Protein AF-0000000078951161 (afdb_homodimer)

Radius of gyration: 28.93 Å; Cα contacts (8 Å, |Δi|>4): 1583; chains: 2; bounding box: 52×95×62 Å

Secondary structure (DSSP, 8-state):
-PPPEEEEESSSSSGGGEEEEE--GGG----TTEEEEEEEEEEE-HHHHHHHHTSS--PSSEE---EEEEEEEEE-TT--S--TT-EEEEE-SS---SBSEEEEEGGGEEEPPTTS-HHHHHHHHHHHHHHHIIIIIGGGGG---SS--EEEESSTTSTTHHHHHHHHHHTT-EEEEE-SSHHHHHHHHHTT-SEEE---GGGHHHHHHHHTTT--EEEEEESS-TTTHHHHHHTEEEEEEEEE---TT-PPPPB-HHHHHHTTS-EEE---HHHHS-SHHHHHHHHHHHHHHHHTTSS---EEEEEEGGGHHHHHHHHHTT---SEEEEE-/-PPPEEEEESSSSSGGGEEEEE--GGG----TTEEEEEEEEEEE-HHHHHHHHTSS--PSSEE---EEEEEEEEE-TT--S--TT-EEEEE-SS---SBSEEEEEGGGEEEPPTTS-HHHHHHHHHHHHHHHIIIIIGGGGG---SS--EEEESSTTSTTHHHHHHHHHHTT-EEEEE-SSHHHHHHHHHTT-SEEE---GGGHHHHHHHHTTT--EEEEEESS-TTTHHHHHHTEEEEEEEEE---TT-PPPPB-HHHHHHTTS-EEE---HHHHS-SHHHHHHHHHHHHHHHHTTSS---EEEEEEGGGHHHHHHHHHTT---SEEEEE-

Sequence (664 aa):
MSEAYAIIAEKAGGPEVLVKKPLDLGKMKPEAGQVLLRHQAIGLNFIDIYHRSGLYKQDFPANLGCEAAGVIEVVGDKVKGFKAGDRVAVFTSKPGAYATHRIVDASELVALPDDISAETAAAVLLKGMTSWMLAEKCLAHAAIEGEAPKVMVLAAAGGVGSLLIPWLKYLGVTVFAHTSTEEKAAKVKANGADYVTTLPYSDLPDWVRKQNHGEGVHAVLDSVGADSWKSSIASLRKKGLWVVYGNASGPVPALSPLELSKAGSIYTSRPRLIDYVDNSVDLTTASQKLFALLRKNILKVEINQRFPLTEVAKAHQLLESRKTTGSTVLIPMSEAYAIIAEKAGGPEVLVKKPLDLGKMKPEAGQVLLRHQAIGLNFIDIYHRSGLYKQDFPANLGCEAAGVIEVVGDKVKGFKAGDRVAVFTSKPGAYATHRIVDASELVALPDDISAETAAAVLLKGMTSWMLAEKCLAHAAIEGEAPKVMVLAAAGGVGSLLIPWLKYLGVTVFAHTSTEEKAAKVKANGADYVTTLPYSDLPDWVRKQNHGEGVHAVLDSVGADSWKSSIASLRKKGLWVVYGNASGPVPALSPLELSKAGSIYTSRPRLIDYVDNSVDLTTASQKLFALLRKNILKVEINQRFPLTEVAKAHQLLESRKTTGSTVLIP

pLDDT: mean 95.95, std 4.89, range [40.5, 98.94]

Solvent-accessible surface area (backbone atoms only — not comparable to full-atom values): 33039 Å² total; per-residue (Å²): 128,85,81,48,30,31,44,29,27,59,44,68,41,64,54,84,34,56,42,81,40,80,49,61,68,92,71,62,69,43,48,75,36,16,22,28,32,37,43,58,13,20,21,63,54,72,67,40,51,34,42,38,46,40,76,41,82,66,69,65,62,26,60,32,27,38,24,25,6,24,32,29,67,41,66,20,53,87,48,75,96,67,51,62,69,42,46,32,28,38,58,45,94,65,50,40,36,38,24,32,54,40,72,43,56,54,75,46,53,38,78,48,56,90,90,50,49,41,58,56,43,14,45,32,52,64,38,38,40,45,26,47,42,48,59,64,52,56,50,46,36,37,53,77,74,98,55,75,51,34,35,34,35,41,56,23,37,26,48,42,25,46,43,29,44,25,52,32,44,74,73,58,38,46,34,38,32,32,29,84,42,71,73,43,39,54,52,33,44,71,41,58,40,73,40,76,47,52,68,60,52,88,49,44,29,62,52,45,16,67,78,47,82,69,35,44,28,44,27,29,45,32,37,42,18,45,79,34,49,70,32,49,52,60,28,31,24,70,47,11,27,41,36,42,65,37,43,74,62,33,68,52,71,60,44,36,50,64,57,31,28,75,51,32,24,20,33,38,34,15,58,47,62,60,73,69,42,71,45,57,67,38,44,50,51,43,51,50,52,45,52,50,34,40,73,68,60,58,38,69,87,48,74,70,41,78,37,50,45,90,42,46,41,58,52,51,51,40,54,73,64,66,70,60,48,34,20,36,35,27,36,93,127,86,82,48,31,32,42,29,29,59,43,65,40,63,52,82,36,56,42,80,41,82,48,62,68,92,73,62,70,43,47,76,36,16,23,26,32,37,42,59,13,20,21,62,54,71,66,42,51,33,44,40,47,40,77,44,81,66,68,66,62,28,61,32,26,38,23,25,6,25,32,29,66,42,66,20,52,86,49,77,99,68,52,60,68,41,46,33,28,38,57,44,93,66,50,41,35,39,26,33,55,40,73,43,56,54,74,46,54,39,78,48,55,90,91,49,50,40,58,55,44,14,43,33,50,64,38,37,39,45,26,46,43,49,61,64,54,54,52,46,36,38,52,77,76,97,58,74,51,34,35,33,34,40,57,23,38,28,48,40,26,48,42,29,43,24,53,34,44,74,73,57,35,46,33,37,32,33,30,84,41,70,73,42,40,54,53,33,46,73,42,57,40,73,40,77,45,53,68,60,50,88,48,44,28,62,52,45,17,67,76,47,81,68,35,44,28,44,28,29,44,31,38,41,19,46,79,34,48,70,32,50,52,60,27,32,24,71,48,11,25,41,36,42,66,39,43,74,61,33,70,51,71,59,43,35,51,65,56,30,28,74,52,32,23,20,33,38,34,16,58,48,63,61,74,70,42,72,46,55,68,39,44,50,51,43,51,50,52,45,52,50,35,42,73,70,61,59,38,68,88,46,74,69,39,77,38,52,45,91,43,45,41,58,53,50,51,39,54,73,64,67,70,61,48,34,20,36,35,27,35,94

Foldseek 3Di:
DPFWWFWWAQDADALVRTDIGGDDVVPDDAEAQKFKFFFFWAFDDCVQNCDRNCVPPDDPSAAGGFKTKGFTQGDYHPHPPDDGGFTWIFGDPHHHRRIRMDMDGSFGIGGDDPVADRHNRNQPLVLLLVLCCVQPPVVVQLPDPDDAAEEEEEQLQAANNLQNLLSNVVVVHAYHYEHQDPVSQVSSVVLPHPHYDNDQLVCQLVVLCVVVVRFAGQEYEAACACRRVVSRLSRHGAQHEYEHAHHLVHHHDDDDQVVCVVSRVYHYDHDDSCVQCVGSVSSNVSNVVSVVCVVVVSHDADAPEEEASNCVSVVSVCVSVSNDGHIHMYGD/DPFWWFWWAQDADALVRTDIGGDDVVPDDAEAQKFKFFFFWAFDDCVQNCDRNCVPPDDPSAAGGFKTKGFTQGDYHPHPPDDGGFTWIFGDPHHHRRIRMDMDGSFGIHGDDPVADRHNRNQPLVLLLVLCCVQPPVVVQLVDPDDAAEEEEEQLQAANNLQNLLSNVVVVHAYHYEHQDPVSQVSSVVLPHPHYDNDQLVCQQVVLCVVPVRFAGQEYEAACACRRVVSRLSRHGAQHEYEHAHHLVHHHDDDDQVVCVVSRVYHYDHDDSCVQCVGSVSSNVSNVVSVVCVVVVSHDADAPEEEASNCVSVVSVCVSVSNDGHIYMYGD

Nearest PDB structures (foldseek):
  4rvu-assembly1_D  TM=9.400E-01  e=4.755E-39  Mycobacterium tuberculosis H37Rv
  3jyl-assembly1_A  TM=9.584E-01  e=2.086E-38  Pseudomonas syringae pv. tomato
  1qor-assembly1_B  TM=9.566E-01  e=2.839E-38  Escherichia coli
  4rvu-assembly2_C  TM=9.306E-01  e=1.355E-38  Mycobacterium tuberculosis H37Rv
  4rvu-assembly2_B  TM=9.393E-01  e=1.171E-37  Mycobacterium tuberculosis H37Rv

Organism: Zymomonas mobilis subsp. mobilis (strain ATCC 31821 / ZM4 / CP4) (NCBI:txid264203)

InterPro domains:
  IPR011032 GroES-like superfamily [SSF50129] (5-138)
  IPR013149 Alcohol dehydrogenase-like, C-terminal [PF00107] (159-259)
  IPR013154 Alcohol dehydrogenase-like, N-terminal [PF08240] (32-114)
  IPR020843 Enoylreductase domain [SM00829] (13-330)
  IPR036291 NAD(P)-binding domain superfamily [SSF51735] (115-267)
  IPR047618 Quinone oxidoreductase-like [cd05286] (6-332)

Structure (mmCIF, N/CA/C/O backbone):
data_AF-0000000078951161-model_v1
#
loop_
_entity.id
_entity.type
_entity.pdbx_description
1 polymer 'Alcohol dehydrogenase GroES domain protein'
#
loop_
_atom_site.group_PDB
_atom_site.id
_atom_site.type_symbol
_atom_site.label_atom_id
_atom_site.label_alt_id
_atom_site.label_comp_id
_atom_site.label_asym_id
_atom_site.label_entity_id
_atom_site.label_seq_id
_atom_site.pdbx_PDB_ins_code
_atom_site.Cartn_x
_atom_site.Cartn_y
_atom_site.Cartn_z
_atom_site.occupancy
_atom_site.B_iso_or_equiv
_atom_site.auth_seq_id
_atom_site.auth_comp_id
_atom_site.auth_asym_id
_atom_site.auth_atom_id
_atom_site.pdbx_PDB_model_num
ATOM 1 N N . MET A 1 1 ? -3.48 -50.531 -16.844 1 40.72 1 MET A N 1
ATOM 2 C CA . MET A 1 1 ? -3.957 -49.156 -16.609 1 40.72 1 MET A CA 1
ATOM 3 C C . MET A 1 1 ? -3.361 -48.594 -15.328 1 40.72 1 MET A C 1
ATOM 5 O O . MET A 1 1 ? -3.371 -49.25 -14.281 1 40.72 1 MET A O 1
ATOM 9 N N . SER A 1 2 ? -2.338 -47.656 -15.336 1 59.75 2 SER A N 1
ATOM 10 C CA . SER A 1 2 ? -1.603 -47.312 -14.125 1 59.75 2 SER A CA 1
ATOM 11 C C . SER A 1 2 ? -2.551 -46.906 -12.992 1 59.75 2 SER A C 1
ATOM 13 O O . SER A 1 2 ? -3.668 -46.469 -13.242 1 59.75 2 SER A O 1
ATOM 15 N N . GLU A 1 3 ? -2.357 -47.406 -11.789 1 86.62 3 GLU A N 1
ATOM 16 C CA . GLU A 1 3 ? -3.172 -47.25 -10.586 1 86.62 3 GLU A CA 1
ATOM 17 C C . GLU A 1 3 ? -3.389 -45.781 -10.242 1 86.62 3 GLU A C 1
ATOM 19 O O . GLU A 1 3 ? -2.459 -44.969 -10.328 1 86.62 3 GLU A O 1
ATOM 24 N N . ALA A 1 4 ? -4.676 -45.469 -10.203 1 96.56 4 ALA A N 1
ATOM 25 C CA . ALA A 1 4 ? -5.035 -44.094 -9.773 1 96.56 4 ALA A CA 1
ATOM 26 C C . ALA A 1 4 ? -4.598 -43.844 -8.336 1 96.56 4 ALA A C 1
ATOM 28 O O . ALA A 1 4 ? -4.77 -44.719 -7.469 1 96.56 4 ALA A O 1
ATOM 29 N N . TYR A 1 5 ? -3.906 -42.719 -8.109 1 98 5 TYR A N 1
ATOM 30 C CA . TYR A 1 5 ? -3.426 -42.406 -6.77 1 98 5 TYR A CA 1
ATOM 31 C C . TYR A 1 5 ? -3.281 -40.906 -6.574 1 98 5 TYR A C 1
ATOM 33 O O . TYR A 1 5 ? -3.398 -40.125 -7.531 1 98 5 TYR A O 1
ATOM 41 N N . ALA A 1 6 ? -3.1 -40.531 -5.359 1 98.19 6 ALA A N 1
ATOM 42 C CA . ALA A 1 6 ? -2.758 -39.188 -4.945 1 98.19 6 ALA A CA 1
ATOM 43 C C . ALA A 1 6 ? -1.588 -39.188 -3.967 1 98.19 6 ALA A C 1
ATOM 45 O O . ALA A 1 6 ? -1.253 -40.219 -3.393 1 98.19 6 ALA A O 1
ATOM 46 N N . ILE A 1 7 ? -0.881 -38.125 -3.924 1 98.44 7 ILE A N 1
ATOM 47 C CA . ILE A 1 7 ? 0.088 -37.875 -2.859 1 98.44 7 ILE A CA 1
ATOM 48 C C . ILE A 1 7 ? -0.47 -36.875 -1.874 1 98.44 7 ILE A C 1
ATOM 50 O O . ILE A 1 7 ? -0.859 -35.75 -2.268 1 98.44 7 ILE A O 1
ATOM 54 N N . ILE A 1 8 ? -0.568 -37.219 -0.616 1 98.25 8 ILE A N 1
ATOM 55 C CA . ILE A 1 8 ? -1.131 -36.344 0.399 1 98.25 8 ILE A CA 1
ATOM 56 C C . ILE A 1 8 ? -0.109 -36.094 1.511 1 98.25 8 ILE A C 1
ATOM 58 O O . ILE A 1 8 ? 0.88 -36.844 1.611 1 98.25 8 ILE A O 1
ATOM 62 N N . ALA A 1 9 ? -0.241 -35.062 2.275 1 98.38 9 ALA A N 1
ATOM 63 C CA . ALA A 1 9 ? 0.523 -34.875 3.502 1 98.38 9 ALA A CA 1
ATOM 64 C C . ALA A 1 9 ? -0.226 -35.406 4.715 1 98.38 9 ALA A C 1
ATOM 66 O O . ALA A 1 9 ? -1.347 -35 5.004 1 98.38 9 ALA A O 1
ATOM 67 N N . GLU A 1 10 ? 0.365 -36.219 5.473 1 97.88 10 GLU A N 1
ATOM 68 C CA . GLU A 1 10 ? -0.289 -36.812 6.625 1 97.88 10 GLU A CA 1
ATOM 69 C C . GLU A 1 10 ? -0.409 -35.812 7.781 1 97.88 10 GLU A C 1
ATOM 71 O O . GLU A 1 10 ? -1.372 -35.875 8.547 1 97.88 10 GLU A O 1
ATOM 76 N N . LYS A 1 11 ? 0.535 -35.062 7.938 1 97.81 11 LYS A N 1
ATOM 77 C CA . LYS A 1 11 ? 0.642 -33.969 8.93 1 97.81 11 LYS A CA 1
ATOM 78 C C . LYS A 1 11 ? 1.528 -32.844 8.422 1 97.81 11 LYS A C 1
ATOM 80 O O . LYS A 1 11 ? 2.17 -32.969 7.379 1 97.81 11 LYS A O 1
ATOM 85 N N . ALA A 1 12 ? 1.421 -31.75 9.133 1 97.69 12 ALA A N 1
ATOM 86 C CA . ALA A 1 12 ? 2.344 -30.672 8.781 1 97.69 12 ALA A CA 1
ATOM 87 C C . ALA A 1 12 ? 3.793 -31.109 8.984 1 97.69 12 ALA A C 1
ATOM 89 O O . ALA A 1 12 ? 4.113 -31.797 9.961 1 97.69 12 ALA A O 1
ATOM 90 N N . GLY A 1 13 ? 4.656 -30.766 8.148 1 97 13 GLY A N 1
ATOM 91 C CA . GLY A 1 13 ? 6.051 -31.141 8.312 1 97 13 GLY A CA 1
ATOM 92 C C . GLY A 1 13 ? 6.859 -30.984 7.039 1 97 13 GLY A C 1
ATOM 93 O O . GLY A 1 13 ? 6.48 -30.25 6.137 1 97 13 GLY A O 1
ATOM 94 N N . GLY A 1 14 ? 8.031 -31.609 7.047 1 96.81 14 GLY A N 1
ATOM 95 C CA . GLY A 1 14 ? 8.898 -31.625 5.875 1 96.81 14 GLY A CA 1
ATOM 96 C C . GLY A 1 14 ? 8.43 -32.594 4.801 1 96.81 14 GLY A C 1
ATOM 97 O O . GLY A 1 14 ? 7.316 -33.125 4.871 1 96.81 14 GLY A O 1
ATOM 98 N N . PRO A 1 15 ? 9.234 -32.75 3.742 1 97.69 15 PRO A N 1
ATOM 99 C CA . PRO A 1 15 ? 8.836 -33.625 2.615 1 97.69 15 PRO A CA 1
ATOM 100 C C . PRO A 1 15 ? 8.555 -35.062 3.035 1 97.69 15 PRO A C 1
ATOM 102 O O . PRO A 1 15 ? 7.887 -35.781 2.307 1 97.69 15 PRO A O 1
ATOM 105 N N . GLU A 1 16 ? 9.047 -35.469 4.156 1 96.94 16 GLU A N 1
ATOM 106 C CA . GLU A 1 16 ? 8.906 -36.844 4.633 1 96.94 16 GLU A CA 1
ATOM 107 C C . GLU A 1 16 ? 7.449 -37.188 4.953 1 96.94 16 GLU A C 1
ATOM 109 O O . GLU A 1 16 ? 7.082 -38.344 5.082 1 96.94 16 GLU A O 1
ATOM 114 N N . VAL A 1 17 ? 6.582 -36.188 5.109 1 98.25 17 VAL A N 1
ATOM 115 C CA . VAL A 1 17 ? 5.207 -36.406 5.535 1 98.25 17 VAL A CA 1
ATOM 116 C C . VAL A 1 17 ? 4.344 -36.781 4.332 1 98.25 17 VAL A C 1
ATOM 118 O O . VAL A 1 17 ? 3.156 -37.094 4.48 1 98.25 17 VAL A O 1
ATOM 121 N N . LEU A 1 18 ? 4.891 -36.719 3.115 1 98.44 18 LEU A N 1
ATOM 122 C CA . LEU A 1 18 ? 4.16 -37 1.885 1 98.44 18 LEU A CA 1
ATOM 123 C C . LEU A 1 18 ? 4.035 -38.5 1.659 1 98.44 18 LEU A C 1
ATOM 125 O O . LEU A 1 18 ? 5.039 -39.219 1.661 1 98.44 18 LEU A O 1
ATOM 129 N N . VAL A 1 19 ? 2.799 -38.938 1.435 1 98.06 19 VAL A N 1
ATOM 130 C CA . VAL A 1 19 ? 2.562 -40.375 1.28 1 98.06 19 VAL A CA 1
ATOM 131 C C . VAL A 1 19 ? 1.613 -40.625 0.109 1 98.06 19 VAL A C 1
ATOM 133 O O . VAL A 1 19 ? 0.741 -39.781 -0.173 1 98.06 19 VAL A O 1
ATOM 136 N N . LYS A 1 20 ? 1.778 -41.719 -0.51 1 97.69 20 LYS A N 1
ATOM 137 C CA . LYS A 1 20 ? 0.93 -42.156 -1.616 1 97.69 20 LYS A CA 1
ATOM 138 C C . LYS A 1 20 ? -0.349 -42.812 -1.104 1 97.69 20 LYS A C 1
ATOM 140 O O . LYS A 1 20 ? -0.309 -43.625 -0.17 1 97.69 20 LYS A O 1
ATOM 145 N N . LYS A 1 21 ? -1.414 -42.438 -1.693 1 96.88 21 LYS A N 1
ATOM 146 C CA . LYS A 1 21 ? -2.717 -43 -1.372 1 96.88 21 LYS A CA 1
ATOM 147 C C . LYS A 1 21 ? -3.461 -43.438 -2.639 1 96.88 21 LYS A C 1
ATOM 149 O O . LYS A 1 21 ? -3.596 -42.625 -3.574 1 96.88 21 LYS A O 1
ATOM 154 N N . PRO A 1 22 ? -3.996 -44.594 -2.619 1 96.88 22 PRO A N 1
ATOM 155 C CA . PRO A 1 22 ? -4.77 -45.031 -3.787 1 96.88 22 PRO A CA 1
ATOM 156 C C . PRO A 1 22 ? -6.082 -44.281 -3.938 1 96.88 22 PRO A C 1
ATOM 158 O O . PRO A 1 22 ? -6.703 -43.906 -2.938 1 96.88 22 PRO A O 1
ATOM 161 N N . LEU A 1 23 ? -6.441 -44.062 -5.195 1 96.75 23 LEU A N 1
ATOM 162 C CA . LEU A 1 23 ? -7.738 -43.469 -5.52 1 96.75 23 LEU A CA 1
ATOM 163 C C . LEU A 1 23 ? -8.68 -44.531 -6.086 1 96.75 23 LEU A C 1
ATOM 165 O O . LEU A 1 23 ? -8.266 -45.375 -6.859 1 96.75 23 LEU A O 1
ATOM 169 N N . ASP A 1 24 ? -9.883 -44.469 -5.648 1 95.81 24 ASP A N 1
ATOM 170 C CA . ASP A 1 24 ? -10.93 -45.312 -6.219 1 95.81 24 ASP A CA 1
ATOM 171 C C . ASP A 1 24 ? -11.727 -44.562 -7.277 1 95.81 24 ASP A C 1
ATOM 173 O O . ASP A 1 24 ? -12.703 -43.875 -6.957 1 95.81 24 ASP A O 1
ATOM 177 N N . LEU A 1 25 ? -11.445 -44.719 -8.461 1 95.31 25 LEU A N 1
ATOM 178 C CA . LEU A 1 25 ? -12.047 -43.969 -9.562 1 95.31 25 LEU A CA 1
ATOM 179 C C . LEU A 1 25 ? -13.539 -44.281 -9.664 1 95.31 25 LEU A C 1
ATOM 181 O O . LEU A 1 25 ? -14.305 -43.438 -10.141 1 95.31 25 LEU A O 1
ATOM 185 N N . GLY A 1 26 ? -13.922 -45.5 -9.305 1 93.94 26 GLY A N 1
ATOM 186 C CA . GLY A 1 26 ? -15.328 -45.875 -9.328 1 93.94 26 GLY A CA 1
ATOM 187 C C . GLY A 1 26 ? -16.172 -45.031 -8.406 1 93.94 26 GLY A C 1
ATOM 188 O O . GLY A 1 26 ? -17.375 -44.875 -8.633 1 93.94 26 GLY A O 1
ATOM 189 N N . LYS A 1 27 ? -15.5 -44.438 -7.504 1 95.12 27 LYS A N 1
ATOM 190 C CA . LYS A 1 27 ? -16.203 -43.625 -6.52 1 95.12 27 LYS A CA 1
ATOM 191 C C . LYS A 1 27 ? -16.062 -42.156 -6.824 1 95.12 27 LYS A C 1
ATOM 193 O O . LYS A 1 27 ? -16.672 -41.312 -6.16 1 95.12 27 LYS A O 1
ATOM 198 N N . MET A 1 28 ? -15.266 -41.844 -7.77 1 95.81 28 MET A N 1
ATOM 199 C CA . MET A 1 28 ? -15.031 -40.438 -8.117 1 95.81 28 MET A CA 1
ATOM 200 C C . MET A 1 28 ? -15.984 -40 -9.219 1 95.81 28 MET A C 1
ATOM 202 O O . MET A 1 28 ? -15.602 -39.938 -10.383 1 95.81 28 MET A O 1
ATOM 206 N N . LYS A 1 29 ? -17.141 -39.656 -8.797 1 95.94 29 LYS A N 1
ATOM 207 C CA . LYS A 1 29 ? -18.172 -39.156 -9.711 1 95.94 29 LYS A CA 1
ATOM 208 C C . LYS 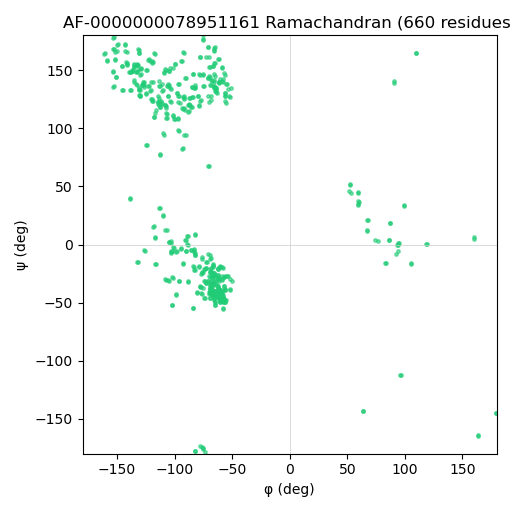A 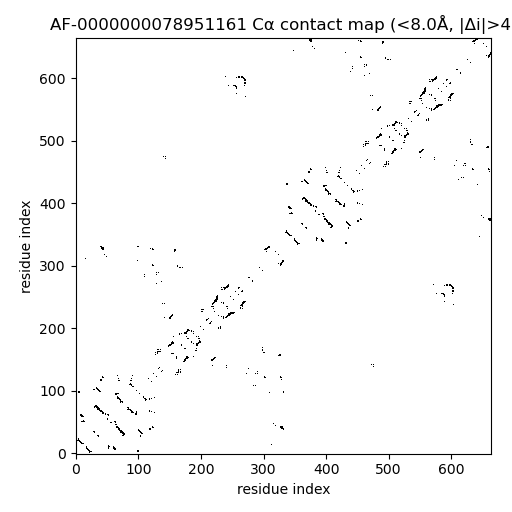1 29 ? -18.375 -37.656 -9.539 1 95.94 29 LYS A C 1
ATOM 210 O O . LYS A 1 29 ? -18.766 -37.188 -8.469 1 95.94 29 LYS A O 1
ATOM 215 N N . PRO A 1 30 ? -18.109 -36.906 -10.586 1 97.44 30 PRO A N 1
ATOM 216 C CA . PRO A 1 30 ? -18.312 -35.469 -10.453 1 97.44 30 PRO A CA 1
ATOM 217 C C . PRO A 1 30 ? -19.781 -35.094 -10.25 1 97.44 30 PRO A C 1
ATOM 219 O O . PRO A 1 30 ? -20.672 -35.688 -10.844 1 97.44 30 PRO A O 1
ATOM 222 N N . GLU A 1 31 ? -20.016 -34.125 -9.406 1 97.06 31 GLU A N 1
ATOM 223 C CA . GLU A 1 31 ? -21.344 -33.562 -9.188 1 97.06 31 GLU A CA 1
ATOM 224 C C . GLU A 1 31 ? -21.672 -32.531 -10.242 1 97.06 31 GLU A C 1
ATOM 226 O O . GLU A 1 31 ? -20.906 -32.312 -11.188 1 97.06 31 GLU A O 1
ATOM 231 N N . ALA A 1 32 ? -22.938 -31.938 -10.016 1 97.38 32 ALA A N 1
ATOM 232 C CA . ALA A 1 32 ? -23.328 -30.844 -10.914 1 97.38 32 ALA A CA 1
ATOM 233 C C . ALA A 1 32 ? -22.297 -29.719 -10.898 1 97.38 32 ALA A C 1
ATOM 235 O O . ALA A 1 32 ? -21.859 -29.281 -9.836 1 97.38 32 ALA A O 1
ATOM 236 N N . GLY A 1 33 ? -21.859 -29.344 -12.148 1 97.19 33 GLY A N 1
ATOM 237 C CA . GLY A 1 33 ? -20.906 -28.25 -12.289 1 97.19 33 GLY A CA 1
ATOM 238 C C . GLY A 1 33 ? -19.453 -28.688 -12.164 1 97.19 33 GLY A C 1
ATOM 239 O O . GLY A 1 33 ? -18.547 -27.875 -12.281 1 97.19 33 GLY A O 1
ATOM 240 N N . GLN A 1 34 ? -19.234 -30 -12.023 1 97.75 34 GLN A N 1
ATOM 241 C CA . GLN A 1 34 ? -17.875 -30.5 -11.805 1 97.75 34 GLN A CA 1
ATOM 242 C C . GLN A 1 34 ? -17.438 -31.422 -12.945 1 97.75 34 GLN A C 1
ATOM 244 O O . GLN A 1 34 ? -18.25 -31.844 -13.758 1 97.75 34 GLN A O 1
ATOM 249 N N . VAL A 1 35 ? -16.141 -31.672 -13.023 1 97.81 35 VAL A N 1
ATOM 250 C CA . VAL A 1 35 ? -15.578 -32.625 -13.984 1 97.81 35 VAL A CA 1
ATOM 251 C C . VAL A 1 35 ? -14.547 -33.5 -13.305 1 97.81 35 VAL A C 1
ATOM 253 O O . VAL A 1 35 ? -13.977 -33.125 -12.273 1 97.81 35 VAL A O 1
ATOM 256 N N . LEU A 1 36 ? -14.406 -34.625 -13.828 1 98.12 36 LEU A N 1
ATOM 257 C CA . LEU A 1 36 ? -13.273 -35.5 -13.484 1 98.12 36 LEU A CA 1
ATOM 258 C C . LEU A 1 36 ? -12.117 -35.281 -14.469 1 98.12 36 LEU A C 1
ATOM 260 O O . LEU A 1 36 ? -12.273 -35.5 -15.664 1 98.12 36 LEU A O 1
ATOM 264 N N . LEU A 1 37 ? -11.078 -34.844 -13.938 1 97.75 37 LEU A N 1
ATOM 265 C CA . LEU A 1 37 ? -9.906 -34.5 -14.734 1 97.75 37 LEU A CA 1
ATOM 266 C C . LEU A 1 37 ? -8.812 -35.562 -14.555 1 97.75 37 LEU A C 1
ATOM 268 O O . LEU A 1 37 ? -8.469 -35.906 -13.422 1 97.75 37 LEU A O 1
ATOM 272 N N . ARG A 1 38 ? -8.336 -36.062 -15.602 1 98.25 38 ARG A N 1
ATOM 273 C CA . ARG A 1 38 ? -7.121 -36.875 -15.578 1 98.25 38 ARG A CA 1
ATOM 274 C C . ARG A 1 38 ? -5.883 -36.031 -15.836 1 98.25 38 ARG A C 1
ATOM 276 O O . ARG A 1 38 ? -5.719 -35.469 -16.922 1 98.25 38 ARG A O 1
ATOM 283 N N . HIS A 1 39 ? -5.035 -35.969 -14.867 1 98.31 39 HIS A N 1
ATOM 284 C CA . HIS A 1 39 ? -3.867 -35.094 -14.969 1 98.31 39 HIS A CA 1
ATOM 285 C C . HIS A 1 39 ? -2.818 -35.688 -15.906 1 98.31 39 HIS A C 1
ATOM 287 O O . HIS A 1 39 ? -2.576 -36.906 -15.891 1 98.31 39 HIS A O 1
ATOM 293 N N . GLN A 1 40 ? -2.283 -34.875 -16.719 1 98.31 40 GLN A N 1
ATOM 294 C CA . GLN A 1 40 ? -1.149 -35.219 -17.578 1 98.31 40 GLN A CA 1
ATOM 295 C C . GLN A 1 40 ? 0.142 -34.594 -17.062 1 98.31 40 GLN A C 1
ATOM 297 O O . GLN A 1 40 ? 1.227 -35.156 -17.25 1 98.31 40 GLN A O 1
ATOM 302 N N . ALA A 1 41 ? 0.062 -33.5 -16.469 1 98.56 41 ALA A N 1
ATOM 303 C CA . ALA A 1 41 ? 1.174 -32.781 -15.867 1 98.56 41 ALA A CA 1
ATOM 304 C C . ALA A 1 41 ? 0.701 -31.938 -14.68 1 98.56 41 ALA A C 1
ATOM 306 O O . ALA A 1 41 ? -0.427 -31.438 -14.68 1 98.56 41 ALA A O 1
ATOM 307 N N . ILE A 1 42 ? 1.531 -31.844 -13.648 1 98.5 42 ILE A N 1
ATOM 308 C CA . ILE A 1 42 ? 1.229 -31.094 -12.43 1 98.5 42 ILE A CA 1
ATOM 309 C C . ILE A 1 42 ? 2.33 -30.078 -12.164 1 98.5 42 ILE A C 1
ATOM 311 O O . ILE A 1 42 ? 3.518 -30.391 -12.242 1 98.5 42 ILE A O 1
ATOM 315 N N . GLY A 1 43 ? 1.907 -28.875 -11.93 1 97.69 43 GLY A N 1
ATOM 316 C CA . GLY A 1 43 ? 2.887 -27.859 -11.609 1 97.69 43 GLY A CA 1
ATOM 317 C C . GLY A 1 43 ? 3.301 -27.875 -10.148 1 97.69 43 GLY A C 1
ATOM 318 O O . GLY A 1 43 ? 2.465 -28.062 -9.258 1 97.69 43 GLY A O 1
ATOM 319 N N . LEU A 1 44 ? 4.59 -27.734 -9.906 1 97.12 44 LEU A N 1
ATOM 320 C CA . LEU A 1 44 ? 5.109 -27.562 -8.555 1 97.12 44 LEU A CA 1
ATOM 321 C C . LEU A 1 44 ? 5.34 -26.078 -8.242 1 97.12 44 LEU A C 1
ATOM 323 O O . LEU A 1 44 ? 5.988 -25.375 -9.023 1 97.12 44 LEU A O 1
ATOM 327 N N . ASN A 1 45 ? 4.797 -25.609 -7.133 1 95 45 ASN A N 1
ATOM 328 C CA . ASN A 1 45 ? 4.914 -24.219 -6.711 1 95 45 ASN A CA 1
ATOM 329 C C . ASN A 1 45 ? 5.301 -24.125 -5.238 1 95 45 ASN A C 1
ATOM 331 O O . ASN A 1 45 ? 4.988 -25.016 -4.445 1 95 45 ASN A O 1
ATOM 335 N N . PHE A 1 46 ? 5.906 -23.031 -4.91 1 93.75 46 PHE A N 1
ATOM 336 C CA . PHE A 1 46 ? 6.312 -22.844 -3.521 1 93.75 46 PHE A CA 1
ATOM 337 C C . PHE A 1 46 ? 5.102 -22.844 -2.596 1 93.75 46 PHE A C 1
ATOM 339 O O . PHE A 1 46 ? 5.199 -23.25 -1.436 1 93.75 46 PHE A O 1
ATOM 346 N N . ILE A 1 47 ? 3.99 -22.406 -3.025 1 93.69 47 ILE A N 1
ATOM 347 C CA . ILE A 1 47 ? 2.777 -22.391 -2.217 1 93.69 47 ILE A CA 1
ATOM 348 C C . ILE A 1 47 ? 2.445 -23.797 -1.74 1 93.69 47 ILE A C 1
ATOM 350 O O . ILE A 1 47 ? 1.861 -23.984 -0.669 1 93.69 47 ILE A O 1
ATOM 354 N N . ASP A 1 48 ? 2.832 -24.828 -2.469 1 96.25 48 ASP A N 1
ATOM 355 C CA . ASP A 1 48 ? 2.643 -26.219 -2.047 1 96.25 48 ASP A CA 1
ATOM 356 C C . ASP A 1 48 ? 3.418 -26.5 -0.765 1 96.25 48 ASP A C 1
ATOM 358 O O . ASP A 1 48 ? 2.951 -27.266 0.089 1 96.25 48 ASP A O 1
ATOM 362 N N . ILE A 1 49 ? 4.531 -25.906 -0.693 1 95.19 49 ILE A N 1
ATOM 363 C CA . ILE A 1 49 ? 5.371 -26.062 0.488 1 95.19 49 ILE A CA 1
ATOM 364 C C . ILE A 1 49 ? 4.719 -25.375 1.684 1 95.19 49 ILE A C 1
ATOM 366 O O . ILE A 1 49 ? 4.734 -25.906 2.797 1 95.19 49 ILE A O 1
ATOM 370 N N . TYR A 1 50 ? 4.152 -24.172 1.421 1 93.88 50 TYR A N 1
ATOM 371 C CA . TYR A 1 50 ? 3.445 -23.484 2.496 1 93.88 50 TYR A CA 1
ATOM 372 C C . TYR A 1 50 ? 2.303 -24.344 3.029 1 93.88 50 TYR A C 1
ATOM 374 O O . TYR A 1 50 ? 2.072 -24.391 4.238 1 93.88 50 TYR A O 1
ATOM 382 N N . HIS A 1 51 ? 1.606 -24.984 2.189 1 95.38 51 HIS A N 1
ATOM 383 C CA . HIS A 1 51 ? 0.513 -25.875 2.584 1 95.38 51 HIS A CA 1
ATOM 384 C C . HIS A 1 51 ? 1.033 -27.094 3.33 1 95.38 51 HIS A C 1
ATOM 386 O O . HIS A 1 51 ? 0.508 -27.453 4.387 1 95.38 51 HIS A O 1
ATOM 392 N N . ARG A 1 52 ? 2.037 -27.672 2.879 1 97 52 ARG A N 1
ATOM 393 C CA . ARG A 1 52 ? 2.586 -28.891 3.475 1 97 52 ARG A CA 1
ATOM 394 C C . ARG A 1 52 ? 3.127 -28.609 4.875 1 97 52 ARG A C 1
ATOM 396 O O . ARG A 1 52 ? 2.883 -29.391 5.805 1 97 52 ARG A O 1
ATOM 403 N N . SER A 1 53 ? 3.836 -27.516 4.957 1 95.06 53 SER A N 1
ATOM 404 C CA . SER A 1 53 ? 4.516 -27.188 6.203 1 95.06 53 SER A CA 1
ATOM 405 C C . SER A 1 53 ? 3.529 -26.703 7.262 1 95.06 53 SER A C 1
ATOM 407 O O . SER A 1 53 ? 3.859 -26.656 8.453 1 95.06 53 SER A O 1
ATOM 409 N N . GLY A 1 54 ? 2.352 -26.234 6.809 1 93.12 54 GLY A N 1
ATOM 410 C CA . GLY A 1 54 ? 1.359 -25.703 7.734 1 93.12 54 GLY A CA 1
ATOM 411 C C . GLY A 1 54 ? 1.437 -24.188 7.895 1 93.12 54 GLY A C 1
ATOM 412 O O . GLY A 1 54 ? 0.683 -23.609 8.672 1 93.12 54 GLY A O 1
ATOM 413 N N . LEU A 1 55 ? 2.361 -23.625 7.168 1 88.94 55 LEU A N 1
ATOM 414 C CA . LEU A 1 55 ? 2.371 -22.172 7.188 1 88.94 55 LEU A CA 1
ATOM 415 C C . LEU A 1 55 ? 1.018 -21.609 6.758 1 88.94 55 LEU A C 1
ATOM 417 O O . LEU A 1 55 ? 0.511 -20.656 7.367 1 88.94 55 LEU A O 1
ATOM 421 N N . TYR A 1 56 ? 0.511 -22.109 5.637 1 90.69 56 TYR A N 1
ATOM 422 C CA . TYR A 1 56 ? -0.894 -21.891 5.312 1 90.69 56 TYR A CA 1
ATOM 423 C C . TYR A 1 56 ? -1.768 -22.984 5.93 1 90.69 56 TYR A C 1
ATOM 425 O O . TYR A 1 56 ? -1.612 -24.156 5.617 1 90.69 56 TYR A O 1
ATOM 433 N N . LYS A 1 57 ? -2.574 -22.688 6.793 1 88.25 57 LYS A N 1
ATOM 434 C CA . LYS A 1 57 ? -3.352 -23.625 7.594 1 88.25 57 LYS A CA 1
ATOM 435 C C . LYS A 1 57 ? -4.082 -24.625 6.707 1 88.25 57 LYS A C 1
ATOM 437 O O . LYS A 1 57 ? -4.73 -24.234 5.73 1 88.25 57 LYS A O 1
ATOM 442 N N . GLN A 1 58 ? -3.877 -25.812 7.008 1 92.19 58 GLN A N 1
ATOM 443 C CA . GLN A 1 58 ? -4.527 -26.938 6.355 1 92.19 58 GLN A CA 1
ATOM 444 C C . GLN A 1 58 ? -5.137 -27.891 7.383 1 92.19 58 GLN A C 1
ATOM 446 O O . GLN A 1 58 ? -4.719 -27.906 8.547 1 92.19 58 GLN A O 1
ATOM 451 N N . ASP A 1 59 ? -6.211 -28.562 6.957 1 94.81 59 ASP A N 1
ATOM 452 C CA . ASP A 1 59 ? -6.664 -29.734 7.715 1 94.81 59 ASP A CA 1
ATOM 453 C C . ASP A 1 59 ? -5.949 -31 7.25 1 94.81 59 ASP A C 1
ATOM 455 O O . ASP A 1 59 ? -6.098 -31.422 6.102 1 94.81 59 ASP A O 1
ATOM 459 N N . PHE A 1 60 ? -5.266 -31.641 8.18 1 95.88 60 PHE A N 1
ATOM 460 C CA . PHE A 1 60 ? -4.52 -32.844 7.824 1 95.88 60 PHE A CA 1
ATOM 461 C C . PHE A 1 60 ? -5.301 -34.094 8.203 1 95.88 60 PHE A C 1
ATOM 463 O O . PHE A 1 60 ? -6.059 -34.094 9.172 1 95.88 60 PHE A O 1
ATOM 470 N N . PRO A 1 61 ? -5.066 -35.25 7.547 1 96.94 61 PRO A N 1
ATOM 471 C CA . PRO A 1 61 ? -4.27 -35.344 6.32 1 96.94 61 PRO A CA 1
ATOM 472 C C . PRO A 1 61 ? -4.812 -34.438 5.215 1 96.94 61 PRO A C 1
ATOM 474 O O . PRO A 1 61 ? -6.02 -34.188 5.145 1 96.94 61 PRO A O 1
ATOM 477 N N . ALA A 1 62 ? -3.877 -33.875 4.383 1 97 62 ALA A N 1
ATOM 478 C CA . ALA A 1 62 ? -4.273 -32.875 3.422 1 97 62 ALA A CA 1
ATOM 479 C C . ALA A 1 62 ? -3.826 -33.219 2.01 1 97 62 ALA A C 1
ATOM 481 O O . ALA A 1 62 ? -2.721 -33.75 1.816 1 97 62 ALA A O 1
ATOM 482 N N . ASN A 1 63 ? -4.688 -32.969 1.021 1 96.75 63 ASN A N 1
ATOM 483 C CA . ASN A 1 63 ? -4.254 -32.938 -0.373 1 96.75 63 ASN A CA 1
ATOM 484 C C . ASN A 1 63 ? -3.361 -31.734 -0.658 1 96.75 63 ASN A C 1
ATOM 486 O O . ASN A 1 63 ? -3.443 -30.719 0.035 1 96.75 63 ASN A O 1
ATOM 490 N N . LEU A 1 64 ? -2.471 -31.875 -1.651 1 96.88 64 LEU A N 1
ATOM 491 C CA . LEU A 1 64 ? -1.555 -30.797 -1.996 1 96.88 64 LEU A CA 1
ATOM 492 C C . LEU A 1 64 ? -1.558 -30.531 -3.5 1 96.88 64 LEU A C 1
ATOM 494 O O . LEU A 1 64 ? -2.133 -31.312 -4.266 1 96.88 64 LEU A O 1
ATOM 498 N N . GLY A 1 65 ? -0.957 -29.422 -3.816 1 96.94 65 GLY A N 1
ATOM 499 C CA . GLY A 1 65 ? -0.856 -29.031 -5.215 1 96.94 65 GLY A CA 1
ATOM 500 C C . GLY A 1 65 ? -2.014 -28.172 -5.684 1 96.94 65 GLY A C 1
ATOM 501 O O . GLY A 1 65 ? -3.174 -28.484 -5.398 1 96.94 65 GLY A O 1
ATOM 502 N N . CYS A 1 66 ? -1.689 -27.156 -6.516 1 95.19 66 CYS A N 1
ATOM 503 C CA . CYS A 1 66 ? -2.73 -26.203 -6.883 1 95.19 66 CYS A CA 1
ATOM 504 C C . CYS A 1 66 ? -2.842 -26.078 -8.398 1 95.19 66 CYS A C 1
ATOM 506 O O . CYS A 1 66 ? -3.758 -25.422 -8.898 1 95.19 66 CYS A O 1
ATOM 508 N N . GLU A 1 67 ? -1.998 -26.719 -9.086 1 96.56 67 GLU A N 1
ATOM 509 C CA . GLU A 1 67 ? -1.896 -26.484 -10.523 1 96.56 67 GLU A CA 1
ATOM 510 C C . GLU A 1 67 ? -1.703 -27.797 -11.289 1 96.56 67 GLU A C 1
ATOM 512 O O . GLU A 1 67 ? -0.892 -28.641 -10.891 1 96.56 67 GLU A O 1
ATOM 517 N N . ALA A 1 68 ? -2.477 -27.953 -12.352 1 98.06 68 ALA A N 1
ATOM 518 C CA . ALA A 1 68 ? -2.344 -29.141 -13.203 1 98.06 68 ALA A CA 1
ATOM 519 C C . ALA A 1 68 ? -2.963 -28.906 -14.57 1 98.06 68 ALA A C 1
ATOM 521 O O . ALA A 1 68 ? -3.66 -27.906 -14.781 1 98.06 68 ALA A O 1
ATOM 522 N N . ALA A 1 69 ? -2.627 -29.75 -15.484 1 98.38 69 ALA A N 1
ATOM 523 C CA . ALA A 1 69 ? -3.23 -29.797 -16.812 1 98.38 69 ALA A CA 1
ATOM 524 C C . ALA A 1 69 ? -3.461 -31.234 -17.266 1 98.38 69 ALA A C 1
ATOM 526 O O . ALA A 1 69 ? -2.711 -32.156 -16.891 1 98.38 69 ALA A O 1
ATOM 527 N N . GLY A 1 70 ? -4.477 -31.391 -18.016 1 98.19 70 GLY A N 1
ATOM 528 C CA . GLY A 1 70 ? -4.793 -32.719 -18.5 1 98.19 70 GLY A CA 1
ATOM 529 C C . GLY A 1 70 ? -6.043 -32.781 -19.359 1 98.19 70 GLY A C 1
ATOM 530 O O . GLY A 1 70 ? -6.285 -31.859 -20.156 1 98.19 70 GLY A O 1
ATOM 531 N N . VAL A 1 71 ? -6.727 -33.906 -19.188 1 98.44 71 VAL A N 1
ATOM 532 C CA . VAL A 1 71 ? -7.879 -34.156 -20.047 1 98.44 71 VAL A CA 1
ATOM 533 C C . VAL A 1 71 ? -9.109 -34.469 -19.203 1 98.44 71 VAL A C 1
ATOM 535 O O . VAL A 1 71 ? -9.023 -35.219 -18.234 1 98.44 71 VAL A O 1
ATOM 538 N N . ILE A 1 72 ? -10.227 -33.844 -19.594 1 98.44 72 ILE A N 1
ATOM 539 C CA . ILE A 1 72 ? -11.484 -34.156 -18.922 1 98.44 72 ILE A CA 1
ATOM 540 C C . ILE A 1 72 ? -11.922 -35.594 -19.266 1 98.44 72 ILE A C 1
ATOM 542 O O . ILE A 1 72 ? -12 -35.938 -20.438 1 98.44 72 ILE A O 1
ATOM 546 N N . GLU A 1 73 ? -12.195 -36.344 -18.266 1 98 73 GLU A N 1
ATOM 547 C CA . GLU A 1 73 ? -12.656 -37.719 -18.5 1 98 73 GLU A CA 1
ATOM 548 C C . GLU A 1 73 ? -14.18 -37.812 -18.391 1 98 73 GLU A C 1
ATOM 550 O O . GLU A 1 73 ? -14.812 -38.531 -19.156 1 98 73 GLU A O 1
ATOM 555 N N . VAL A 1 74 ? -14.727 -37.156 -17.391 1 97.75 74 VAL A N 1
ATOM 556 C CA . VAL A 1 74 ? -16.172 -37.156 -17.141 1 97.75 74 VAL A CA 1
ATOM 557 C C . VAL A 1 74 ? -16.656 -35.75 -16.828 1 97.75 74 VAL A C 1
ATOM 559 O O . VAL A 1 74 ? -15.977 -35 -16.156 1 97.75 74 VAL A O 1
ATOM 562 N N . VAL A 1 75 ? -17.828 -35.438 -17.344 1 97.88 75 VAL A N 1
ATOM 563 C CA . VAL A 1 75 ? -18.469 -34.156 -17.094 1 97.88 75 VAL A CA 1
ATOM 564 C C . VAL A 1 75 ? -19.75 -34.375 -16.297 1 97.88 75 VAL A C 1
ATOM 566 O O . VAL A 1 75 ? -20.594 -35.188 -16.672 1 97.88 75 VAL A O 1
ATOM 569 N N . GLY A 1 76 ? -19.844 -33.656 -15.211 1 97.44 76 GLY A N 1
ATOM 570 C CA . GLY A 1 76 ? -21.078 -33.719 -14.453 1 97.44 76 GLY A CA 1
ATOM 571 C C . GLY A 1 76 ? -22.203 -32.938 -15.102 1 97.44 76 GLY A C 1
ATOM 572 O O . GLY A 1 76 ? -22.016 -32.281 -16.125 1 97.44 76 GLY A O 1
ATOM 573 N N . ASP A 1 77 ? -23.391 -32.969 -14.422 1 95.75 77 ASP A N 1
ATOM 574 C CA . ASP A 1 77 ? -24.562 -32.25 -14.922 1 95.75 77 ASP A CA 1
ATOM 575 C C . ASP A 1 77 ? -24.344 -30.75 -14.914 1 95.75 77 ASP A C 1
ATOM 577 O O . ASP A 1 77 ? -23.578 -30.234 -14.102 1 95.75 77 ASP A O 1
ATOM 581 N N . LYS A 1 78 ? -24.875 -30 -15.875 1 94.94 78 LYS A N 1
ATOM 582 C CA . LYS A 1 78 ? -24.984 -28.547 -15.922 1 94.94 78 LYS A CA 1
ATOM 583 C C . LYS A 1 78 ? -23.641 -27.906 -16.266 1 94.94 78 LYS A C 1
ATOM 585 O O . LYS A 1 78 ? -23.469 -26.703 -16.094 1 94.94 78 LYS A O 1
ATOM 590 N N . VAL A 1 79 ? -22.641 -28.781 -16.516 1 96.56 79 VAL A N 1
ATOM 591 C CA . VAL A 1 79 ? -21.391 -28.219 -17.016 1 96.56 79 VAL A CA 1
ATOM 592 C C . VAL A 1 79 ? -21.594 -27.719 -18.453 1 96.56 79 VAL A C 1
ATOM 594 O O . VAL A 1 79 ? -22.125 -28.453 -19.297 1 96.56 79 VAL A O 1
ATOM 597 N N . LYS A 1 80 ? -21.328 -26.469 -18.656 1 90.94 80 LYS A N 1
ATOM 598 C CA . LYS A 1 80 ? -21.422 -25.875 -19.984 1 90.94 80 LYS A CA 1
ATOM 599 C C . LYS A 1 80 ? -20.047 -25.5 -20.531 1 90.94 80 LYS A C 1
ATOM 601 O O . LYS A 1 80 ? -19.156 -25.125 -19.766 1 90.94 80 LYS A O 1
ATOM 606 N N . GLY A 1 81 ? -19.797 -25.766 -21.797 1 93.19 81 GLY A N 1
ATOM 607 C CA . GLY A 1 81 ? -18.609 -25.281 -22.469 1 93.19 81 GLY A CA 1
ATOM 608 C C . GLY A 1 81 ? -17.469 -26.281 -22.453 1 93.19 81 GLY A C 1
ATOM 609 O O . GLY A 1 81 ? -16.406 -26.031 -23.031 1 93.19 81 GLY A O 1
ATOM 610 N N . PHE A 1 82 ? -17.625 -27.422 -21.75 1 97.31 82 PHE A N 1
ATOM 611 C CA . PHE A 1 82 ? -16.609 -28.469 -21.672 1 97.31 82 PHE A CA 1
ATOM 612 C C . PHE A 1 82 ? -17.234 -29.844 -21.922 1 97.31 82 PHE A C 1
ATOM 614 O O . PHE A 1 82 ? -18.406 -30.062 -21.625 1 97.31 82 PHE A O 1
ATOM 621 N N . LYS A 1 83 ? -16.453 -30.719 -22.484 1 97.56 83 LYS A N 1
ATOM 622 C CA . LYS A 1 83 ? -16.859 -32.094 -22.688 1 97.56 83 LYS A CA 1
ATOM 623 C C . LYS A 1 83 ? -15.695 -33.062 -22.438 1 97.56 83 LYS A C 1
ATOM 625 O O . LYS A 1 83 ? -14.539 -32.656 -22.359 1 97.56 83 LYS A O 1
ATOM 630 N N . ALA A 1 84 ? -16.078 -34.312 -22.312 1 98.12 84 ALA A N 1
ATOM 631 C CA . ALA A 1 84 ? -15.047 -35.344 -22.188 1 98.12 84 ALA A CA 1
ATOM 632 C C . ALA A 1 84 ? -14.078 -35.312 -23.375 1 98.12 84 ALA A C 1
ATOM 634 O O . ALA A 1 84 ? -14.5 -35.156 -24.516 1 98.12 84 ALA A O 1
ATOM 635 N N . GLY A 1 85 ? -12.844 -35.312 -23.078 1 98.25 85 GLY A N 1
ATOM 636 C CA . GLY A 1 85 ? -11.828 -35.281 -24.125 1 98.25 85 GLY A CA 1
ATOM 637 C C . GLY A 1 85 ? -11.164 -33.938 -24.25 1 98.25 85 GLY A C 1
ATOM 638 O O . GLY A 1 85 ? -10.094 -33.812 -24.859 1 98.25 85 GLY A O 1
ATOM 639 N N . ASP A 1 86 ? -11.758 -32.906 -23.703 1 98.19 86 ASP A N 1
ATOM 640 C CA . ASP A 1 86 ? -11.18 -31.578 -23.781 1 98.19 86 ASP A CA 1
ATOM 641 C C . ASP A 1 86 ? -9.883 -31.484 -22.984 1 98.19 86 ASP A C 1
ATOM 643 O O . ASP A 1 86 ? -9.789 -32.031 -21.875 1 98.19 86 ASP A O 1
ATOM 647 N N . ARG A 1 87 ? -8.891 -30.766 -23.516 1 98.44 87 ARG A N 1
ATOM 648 C CA . ARG A 1 87 ? -7.664 -30.438 -22.812 1 98.44 87 ARG A CA 1
ATOM 649 C C . ARG A 1 87 ? -7.832 -29.156 -21.984 1 98.44 87 ARG A C 1
ATOM 651 O O . ARG A 1 87 ? -8.266 -28.141 -22.516 1 98.44 87 ARG A O 1
ATOM 658 N N . VAL A 1 88 ? -7.523 -29.25 -20.719 1 98.06 88 VAL A N 1
ATOM 659 C CA . VAL A 1 88 ? -7.762 -28.109 -19.844 1 98.06 88 VAL A CA 1
ATOM 660 C C . VAL A 1 88 ? -6.621 -28 -18.828 1 98.06 88 VAL A C 1
ATOM 662 O O . VAL A 1 88 ? -5.844 -28.938 -18.656 1 98.06 88 VAL A O 1
ATOM 665 N N . ALA A 1 89 ? -6.457 -26.859 -18.344 1 97.5 89 ALA A N 1
ATOM 666 C CA . ALA A 1 89 ? -5.594 -26.594 -17.203 1 97.5 89 ALA A CA 1
ATOM 667 C C . ALA A 1 89 ? -6.395 -26.016 -16.031 1 97.5 89 ALA A C 1
ATOM 669 O O . ALA A 1 89 ? -7.504 -25.5 -16.234 1 97.5 89 ALA A O 1
ATOM 670 N N . VAL A 1 90 ? -5.848 -26.172 -14.844 1 94.94 90 VAL A N 1
ATOM 671 C CA . VAL A 1 90 ? -6.559 -25.688 -13.664 1 94.94 90 VAL A CA 1
ATOM 672 C C . VAL A 1 90 ? -5.559 -25.172 -12.633 1 94.94 90 VAL A C 1
ATOM 674 O O . VAL A 1 90 ? -4.48 -25.75 -12.469 1 94.94 90 VAL A O 1
ATOM 677 N N . PHE A 1 91 ? -5.875 -24.016 -12.133 1 90.69 91 PHE A N 1
ATOM 678 C CA . PHE A 1 91 ? -5.312 -23.547 -10.875 1 90.69 91 PHE A CA 1
ATOM 679 C C . PHE A 1 91 ? -6.414 -23.281 -9.852 1 90.69 91 PHE A C 1
ATOM 681 O O . PHE A 1 91 ? -7.473 -22.75 -10.195 1 90.69 91 PHE A O 1
ATOM 688 N N . THR A 1 92 ? -6.324 -23.891 -8.703 1 81.5 92 THR A N 1
ATOM 689 C CA . THR A 1 92 ? -7.305 -23.609 -7.66 1 81.5 92 THR A CA 1
ATOM 690 C C . THR A 1 92 ? -6.613 -23.359 -6.324 1 81.5 92 THR A C 1
ATOM 692 O O . THR A 1 92 ? -5.539 -23.891 -6.062 1 81.5 92 THR A O 1
ATOM 695 N N . SER A 1 93 ? -7.258 -22.516 -5.57 1 74.62 93 SER A N 1
ATOM 696 C CA . SER A 1 93 ? -6.793 -22.312 -4.203 1 74.62 93 SER A CA 1
ATOM 697 C C . SER A 1 93 ? -7.016 -23.547 -3.346 1 74.62 93 SER A C 1
ATOM 699 O O . SER A 1 93 ? -6.395 -23.703 -2.291 1 74.62 93 SER A O 1
ATOM 701 N N . LYS A 1 94 ? -7.898 -24.375 -3.799 1 82.88 94 LYS A N 1
ATOM 702 C CA . LYS A 1 94 ? -8.102 -25.641 -3.084 1 82.88 94 LYS A CA 1
ATOM 703 C C . LYS A 1 94 ? -7.113 -26.703 -3.555 1 82.88 94 LYS A C 1
ATOM 705 O O . LYS A 1 94 ? -7.164 -27.141 -4.707 1 82.88 94 LYS A O 1
ATOM 710 N N . PRO A 1 95 ? -6.301 -27.156 -2.633 1 92.5 95 PRO A N 1
ATOM 711 C CA . PRO A 1 95 ? -5.285 -28.125 -3.023 1 92.5 95 PRO A CA 1
ATOM 712 C C . PRO A 1 95 ? -5.883 -29.469 -3.451 1 92.5 95 PRO A C 1
ATOM 714 O O . PRO A 1 95 ? -6.988 -29.812 -3.027 1 92.5 95 PRO A O 1
ATOM 717 N N . GLY A 1 96 ? -5.145 -30.234 -4.336 1 95.81 96 GLY A N 1
ATOM 718 C CA . GLY A 1 96 ? -5.574 -31.547 -4.789 1 95.81 96 GLY A CA 1
ATOM 719 C C . GLY A 1 96 ? -4.906 -31.984 -6.078 1 95.81 96 GLY A C 1
ATOM 720 O O . GLY A 1 96 ? -5.172 -33.062 -6.582 1 95.81 96 GLY A O 1
ATOM 721 N N . ALA A 1 97 ? -4.012 -31.234 -6.543 1 97.75 97 ALA A N 1
ATOM 722 C CA . ALA A 1 97 ? -3.434 -31.484 -7.859 1 97.75 97 ALA A CA 1
ATOM 723 C C . ALA A 1 97 ? -2.451 -32.656 -7.809 1 97.75 97 ALA A C 1
ATOM 725 O O . ALA A 1 97 ? -2.168 -33.281 -8.836 1 97.75 97 ALA A O 1
ATOM 726 N N . TYR A 1 98 ? -1.887 -32.938 -6.656 1 98.38 98 TYR A N 1
ATOM 727 C CA . TYR A 1 98 ? -0.969 -34.062 -6.539 1 98.38 98 TYR A CA 1
ATOM 728 C C . TYR A 1 98 ? -1.716 -35.375 -6.648 1 98.38 98 TYR A C 1
ATOM 730 O O . TYR A 1 98 ? -1.773 -36.156 -5.688 1 98.3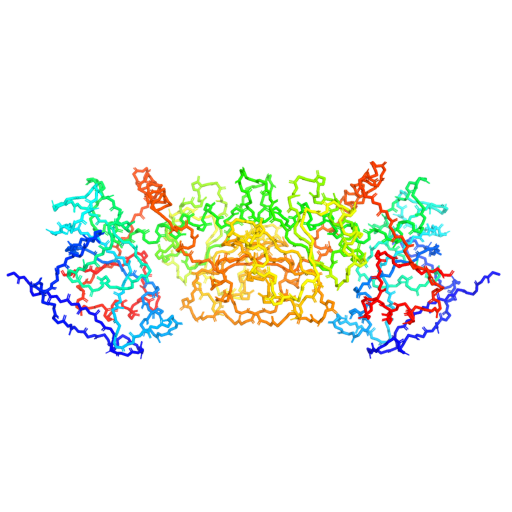8 98 TYR A O 1
ATOM 738 N N . ALA A 1 99 ? -2.236 -35.656 -7.816 1 98.25 99 ALA A N 1
ATOM 739 C CA . ALA A 1 99 ? -3.037 -36.844 -8.062 1 98.25 99 ALA A CA 1
ATOM 740 C C . ALA A 1 99 ? -3.078 -37.188 -9.547 1 98.25 99 ALA A C 1
ATOM 742 O O . ALA A 1 99 ? -2.814 -36.344 -10.398 1 98.25 99 ALA A O 1
ATOM 743 N N . THR A 1 100 ? -3.369 -38.438 -9.805 1 98.38 100 THR A N 1
ATOM 744 C CA . THR A 1 100 ? -3.57 -38.844 -11.188 1 98.38 100 THR A CA 1
ATOM 745 C C . THR A 1 100 ? -4.902 -38.344 -11.711 1 98.38 100 THR A C 1
ATOM 747 O O . THR A 1 100 ? -5.043 -38.062 -12.906 1 98.38 100 THR A O 1
ATOM 750 N N . HIS A 1 101 ? -5.875 -38.25 -10.797 1 97.88 101 HIS A N 1
ATOM 751 C CA . HIS A 1 101 ? -7.219 -37.781 -11.117 1 97.88 101 HIS A CA 1
ATOM 752 C C . HIS A 1 101 ? -7.738 -36.812 -10.047 1 97.88 101 HIS A C 1
ATOM 754 O O . HIS A 1 101 ? -7.434 -37 -8.859 1 97.88 101 HIS A O 1
ATOM 760 N N . ARG A 1 102 ? -8.555 -35.906 -10.453 1 96.75 102 ARG A N 1
ATOM 761 C CA . ARG A 1 102 ? -9.102 -34.938 -9.516 1 96.75 102 ARG A CA 1
ATOM 762 C C . ARG A 1 102 ? -10.453 -34.406 -9.992 1 96.75 102 ARG A C 1
ATOM 764 O O . ARG A 1 102 ? -10.648 -34.188 -11.188 1 96.75 102 ARG A O 1
ATOM 771 N N . ILE A 1 103 ? -11.406 -34.312 -9.109 1 96.94 103 ILE A N 1
ATOM 772 C CA . ILE A 1 103 ? -12.656 -33.625 -9.398 1 96.94 103 ILE A CA 1
ATOM 773 C C . ILE A 1 103 ? -12.5 -32.125 -9.172 1 96.94 103 ILE A C 1
ATOM 775 O O . ILE A 1 103 ? -12.023 -31.703 -8.117 1 96.94 103 ILE A O 1
ATOM 779 N N . VAL A 1 104 ? -12.852 -31.344 -10.164 1 95.69 104 VAL A N 1
ATOM 780 C CA . VAL A 1 104 ? -12.727 -29.891 -10.039 1 95.69 104 VAL A CA 1
ATOM 781 C C . VAL A 1 104 ? -13.984 -29.219 -10.57 1 95.69 104 VAL A C 1
ATOM 783 O O . VAL A 1 104 ? -14.734 -29.812 -11.344 1 95.69 104 VAL A O 1
ATOM 786 N N . ASP A 1 105 ? -14.242 -27.984 -10.055 1 94.69 105 ASP A N 1
ATOM 787 C CA . ASP A 1 105 ? -15.328 -27.188 -10.609 1 94.69 105 ASP A CA 1
ATOM 788 C C . ASP A 1 105 ? -14.992 -26.719 -12.023 1 94.69 105 ASP A C 1
ATOM 790 O O . ASP A 1 105 ? -13.883 -26.25 -12.281 1 94.69 105 ASP A O 1
ATOM 794 N N . ALA A 1 106 ? -15.969 -26.797 -12.906 1 95 106 ALA A N 1
ATOM 795 C CA . ALA A 1 106 ? -15.766 -26.391 -14.297 1 95 106 ALA A CA 1
ATOM 796 C C . ALA A 1 106 ? -15.414 -24.906 -14.391 1 95 106 ALA A C 1
ATOM 798 O O . ALA A 1 106 ? -14.703 -24.5 -15.312 1 95 106 ALA A O 1
ATOM 799 N N . SER A 1 107 ? -15.844 -24.125 -13.414 1 92.5 107 SER A N 1
ATOM 800 C CA . SER A 1 107 ? -15.633 -22.688 -13.414 1 92.5 107 SER A CA 1
ATOM 801 C C . SER A 1 107 ? -14.164 -22.344 -13.18 1 92.5 107 SER A C 1
ATOM 803 O O . SER A 1 107 ? -13.742 -21.203 -13.398 1 92.5 107 SER A O 1
ATOM 805 N N . GLU A 1 108 ? -13.352 -23.328 -12.852 1 93.44 108 GLU A N 1
ATOM 806 C CA . GLU A 1 108 ? -11.938 -23.094 -12.547 1 93.44 108 GLU A CA 1
ATOM 807 C C . GLU A 1 108 ? -11.047 -23.547 -13.695 1 93.44 108 GLU A C 1
ATOM 809 O O . GLU A 1 108 ? -9.82 -23.438 -13.617 1 93.44 108 GLU A O 1
ATOM 814 N N . LEU A 1 109 ? -11.633 -24 -14.727 1 95.56 109 LEU A N 1
ATOM 815 C CA . LEU A 1 109 ? -10.867 -24.609 -15.812 1 95.56 109 LEU A CA 1
ATOM 816 C C . LEU A 1 109 ? -10.484 -23.547 -16.844 1 95.56 109 LEU A C 1
ATOM 818 O O . LEU A 1 109 ? -11.266 -22.641 -17.141 1 95.56 109 LEU A O 1
ATOM 822 N N . VAL A 1 110 ? -9.336 -23.688 -17.359 1 96.5 110 VAL A N 1
ATOM 823 C CA . VAL A 1 110 ? -8.859 -22.953 -18.531 1 96.5 110 VAL A CA 1
ATOM 824 C C . VAL A 1 110 ? -8.719 -23.891 -19.719 1 96.5 110 VAL A C 1
ATOM 826 O O . VAL A 1 110 ? -7.996 -24.891 -19.641 1 96.5 110 VAL A O 1
ATOM 829 N N . ALA A 1 111 ? -9.414 -23.578 -20.75 1 96.31 111 ALA A N 1
ATOM 830 C CA . ALA A 1 111 ? -9.266 -24.375 -21.953 1 96.31 111 ALA A CA 1
ATOM 831 C C . ALA A 1 111 ? -7.863 -24.234 -22.547 1 96.31 111 ALA A C 1
ATOM 833 O O . ALA A 1 111 ? -7.336 -23.125 -22.641 1 96.31 111 ALA A O 1
ATOM 834 N N . LEU A 1 112 ? -7.316 -25.328 -22.906 1 97 112 LEU A N 1
ATOM 835 C CA . LEU A 1 112 ? -5.984 -25.297 -23.5 1 97 112 LEU A CA 1
ATOM 836 C C . LEU A 1 112 ? -6.062 -25.281 -25.016 1 97 112 LEU A C 1
ATOM 838 O O . LEU A 1 112 ? -6.645 -26.188 -25.625 1 97 112 LEU A O 1
ATOM 842 N N . PRO A 1 113 ? -5.496 -24.266 -25.578 1 94.44 113 PRO A N 1
ATOM 843 C CA . PRO A 1 113 ? -5.383 -24.312 -27.031 1 94.44 113 PRO A CA 1
ATOM 844 C C . PRO A 1 113 ? -4.457 -25.438 -27.516 1 94.44 113 PRO A C 1
ATOM 846 O O . PRO A 1 113 ? -3.668 -25.969 -26.734 1 94.44 113 PRO A O 1
ATOM 849 N N . ASP A 1 114 ? -4.504 -25.719 -28.812 1 94.25 114 ASP A N 1
ATOM 850 C CA . ASP A 1 114 ? -3.77 -26.844 -29.391 1 94.25 114 ASP A CA 1
ATOM 851 C C . ASP A 1 114 ? -2.262 -26.609 -29.312 1 94.25 114 ASP A C 1
ATOM 853 O O . ASP A 1 114 ? -1.483 -27.562 -29.234 1 94.25 114 ASP A O 1
ATOM 857 N N . ASP A 1 115 ? -1.93 -25.406 -29.312 1 95.06 115 ASP A N 1
ATOM 858 C CA . ASP A 1 115 ? -0.509 -25.094 -29.422 1 95.06 115 ASP A CA 1
ATOM 859 C C . ASP A 1 115 ? 0.139 -25 -28.031 1 95.06 115 ASP A C 1
ATOM 861 O O . ASP A 1 115 ? 1.327 -24.688 -27.922 1 95.06 115 ASP A O 1
ATOM 865 N N . ILE A 1 116 ? -0.572 -25.266 -26.969 1 95.56 116 ILE A N 1
ATOM 866 C CA . ILE A 1 116 ? -0.04 -25.281 -25.609 1 95.56 116 ILE A CA 1
ATOM 867 C C . ILE A 1 116 ? -0.136 -26.688 -25.031 1 95.56 116 ILE A C 1
ATOM 869 O O . ILE A 1 116 ? -1.234 -27.188 -24.781 1 95.56 116 ILE A O 1
ATOM 873 N N . SER A 1 117 ? 0.957 -27.266 -24.766 1 96.69 117 SER A N 1
ATOM 874 C CA . SER A 1 117 ? 0.97 -28.625 -24.203 1 96.69 117 SER A CA 1
ATOM 875 C C . SER A 1 117 ? 0.524 -28.609 -22.75 1 96.69 117 SER A C 1
ATOM 877 O O . SER A 1 117 ? 0.564 -27.578 -22.094 1 96.69 117 SER A O 1
ATOM 879 N N . ALA A 1 118 ? 0.134 -29.75 -22.266 1 97.44 118 ALA A N 1
ATOM 880 C CA . ALA A 1 118 ? -0.232 -29.906 -20.859 1 97.44 118 ALA A CA 1
ATOM 881 C C . ALA A 1 118 ? 0.944 -29.562 -19.953 1 97.44 118 ALA A C 1
ATOM 883 O O . ALA A 1 118 ? 0.77 -28.922 -18.922 1 97.44 118 ALA A O 1
ATOM 884 N N . GLU A 1 119 ? 2.105 -30 -20.359 1 97.19 119 GLU A N 1
ATOM 885 C CA . GLU A 1 119 ? 3.299 -29.703 -19.578 1 97.19 119 GLU A CA 1
ATOM 886 C C . GLU A 1 119 ? 3.551 -28.203 -19.484 1 97.19 119 GLU A C 1
ATOM 888 O O . GLU A 1 119 ? 3.822 -27.672 -18.406 1 97.19 119 GLU A O 1
ATOM 893 N N . THR A 1 120 ? 3.43 -27.562 -20.609 1 96.81 120 THR A N 1
ATOM 894 C CA . THR A 1 120 ? 3.611 -26.109 -20.625 1 96.81 120 THR A CA 1
ATOM 895 C C . THR A 1 120 ? 2.588 -25.422 -19.734 1 96.81 120 THR A C 1
ATOM 897 O O . THR A 1 120 ? 2.945 -24.578 -18.906 1 96.81 120 THR A O 1
ATOM 900 N N . ALA A 1 121 ? 1.364 -25.828 -19.859 1 97.06 121 ALA A N 1
ATOM 901 C CA . ALA A 1 121 ? 0.289 -25.219 -19.078 1 97.06 121 ALA A CA 1
ATOM 902 C C . ALA A 1 121 ? 0.513 -25.422 -17.594 1 97.06 121 ALA A C 1
ATOM 904 O O . ALA A 1 121 ? 0.425 -24.469 -16.812 1 97.06 121 ALA A O 1
ATOM 905 N N . ALA A 1 122 ? 0.888 -26.625 -17.203 1 97.25 122 ALA A N 1
ATOM 906 C CA . ALA A 1 122 ? 1.107 -26.953 -15.797 1 97.25 122 ALA A CA 1
ATOM 907 C C . ALA A 1 122 ? 2.33 -26.219 -15.25 1 97.25 122 ALA A C 1
ATOM 909 O O . ALA A 1 122 ? 2.461 -26.047 -14.031 1 97.25 122 ALA A O 1
ATOM 910 N N . ALA A 1 123 ? 3.201 -25.859 -16.156 1 96.62 123 ALA A N 1
ATOM 911 C CA . ALA A 1 123 ? 4.441 -25.188 -15.758 1 96.62 123 ALA A CA 1
ATOM 912 C C . ALA A 1 123 ? 4.223 -23.703 -15.539 1 96.62 123 ALA A C 1
ATOM 914 O O . ALA A 1 123 ? 4.957 -23.062 -14.773 1 96.62 123 ALA A O 1
ATOM 915 N N . VAL A 1 124 ? 3.117 -23.125 -16.156 1 96.06 124 VAL A N 1
ATOM 916 C CA . VAL A 1 124 ? 3.211 -21.672 -16.219 1 96.06 124 VAL A CA 1
ATOM 917 C C . VAL A 1 124 ? 1.896 -21.047 -15.758 1 96.06 124 VAL A C 1
ATOM 919 O O . VAL A 1 124 ? 1.834 -19.844 -15.484 1 96.06 124 VAL A O 1
ATOM 922 N N . LEU A 1 125 ? 0.833 -21.797 -15.672 1 96.56 125 LEU A N 1
ATOM 923 C CA . LEU A 1 125 ? -0.462 -21.156 -15.477 1 96.56 125 LEU A CA 1
ATOM 924 C C . LEU A 1 125 ? -0.469 -20.312 -14.203 1 96.56 125 LEU A C 1
ATOM 926 O O . LEU A 1 125 ? -0.689 -19.109 -14.25 1 96.56 125 LEU A O 1
ATOM 930 N N . LEU A 1 126 ? -0.145 -20.938 -13.094 1 95.88 126 LEU A N 1
ATOM 931 C CA . LEU A 1 126 ? -0.143 -20.219 -11.828 1 95.88 126 LEU A CA 1
ATOM 932 C C . LEU A 1 126 ? 0.934 -19.141 -11.805 1 95.88 126 LEU A C 1
ATOM 934 O O . LEU A 1 126 ? 0.655 -17.984 -11.484 1 95.88 126 LEU A O 1
ATOM 938 N N . LYS A 1 127 ? 2.148 -19.453 -12.219 1 96.62 127 LYS A N 1
ATOM 939 C CA . LYS A 1 127 ? 3.271 -18.516 -12.219 1 96.62 127 LYS A CA 1
ATOM 940 C C . LYS A 1 127 ? 3.033 -17.375 -13.195 1 96.62 127 LYS A C 1
ATOM 942 O O . LYS A 1 127 ? 3.385 -16.219 -12.906 1 96.62 127 LYS A O 1
ATOM 947 N N . GLY A 1 128 ? 2.5 -17.75 -14.305 1 97.38 128 GLY A N 1
ATOM 948 C CA . GLY A 1 128 ? 2.188 -16.734 -15.289 1 97.38 128 GLY A CA 1
ATOM 949 C C . GLY A 1 128 ? 1.108 -15.773 -14.836 1 97.38 128 GLY A C 1
ATOM 950 O O . GLY A 1 128 ? 1.231 -14.562 -15.031 1 97.38 128 GLY A O 1
ATOM 951 N N . MET A 1 129 ? 0.078 -16.312 -14.266 1 97.06 129 MET A N 1
ATOM 952 C CA . MET A 1 129 ? -0.983 -15.438 -13.766 1 97.06 129 MET A CA 1
ATOM 953 C C . MET A 1 129 ? -0.494 -14.602 -12.586 1 97.06 129 MET A C 1
ATOM 955 O O . MET A 1 129 ? -0.917 -13.461 -12.414 1 97.06 129 MET A O 1
ATOM 959 N N . THR A 1 130 ? 0.39 -15.172 -11.773 1 97.44 130 THR A N 1
ATOM 960 C CA . THR A 1 130 ? 1.037 -14.391 -10.727 1 97.44 130 THR A CA 1
ATOM 961 C C . THR A 1 130 ? 1.851 -13.25 -11.32 1 97.44 130 THR A C 1
ATOM 963 O O . THR A 1 130 ? 1.781 -12.117 -10.844 1 97.44 130 THR A O 1
ATOM 966 N N . SER A 1 131 ? 2.602 -13.539 -12.375 1 98.25 131 SER A N 1
ATOM 967 C CA . SER A 1 131 ? 3.373 -12.508 -13.062 1 98.25 131 SER A CA 1
ATOM 968 C C . SER A 1 131 ? 2.467 -11.422 -13.633 1 98.25 131 SER A C 1
ATOM 970 O O . SER A 1 131 ? 2.781 -10.234 -13.539 1 98.25 131 SER A O 1
ATOM 972 N N . TRP A 1 132 ? 1.336 -11.844 -14.234 1 98.19 132 TRP A N 1
ATOM 973 C CA . TRP A 1 132 ? 0.339 -10.898 -14.727 1 98.19 132 TRP A CA 1
ATOM 974 C C . TRP A 1 132 ? -0.155 -9.992 -13.602 1 98.19 132 TRP A C 1
ATOM 976 O O . TRP A 1 132 ? -0.179 -8.773 -13.75 1 98.19 132 TRP A O 1
ATOM 986 N N . MET A 1 133 ? -0.513 -10.586 -12.453 1 98.12 133 MET A N 1
ATOM 987 C CA . MET A 1 133 ? -1.005 -9.844 -11.297 1 98.12 133 MET A CA 1
ATOM 988 C C . MET A 1 133 ? 0.01 -8.797 -10.852 1 98.12 133 MET A C 1
ATOM 990 O O . MET A 1 133 ? -0.341 -7.629 -10.656 1 98.12 133 MET A O 1
ATOM 994 N N . LEU A 1 134 ? 1.236 -9.188 -10.758 1 98.62 134 LEU A N 1
ATOM 995 C CA . LEU A 1 134 ? 2.287 -8.305 -10.258 1 98.62 134 LEU A CA 1
ATOM 996 C C . LEU A 1 134 ? 2.572 -7.188 -11.258 1 98.62 134 LEU A C 1
ATOM 998 O O . LEU A 1 134 ? 2.605 -6.012 -10.891 1 98.62 134 LEU A O 1
ATOM 1002 N N . ALA A 1 135 ? 2.695 -7.516 -12.531 1 98.19 135 ALA A N 1
ATOM 1003 C CA . ALA A 1 135 ? 3.168 -6.598 -13.562 1 98.19 135 ALA A CA 1
ATOM 1004 C C . ALA A 1 135 ? 2.062 -5.633 -13.984 1 98.19 135 ALA A C 1
ATOM 1006 O O . ALA A 1 135 ? 2.32 -4.453 -14.227 1 98.19 135 ALA A O 1
ATOM 1007 N N . GLU A 1 136 ? 0.849 -6.145 -14.008 1 96.5 136 GLU A N 1
ATOM 1008 C CA . GLU A 1 136 ? -0.194 -5.312 -14.602 1 96.5 136 GLU A CA 1
ATOM 1009 C C . GLU A 1 136 ? -1.141 -4.77 -13.539 1 96.5 136 GLU A C 1
ATOM 1011 O O . GLU A 1 136 ? -1.733 -3.701 -13.711 1 96.5 136 GLU A O 1
ATOM 1016 N N . LYS A 1 137 ? -1.306 -5.5 -12.492 1 96.88 137 LYS A N 1
ATOM 1017 C CA . LYS A 1 137 ? -2.311 -5.086 -11.516 1 96.88 137 LYS A CA 1
ATOM 1018 C C . LYS A 1 137 ? -1.659 -4.426 -10.305 1 96.88 137 LYS A C 1
ATOM 1020 O O . LYS A 1 137 ? -1.994 -3.295 -9.945 1 96.88 137 LYS A O 1
ATOM 1025 N N . CYS A 1 138 ? -0.667 -5.082 -9.68 1 98 138 CYS A N 1
ATOM 1026 C CA . CYS A 1 138 ? -0.048 -4.527 -8.477 1 98 138 CYS A CA 1
ATOM 1027 C C . CYS A 1 138 ? 0.72 -3.252 -8.805 1 98 138 CYS A C 1
ATOM 1029 O O . CYS A 1 138 ? 0.66 -2.277 -8.055 1 98 138 CYS A O 1
ATOM 1031 N N . LEU A 1 139 ? 1.451 -3.201 -9.945 1 96.94 139 LEU A N 1
ATOM 1032 C CA . LEU A 1 139 ? 2.279 -2.045 -10.273 1 96.94 139 LEU A CA 1
ATOM 1033 C C . LEU A 1 139 ? 1.417 -0.817 -10.547 1 96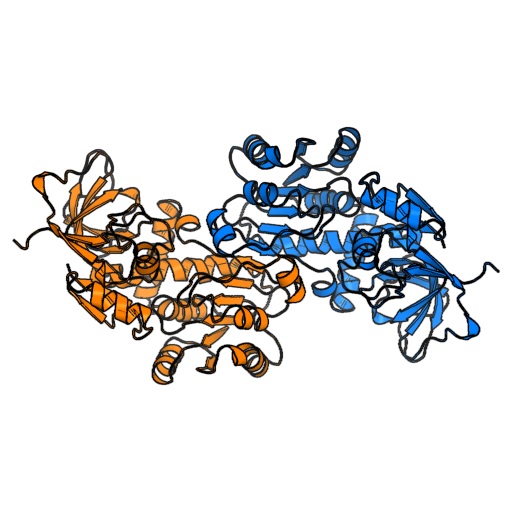.94 139 LEU A C 1
ATOM 1035 O O . LEU A 1 139 ? 1.899 0.315 -10.469 1 96.94 139 LEU A O 1
ATOM 1039 N N . ALA A 1 140 ? 0.114 -1.016 -10.836 1 94.25 140 ALA A N 1
ATOM 1040 C CA . ALA A 1 140 ? -0.801 0.111 -11 1 94.25 140 ALA A CA 1
ATOM 1041 C C . ALA A 1 140 ? -0.92 0.917 -9.711 1 94.25 140 ALA A C 1
ATOM 1043 O O . ALA A 1 140 ? -1.258 2.102 -9.742 1 94.25 140 ALA A O 1
ATOM 1044 N N . HIS A 1 141 ? -0.598 0.339 -8.57 1 95 141 HIS A N 1
ATOM 1045 C CA . HIS A 1 141 ? -0.682 0.997 -7.273 1 95 141 HIS A CA 1
ATOM 1046 C C . HIS A 1 141 ? 0.589 1.783 -6.973 1 95 141 HIS A C 1
ATOM 1048 O O . HIS A 1 141 ? 0.66 2.492 -5.965 1 95 141 HIS A O 1
ATOM 1054 N N . ALA A 1 142 ? 1.624 1.747 -7.766 1 95 142 ALA A N 1
ATOM 1055 C CA . ALA A 1 142 ? 2.861 2.488 -7.535 1 95 142 ALA A CA 1
ATOM 1056 C C . ALA A 1 142 ? 2.688 3.965 -7.879 1 95 142 ALA A C 1
ATOM 1058 O O . ALA A 1 142 ? 3.434 4.812 -7.387 1 95 142 ALA A O 1
ATOM 1059 N N . ALA A 1 143 ? 1.614 4.344 -8.508 1 89.12 143 ALA A N 1
ATOM 1060 C CA . ALA A 1 143 ? 1.258 5.711 -8.867 1 89.12 143 ALA A CA 1
ATOM 1061 C C . ALA A 1 143 ? 2.406 6.402 -9.594 1 89.12 143 ALA A C 1
ATOM 1063 O O . ALA A 1 143 ? 2.783 7.527 -9.25 1 89.12 143 ALA A O 1
ATOM 1064 N N . ILE A 1 144 ? 3.031 5.73 -10.586 1 86.62 144 ILE A N 1
ATOM 1065 C CA . ILE A 1 144 ? 4.156 6.246 -11.359 1 86.62 144 ILE A CA 1
ATOM 1066 C C . ILE A 1 144 ? 3.646 7.207 -12.43 1 86.62 144 ILE A C 1
ATOM 1068 O O . ILE A 1 144 ? 2.746 6.863 -13.203 1 86.62 144 ILE A O 1
ATOM 1072 N N . GLU A 1 145 ? 4.109 8.508 -12.336 1 79.5 145 GLU A N 1
ATOM 1073 C CA . GLU A 1 145 ? 3.658 9.5 -13.305 1 79.5 145 GLU A CA 1
ATOM 1074 C C . GLU A 1 145 ? 4.805 9.945 -14.211 1 79.5 145 GLU A C 1
ATOM 1076 O O . GLU A 1 145 ? 5.797 10.5 -13.734 1 79.5 145 GLU A O 1
ATOM 1081 N N . GLY A 1 146 ? 4.629 9.797 -15.477 1 81.62 146 GLY A N 1
ATOM 1082 C CA . GLY A 1 146 ? 5.426 10.516 -16.453 1 81.62 146 GLY A CA 1
ATOM 1083 C C . GLY A 1 146 ? 6.766 9.852 -16.734 1 81.62 146 GLY A C 1
ATOM 1084 O O . GLY A 1 146 ? 7.523 10.312 -17.594 1 81.62 146 GLY A O 1
ATOM 1085 N N . GLU A 1 147 ? 7.227 8.938 -15.906 1 86.56 147 GLU A N 1
ATOM 1086 C CA . GLU A 1 147 ? 8.508 8.289 -16.156 1 86.56 147 GLU A CA 1
ATOM 1087 C C . GLU A 1 147 ? 8.352 6.777 -16.281 1 86.56 147 GLU A C 1
ATOM 1089 O O . GLU A 1 147 ? 7.324 6.223 -15.875 1 86.56 147 GLU A O 1
ATOM 1094 N N . ALA A 1 148 ? 9.336 6.242 -16.938 1 92.12 148 ALA A N 1
ATOM 1095 C CA . ALA A 1 148 ? 9.344 4.785 -17.016 1 92.12 148 ALA A CA 1
ATOM 1096 C C . ALA A 1 148 ? 9.523 4.164 -15.633 1 92.12 148 ALA A C 1
ATOM 1098 O O . ALA A 1 148 ? 10.383 4.598 -14.859 1 92.12 148 ALA A O 1
ATOM 1099 N N . PRO A 1 149 ? 8.703 3.227 -15.383 1 96.56 149 PRO A N 1
ATOM 1100 C CA . PRO A 1 149 ? 8.82 2.594 -14.062 1 96.56 149 PRO A CA 1
ATOM 1101 C C . PRO A 1 149 ? 10.133 1.838 -13.883 1 96.56 149 PRO A C 1
ATOM 1103 O O . PRO A 1 149 ? 10.625 1.214 -14.828 1 96.56 149 PRO A O 1
ATOM 1106 N N . LYS A 1 150 ? 10.789 1.945 -12.805 1 98.62 150 LYS A N 1
ATOM 1107 C CA . LYS A 1 150 ? 11.953 1.178 -12.375 1 98.62 150 LYS A CA 1
ATOM 1108 C C . LYS A 1 150 ? 11.602 0.222 -11.242 1 98.62 150 LYS A C 1
ATOM 1110 O O . LYS A 1 150 ? 11.156 0.653 -10.172 1 98.62 150 LYS A O 1
ATOM 1115 N N . VAL A 1 151 ? 11.789 -1.102 -11.438 1 98.88 151 VAL A N 1
ATOM 1116 C CA . VAL A 1 151 ? 11.289 -2.117 -10.516 1 98.88 151 VAL A CA 1
ATOM 1117 C C . VAL A 1 151 ? 12.406 -3.109 -10.188 1 98.88 151 VAL A C 1
ATOM 1119 O O . VAL A 1 151 ? 13.148 -3.529 -11.078 1 98.88 151 VAL A O 1
ATOM 1122 N N . MET A 1 152 ? 12.555 -3.424 -8.922 1 98.94 152 MET A N 1
ATOM 1123 C CA . MET A 1 152 ? 13.477 -4.477 -8.508 1 98.94 152 MET A CA 1
ATOM 1124 C C . MET A 1 152 ? 12.742 -5.793 -8.281 1 98.94 152 MET A C 1
ATOM 1126 O O . MET A 1 152 ? 11.703 -5.82 -7.613 1 98.94 152 MET A O 1
ATOM 1130 N N . VAL A 1 153 ? 13.242 -6.84 -8.852 1 98.94 153 VAL A N 1
ATOM 1131 C CA . VAL A 1 153 ? 12.688 -8.18 -8.711 1 98.94 153 VAL A CA 1
ATOM 1132 C C . VAL A 1 153 ? 13.672 -9.07 -7.965 1 98.94 153 VAL A C 1
A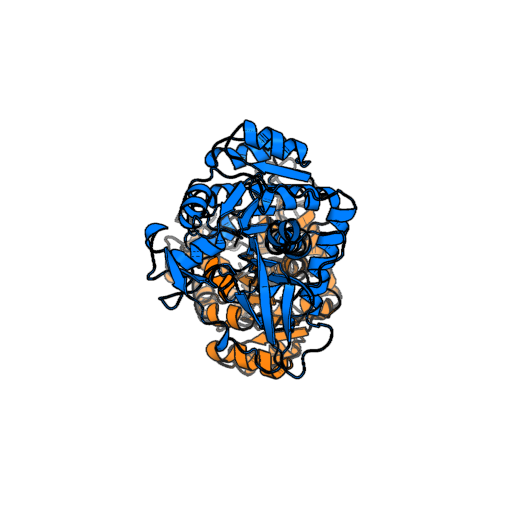TOM 1134 O O . VAL A 1 153 ? 14.82 -9.227 -8.383 1 98.94 153 VAL A O 1
ATOM 1137 N N . LEU A 1 154 ? 13.203 -9.641 -6.852 1 98.62 154 LEU A N 1
ATOM 1138 C CA . LEU A 1 154 ? 14.016 -10.609 -6.125 1 98.62 154 LEU A CA 1
ATOM 1139 C C . LEU A 1 154 ? 13.68 -12.031 -6.559 1 98.62 154 LEU A C 1
ATOM 1141 O O . LEU A 1 154 ? 12.609 -12.281 -7.113 1 98.62 154 LEU A O 1
ATOM 1145 N N . ALA A 1 155 ? 14.664 -12.984 -6.32 1 96.62 155 ALA A N 1
ATOM 1146 C CA . ALA A 1 155 ? 14.531 -14.359 -6.789 1 96.62 155 ALA A CA 1
ATOM 1147 C C . ALA A 1 155 ? 14.211 -14.406 -8.281 1 96.62 155 ALA A C 1
ATOM 1149 O O . ALA A 1 155 ? 13.289 -15.109 -8.703 1 96.62 155 ALA A O 1
ATOM 1150 N N . ALA A 1 156 ? 15.008 -13.711 -9.062 1 97.62 156 ALA A N 1
ATOM 1151 C CA . ALA A 1 156 ? 14.703 -13.359 -10.445 1 97.62 156 ALA A CA 1
ATOM 1152 C C . ALA A 1 156 ? 14.812 -14.578 -11.359 1 97.62 156 ALA A C 1
ATOM 1154 O O . ALA A 1 156 ? 14.281 -14.578 -12.469 1 97.62 156 ALA A O 1
ATOM 1155 N N . ALA A 1 157 ? 15.516 -15.594 -10.938 1 95.5 157 ALA A N 1
ATOM 1156 C CA . ALA A 1 157 ? 15.703 -16.766 -11.773 1 95.5 157 ALA A CA 1
ATOM 1157 C C . ALA A 1 157 ? 14.664 -17.844 -11.461 1 95.5 157 ALA A C 1
ATOM 1159 O O . ALA A 1 157 ? 14.617 -18.891 -12.117 1 95.5 157 ALA A O 1
ATOM 1160 N N . GLY A 1 158 ? 13.836 -17.594 -10.484 1 93.56 158 GLY A N 1
ATOM 1161 C CA . GLY A 1 158 ? 12.859 -18.578 -10.07 1 93.56 158 GLY A CA 1
ATOM 1162 C C . GLY A 1 158 ? 11.695 -18.703 -11.031 1 93.56 158 GLY A C 1
ATOM 1163 O O . GLY A 1 158 ? 11.719 -18.141 -12.125 1 93.56 158 GLY A O 1
ATOM 1164 N N . GLY A 1 159 ? 10.727 -19.531 -10.641 1 93.25 159 GLY A N 1
ATOM 1165 C CA . GLY A 1 159 ? 9.578 -19.812 -11.484 1 93.25 159 GLY A CA 1
ATOM 1166 C C . GLY A 1 159 ? 8.805 -18.562 -11.859 1 93.25 159 GLY A C 1
ATOM 1167 O O . GLY A 1 159 ? 8.508 -18.344 -13.039 1 93.25 159 GLY A O 1
ATOM 1168 N N . VAL A 1 160 ? 8.492 -17.734 -10.883 1 96.44 160 VAL A N 1
ATOM 1169 C CA . VAL A 1 160 ? 7.758 -16.516 -11.172 1 96.44 160 VAL A CA 1
ATOM 1170 C C . VAL A 1 160 ? 8.695 -15.477 -11.789 1 96.44 160 VAL A C 1
ATOM 1172 O O . VAL A 1 160 ? 8.359 -14.836 -12.781 1 96.44 160 VAL A O 1
ATOM 1175 N N . GLY A 1 161 ? 9.922 -15.344 -11.242 1 96.88 161 GLY A N 1
ATOM 1176 C CA . GLY A 1 161 ? 10.883 -14.367 -11.727 1 96.88 161 GLY A CA 1
ATOM 1177 C C . GLY A 1 161 ? 11.188 -14.508 -13.203 1 96.88 161 GLY A C 1
ATOM 1178 O O . GLY A 1 161 ? 11.297 -13.516 -13.922 1 96.88 161 GLY A O 1
ATOM 1179 N N . SER A 1 162 ? 11.289 -15.719 -13.703 1 96.38 162 SER A N 1
ATOM 1180 C CA . SER A 1 162 ? 11.664 -15.992 -15.086 1 96.38 162 SER A CA 1
ATOM 1181 C C . SER A 1 162 ? 10.57 -15.562 -16.062 1 96.38 162 SER A C 1
ATOM 1183 O O . SER A 1 162 ? 10.836 -15.336 -17.234 1 96.38 162 SER A O 1
ATOM 1185 N N . LEU A 1 163 ? 9.328 -15.477 -15.586 1 97.81 163 LEU A N 1
ATOM 1186 C CA . LEU A 1 163 ? 8.219 -15.016 -16.406 1 97.81 163 LEU A CA 1
ATOM 1187 C C . LEU A 1 163 ? 7.953 -13.531 -16.188 1 97.81 163 LEU A C 1
ATOM 1189 O O . LEU A 1 163 ? 7.562 -12.812 -17.109 1 97.81 163 LEU A O 1
ATOM 1193 N N . LEU A 1 164 ? 8.219 -13.086 -14.969 1 98.56 164 LEU A N 1
ATOM 1194 C CA . LEU A 1 164 ? 7.91 -11.719 -14.547 1 98.56 164 LEU A CA 1
ATOM 1195 C C . LEU A 1 164 ? 8.82 -10.719 -15.25 1 98.56 164 LEU A C 1
ATOM 1197 O O . LEU A 1 164 ? 8.367 -9.672 -15.711 1 98.56 164 LEU A O 1
ATOM 1201 N N . ILE A 1 165 ? 10.109 -11.031 -15.398 1 98.62 165 ILE A N 1
ATOM 1202 C CA . ILE A 1 165 ? 11.078 -10.094 -15.945 1 98.62 165 ILE A CA 1
ATOM 1203 C C . ILE A 1 165 ? 10.742 -9.797 -17.406 1 98.62 165 ILE A C 1
ATOM 1205 O O . ILE A 1 165 ? 10.57 -8.641 -17.781 1 98.62 165 ILE A O 1
ATOM 1209 N N . PRO A 1 166 ? 10.562 -10.812 -18.266 1 98.62 166 PRO A N 1
ATOM 1210 C CA . PRO A 1 166 ? 10.195 -10.461 -19.641 1 98.62 166 PRO A CA 1
ATOM 1211 C C . PRO A 1 166 ? 8.844 -9.75 -19.719 1 98.62 166 PRO A C 1
ATOM 1213 O O . PRO A 1 166 ? 8.641 -8.914 -20.609 1 98.62 166 PRO A O 1
ATOM 1216 N N . TRP A 1 167 ? 7.859 -10.109 -18.859 1 98.69 167 TRP A N 1
ATOM 1217 C CA . TRP A 1 167 ? 6.574 -9.414 -18.828 1 98.69 167 TRP A CA 1
ATOM 1218 C C . TRP A 1 167 ? 6.758 -7.934 -18.516 1 98.69 167 TRP A C 1
ATOM 1220 O O . TRP A 1 167 ? 6.199 -7.078 -19.203 1 98.69 167 TRP A O 1
ATOM 1230 N N . LEU A 1 168 ? 7.574 -7.617 -17.516 1 98.75 168 LEU A N 1
ATOM 1231 C CA . LEU A 1 168 ? 7.871 -6.238 -17.141 1 98.75 168 LEU A CA 1
ATOM 1232 C C . LEU A 1 168 ? 8.547 -5.504 -18.297 1 98.75 168 LEU A C 1
ATOM 1234 O O . LEU A 1 168 ? 8.195 -4.363 -18.609 1 98.75 168 LEU A O 1
ATOM 1238 N N . LYS A 1 169 ? 9.492 -6.176 -18.922 1 98.62 169 LYS A N 1
ATOM 1239 C CA . LYS A 1 169 ? 10.188 -5.57 -20.062 1 98.62 169 LYS A CA 1
ATOM 1240 C C . LYS A 1 169 ? 9.219 -5.277 -21.203 1 98.62 169 LYS A C 1
ATOM 1242 O O . LYS A 1 169 ? 9.305 -4.223 -21.844 1 98.62 169 LYS A O 1
ATOM 1247 N N . TYR A 1 170 ? 8.328 -6.152 -21.438 1 98.25 170 TYR A N 1
ATOM 1248 C CA . TYR A 1 170 ? 7.297 -5.973 -22.469 1 98.25 170 TYR A CA 1
ATOM 1249 C C . TYR A 1 170 ? 6.465 -4.727 -22.188 1 98.25 170 TYR A C 1
ATOM 1251 O O . TYR A 1 170 ? 6.023 -4.051 -23.125 1 98.25 170 TYR A O 1
ATOM 1259 N N . LEU A 1 171 ? 6.316 -4.387 -20.906 1 97.19 171 LEU A N 1
ATOM 1260 C CA . LEU A 1 171 ? 5.516 -3.234 -20.5 1 97.19 171 LEU A CA 1
ATOM 1261 C C . LEU A 1 171 ? 6.363 -1.966 -20.469 1 97.19 171 LEU A C 1
ATOM 1263 O O . LEU A 1 171 ? 5.875 -0.897 -20.094 1 97.19 171 LEU A O 1
ATOM 1267 N N . GLY A 1 172 ? 7.652 -2.086 -20.797 1 97.44 172 GLY A N 1
ATOM 1268 C CA . GLY A 1 172 ? 8.516 -0.918 -20.844 1 97.44 172 GLY A CA 1
ATOM 1269 C C . GLY A 1 172 ? 9.148 -0.581 -19.5 1 97.44 172 GLY A C 1
ATOM 1270 O O . GLY A 1 172 ? 9.617 0.541 -19.297 1 97.44 172 GLY A O 1
ATOM 1271 N N . VAL A 1 173 ? 9.195 -1.459 -18.594 1 98.31 173 VAL A N 1
ATOM 1272 C CA . VAL A 1 173 ? 9.734 -1.257 -17.25 1 98.31 173 VAL A CA 1
ATOM 1273 C C . VAL A 1 173 ? 11.25 -1.466 -17.25 1 98.31 173 VAL A C 1
ATOM 1275 O O . VAL A 1 173 ? 11.75 -2.393 -17.891 1 98.31 173 VAL A O 1
ATOM 1278 N N . THR A 1 174 ? 12.008 -0.604 -16.609 1 98.69 174 THR A N 1
ATOM 1279 C CA . THR A 1 174 ? 13.406 -0.862 -16.297 1 98.69 174 THR A CA 1
ATOM 1280 C C . THR A 1 174 ? 13.531 -1.807 -15.102 1 98.69 174 THR A C 1
ATOM 1282 O O . THR A 1 174 ? 13.039 -1.508 -14.016 1 98.69 174 THR A O 1
ATOM 1285 N N . VAL A 1 175 ? 14.25 -2.924 -15.273 1 98.88 175 VAL A N 1
ATOM 1286 C CA . VAL A 1 175 ? 14.203 -3.988 -14.281 1 98.88 175 VAL A CA 1
ATOM 1287 C C . VAL A 1 175 ? 15.578 -4.137 -13.617 1 98.88 175 VAL A C 1
ATOM 1289 O O . VAL A 1 175 ? 16.578 -4.352 -14.305 1 98.88 175 VAL A O 1
ATOM 1292 N N . PHE A 1 176 ? 15.625 -3.963 -12.289 1 98.94 176 PHE A N 1
ATOM 1293 C CA . PHE A 1 176 ? 16.703 -4.379 -11.414 1 98.94 176 PHE A CA 1
ATOM 1294 C C . PHE A 1 176 ? 16.453 -5.773 -10.852 1 98.94 176 PHE A C 1
ATOM 1296 O O . PHE A 1 176 ? 15.391 -6.02 -10.266 1 98.94 176 PHE A O 1
ATOM 1303 N N . ALA A 1 177 ? 17.438 -6.715 -11.039 1 98.88 177 ALA A N 1
ATOM 1304 C CA . ALA A 1 177 ? 17.141 -8.094 -10.672 1 98.88 177 ALA A CA 1
ATOM 1305 C C . ALA A 1 177 ? 18.219 -8.664 -9.766 1 98.88 177 ALA A C 1
ATOM 1307 O O . ALA A 1 177 ? 19.406 -8.406 -9.969 1 98.88 177 ALA A O 1
ATOM 1308 N N . HIS A 1 178 ? 17.75 -9.383 -8.75 1 98.81 178 HIS A N 1
ATOM 1309 C CA . HIS A 1 178 ? 18.656 -10.109 -7.867 1 98.81 178 HIS A CA 1
ATOM 1310 C C . HIS A 1 178 ? 18.484 -11.617 -8.016 1 98.81 178 HIS A C 1
ATOM 1312 O O . HIS A 1 178 ? 17.344 -12.109 -8.125 1 98.81 178 HIS A O 1
ATOM 1318 N N . THR A 1 179 ? 19.547 -12.328 -8.07 1 97.69 179 THR A N 1
ATOM 1319 C CA . THR A 1 179 ? 19.578 -13.789 -8.008 1 97.69 179 THR A CA 1
ATOM 1320 C C . THR A 1 179 ? 20.797 -14.273 -7.227 1 97.69 179 THR A C 1
ATOM 1322 O O . THR A 1 179 ? 21.609 -13.469 -6.773 1 97.69 179 THR A O 1
ATOM 1325 N N . SER A 1 180 ? 20.828 -15.555 -6.984 1 94.94 180 SER A N 1
ATOM 1326 C CA . SER A 1 180 ? 21.734 -16.062 -5.965 1 94.94 180 SER A CA 1
ATOM 1327 C C . SER A 1 180 ? 23.109 -16.375 -6.559 1 94.94 180 SER A C 1
ATOM 1329 O O . SER A 1 180 ? 24.125 -16.328 -5.855 1 94.94 180 SER A O 1
ATOM 1331 N N . THR A 1 181 ? 23.203 -16.812 -7.875 1 95.81 181 THR A N 1
ATOM 1332 C CA . THR A 1 181 ? 24.469 -17.266 -8.445 1 95.81 181 THR A CA 1
ATOM 1333 C C . THR A 1 181 ? 24.734 -16.594 -9.789 1 95.81 181 THR A C 1
ATOM 1335 O O . THR A 1 181 ? 23.812 -16.078 -10.422 1 95.81 181 THR A O 1
ATOM 1338 N N . GLU A 1 182 ? 25.984 -16.703 -10.219 1 96.44 182 GLU A N 1
ATOM 1339 C CA . GLU A 1 182 ? 26.359 -16.125 -11.5 1 96.44 182 GLU A CA 1
ATOM 1340 C C . GLU A 1 182 ? 25.688 -16.875 -12.656 1 96.44 182 GLU A C 1
ATOM 1342 O O . GLU A 1 182 ? 25.328 -16.266 -13.664 1 96.44 182 GLU A O 1
ATOM 1347 N N . GLU A 1 183 ? 25.609 -18.125 -12.484 1 95.69 183 GLU A N 1
ATOM 1348 C CA . GLU A 1 183 ? 24.938 -18.922 -13.5 1 95.69 183 GLU A CA 1
ATOM 1349 C C . GLU A 1 183 ? 23.484 -18.484 -13.68 1 95.69 183 GLU A C 1
ATOM 1351 O O . GLU A 1 183 ? 23.016 -18.281 -14.805 1 95.69 183 GLU A O 1
ATOM 1356 N N . LYS A 1 184 ? 22.844 -18.234 -12.633 1 95.75 184 LYS A N 1
ATOM 1357 C CA . LYS A 1 184 ? 21.453 -17.75 -12.672 1 95.75 184 LYS A CA 1
ATOM 1358 C C . LYS A 1 184 ? 21.375 -16.328 -13.211 1 95.75 184 LYS A C 1
ATOM 1360 O O . LYS A 1 184 ? 20.438 -15.977 -13.914 1 95.75 184 LYS A O 1
ATOM 1365 N N . ALA A 1 185 ? 22.391 -15.57 -12.875 1 97.81 185 ALA A N 1
ATOM 1366 C CA . ALA A 1 185 ? 22.422 -14.188 -13.336 1 97.81 185 ALA A CA 1
ATOM 1367 C C . ALA A 1 185 ? 22.453 -14.117 -14.859 1 97.81 185 ALA A C 1
ATOM 1369 O O . ALA A 1 185 ? 21.828 -13.234 -15.453 1 97.81 185 ALA A O 1
ATOM 1370 N N . ALA A 1 186 ? 23.172 -15.016 -15.461 1 97.31 186 ALA A N 1
ATOM 1371 C CA . ALA A 1 186 ? 23.219 -15.062 -16.922 1 97.31 186 ALA A CA 1
ATOM 1372 C C . ALA A 1 186 ? 21.844 -15.312 -17.516 1 97.31 186 ALA A C 1
ATOM 1374 O O . ALA A 1 186 ? 21.453 -14.68 -18.5 1 97.31 186 ALA A O 1
ATOM 1375 N N . LYS A 1 187 ? 21.125 -16.156 -16.875 1 94.75 187 LYS A N 1
ATOM 1376 C CA . LYS A 1 187 ? 19.766 -16.453 -17.328 1 94.75 187 LYS A CA 1
ATOM 1377 C C . LYS A 1 187 ? 18.844 -15.242 -17.141 1 94.75 187 LYS A C 1
ATOM 1379 O O . LYS A 1 187 ? 18.031 -14.938 -18.016 1 94.75 187 LYS A O 1
ATOM 1384 N N . VAL A 1 188 ? 19 -14.586 -16.047 1 97.75 188 VAL A N 1
ATOM 1385 C CA . VAL A 1 188 ? 18.188 -13.414 -15.719 1 97.75 188 VAL A CA 1
ATOM 1386 C C . VAL A 1 188 ? 18.453 -12.305 -16.734 1 97.75 188 VAL A C 1
ATOM 1388 O O . VAL A 1 188 ? 17.516 -11.656 -17.219 1 97.75 188 VAL A O 1
ATOM 1391 N N . LYS A 1 189 ? 19.703 -12.125 -17.125 1 98.12 189 LYS A N 1
ATOM 1392 C CA . LYS A 1 189 ? 20.062 -11.156 -18.141 1 98.12 189 LYS A CA 1
ATOM 1393 C C . LYS A 1 189 ? 19.469 -11.523 -19.5 1 98.12 189 LYS A C 1
ATOM 1395 O O . LYS A 1 189 ? 18.938 -10.664 -20.203 1 98.12 189 LYS A O 1
ATOM 1400 N N . ALA A 1 190 ? 19.5 -12.773 -19.781 1 96.62 190 ALA A N 1
ATOM 1401 C CA . ALA A 1 190 ? 18.938 -13.266 -21.047 1 96.62 190 ALA A CA 1
ATOM 1402 C C . ALA A 1 190 ? 17.438 -13.039 -21.109 1 96.62 190 ALA A C 1
ATOM 1404 O O . ALA A 1 190 ? 16.875 -12.852 -22.188 1 96.62 190 ALA A O 1
ATOM 1405 N N . ASN A 1 191 ? 16.812 -12.977 -19.969 1 96.75 191 ASN A N 1
ATOM 1406 C CA . ASN A 1 191 ? 15.375 -12.75 -19.891 1 96.75 191 ASN A CA 1
ATOM 1407 C C . ASN A 1 191 ? 15.031 -11.273 -20 1 96.75 191 ASN A C 1
ATOM 1409 O O . ASN A 1 191 ? 13.852 -10.906 -20.031 1 96.75 191 ASN A O 1
ATOM 1413 N N . GLY A 1 192 ? 16.031 -10.383 -19.969 1 98.06 192 GLY A N 1
ATOM 1414 C CA . GLY A 1 192 ? 15.789 -9 -20.359 1 98.06 192 GLY A CA 1
ATOM 1415 C C . GLY A 1 192 ? 16.062 -8.016 -19.234 1 98.06 192 GLY A C 1
ATOM 1416 O O . GLY A 1 192 ? 15.953 -6.805 -19.422 1 98.06 192 GLY A O 1
ATOM 1417 N N . ALA A 1 193 ? 16.484 -8.492 -18.062 1 98.75 193 ALA A N 1
ATOM 1418 C CA . ALA A 1 193 ? 16.75 -7.574 -16.969 1 98.75 193 ALA A CA 1
ATOM 1419 C C . ALA A 1 193 ? 17.797 -6.539 -17.344 1 98.75 193 ALA A C 1
ATOM 1421 O O . ALA A 1 193 ? 18.781 -6.867 -18.016 1 98.75 193 ALA A O 1
ATOM 1422 N N . ASP A 1 194 ? 17.641 -5.301 -16.953 1 98.81 194 ASP A N 1
ATOM 1423 C CA . ASP A 1 194 ? 18.547 -4.215 -17.297 1 98.81 194 ASP A CA 1
ATOM 1424 C C . ASP A 1 194 ? 19.781 -4.223 -16.391 1 98.81 194 ASP A C 1
ATOM 1426 O O . ASP A 1 194 ? 20.906 -3.961 -16.844 1 98.81 194 ASP A O 1
ATOM 1430 N N . TYR A 1 195 ? 19.594 -4.469 -15.148 1 98.88 195 TYR A N 1
ATOM 1431 C CA . TYR A 1 195 ? 20.656 -4.566 -14.141 1 98.88 195 TYR A CA 1
ATOM 1432 C C . TYR A 1 195 ? 20.516 -5.84 -13.32 1 98.88 195 TYR A C 1
ATOM 1434 O O . TYR A 1 195 ? 19.422 -6.148 -12.828 1 98.88 195 TYR A O 1
ATOM 1442 N N . VAL A 1 196 ? 21.578 -6.645 -13.203 1 98.88 196 VAL A N 1
ATOM 1443 C CA . VAL A 1 196 ? 21.531 -7.914 -12.484 1 98.88 196 VAL A CA 1
ATOM 1444 C C . VAL A 1 196 ? 22.656 -7.969 -11.453 1 98.88 196 VAL A C 1
ATOM 1446 O O . VAL A 1 196 ? 23.781 -7.543 -11.734 1 98.88 196 VAL A O 1
ATOM 1449 N N . THR A 1 197 ? 22.328 -8.477 -10.266 1 98.81 197 THR A N 1
ATOM 1450 C CA . THR A 1 197 ? 23.359 -8.617 -9.242 1 98.81 197 THR A CA 1
ATOM 1451 C C . THR A 1 197 ? 23.172 -9.914 -8.461 1 98.81 197 THR A C 1
ATOM 1453 O O . THR A 1 197 ? 22.062 -10.469 -8.43 1 98.81 197 THR A O 1
ATOM 1456 N N . THR A 1 198 ? 24.266 -10.422 -7.879 1 98.44 198 THR A N 1
ATOM 1457 C CA . THR A 1 198 ? 24.25 -11.586 -6.992 1 98.44 198 THR A CA 1
ATOM 1458 C C . THR A 1 198 ? 24.75 -11.203 -5.598 1 98.44 198 THR A C 1
ATOM 1460 O O . THR A 1 198 ? 25.062 -12.07 -4.785 1 98.44 198 THR A O 1
ATOM 1463 N N . LEU A 1 199 ? 24.812 -9.922 -5.328 1 98.25 199 LEU A N 1
ATOM 1464 C CA . LEU A 1 199 ? 25.297 -9.43 -4.039 1 98.25 199 LEU A CA 1
ATOM 1465 C C . LEU A 1 199 ? 24.359 -9.867 -2.912 1 98.25 199 LEU A C 1
ATOM 1467 O O . LEU A 1 199 ? 23.188 -10.141 -3.146 1 98.25 199 LEU A O 1
ATOM 1471 N N . PRO A 1 200 ? 24.906 -9.922 -1.669 1 98.19 200 PRO A N 1
ATOM 1472 C CA . PRO A 1 200 ? 24 -10.188 -0.544 1 98.19 200 PRO A CA 1
ATOM 1473 C C . PRO A 1 200 ? 22.891 -9.141 -0.427 1 98.19 200 PRO A C 1
ATOM 1475 O O . PRO A 1 200 ? 23.062 -7.996 -0.848 1 98.19 200 PRO A O 1
ATOM 1478 N N . TYR A 1 201 ? 21.797 -9.562 0.122 1 98.19 201 TYR A N 1
ATOM 1479 C CA . TYR A 1 201 ? 20.641 -8.68 0.243 1 98.19 201 TYR A CA 1
ATOM 1480 C C . TYR A 1 201 ? 21.031 -7.363 0.909 1 98.19 201 TYR A C 1
ATOM 1482 O O . TYR A 1 201 ? 20.547 -6.297 0.51 1 98.19 201 TYR A O 1
ATOM 1490 N N . SER A 1 202 ? 21.891 -7.352 1.921 1 98.12 202 SER A N 1
ATOM 1491 C CA . SER A 1 202 ? 22.25 -6.168 2.691 1 98.12 202 SER A CA 1
ATOM 1492 C C . SER A 1 202 ? 22.875 -5.094 1.797 1 98.12 202 SER A C 1
ATOM 1494 O O . SER A 1 202 ? 22.875 -3.914 2.15 1 98.12 202 SER A O 1
ATOM 1496 N N . ASP A 1 203 ? 23.359 -5.48 0.61 1 98.69 203 ASP A N 1
ATOM 1497 C CA . ASP A 1 203 ? 24.062 -4.555 -0.266 1 98.69 203 ASP A CA 1
ATOM 1498 C C . ASP A 1 203 ? 23.141 -3.996 -1.344 1 98.69 203 ASP A C 1
ATOM 1500 O O . ASP A 1 203 ? 23.516 -3.102 -2.1 1 98.69 203 ASP A O 1
ATOM 1504 N N . LEU A 1 204 ? 21.922 -4.488 -1.416 1 98.81 204 LEU A N 1
ATOM 1505 C CA . LEU A 1 204 ? 21.031 -4.172 -2.525 1 98.81 204 LEU A CA 1
ATOM 1506 C C . LEU A 1 204 ? 20.672 -2.691 -2.523 1 98.81 204 LEU A C 1
ATOM 1508 O O . LEU A 1 204 ? 20.641 -2.053 -3.578 1 98.81 204 LEU A O 1
ATOM 1512 N N . PRO A 1 205 ? 20.391 -2.045 -1.368 1 98.88 205 PRO A N 1
ATOM 1513 C CA . PRO A 1 205 ? 20.031 -0.626 -1.405 1 98.88 205 PRO A CA 1
ATOM 1514 C C . PRO A 1 205 ? 21.125 0.246 -2.023 1 98.88 205 PRO A C 1
ATOM 1516 O O . PRO A 1 205 ? 20.828 1.074 -2.893 1 98.88 205 PRO A O 1
ATOM 1519 N N . ASP A 1 206 ? 22.359 0.051 -1.643 1 98.75 206 ASP A N 1
ATOM 1520 C CA . ASP A 1 206 ? 23.469 0.823 -2.197 1 98.75 206 ASP A CA 1
ATOM 1521 C C . ASP A 1 206 ? 23.672 0.507 -3.678 1 98.75 206 ASP A C 1
ATOM 1523 O O . ASP A 1 206 ? 23.938 1.406 -4.48 1 98.75 206 ASP A O 1
ATOM 1527 N N . TRP A 1 207 ? 23.594 -0.778 -4 1 98.81 207 TRP A N 1
ATOM 1528 C CA . TRP A 1 207 ? 23.75 -1.2 -5.391 1 98.81 207 TRP A CA 1
ATOM 1529 C C . TRP A 1 207 ? 22.719 -0.53 -6.281 1 98.81 207 TRP A C 1
ATOM 1531 O O . TRP A 1 207 ? 23.047 -0.015 -7.352 1 98.81 207 TRP A O 1
ATOM 1541 N N . VAL A 1 208 ? 21.438 -0.481 -5.867 1 98.88 208 VAL A N 1
ATOM 1542 C CA . VAL A 1 208 ? 20.359 0.141 -6.625 1 98.88 208 VAL A CA 1
ATOM 1543 C C . VAL A 1 208 ? 20.656 1.625 -6.828 1 98.88 208 VAL A C 1
ATOM 1545 O O . VAL A 1 208 ? 20.562 2.133 -7.949 1 98.88 208 VAL A O 1
ATOM 1548 N N . ARG A 1 209 ? 21 2.35 -5.781 1 98.62 209 ARG A N 1
ATOM 1549 C CA . ARG A 1 209 ? 21.25 3.785 -5.859 1 98.62 209 ARG A CA 1
ATOM 1550 C C . ARG A 1 209 ? 22.438 4.086 -6.777 1 98.62 209 ARG A C 1
ATOM 1552 O O . ARG A 1 209 ? 22.438 5.086 -7.496 1 98.62 209 ARG A O 1
ATOM 1559 N N . LYS A 1 210 ? 23.438 3.234 -6.734 1 98.5 210 LYS A N 1
ATOM 1560 C CA . LYS A 1 210 ? 24.578 3.4 -7.621 1 98.5 210 LYS A CA 1
ATOM 1561 C C . LYS A 1 210 ? 24.156 3.285 -9.086 1 98.5 210 LYS A C 1
ATOM 1563 O O . LYS A 1 210 ? 24.578 4.086 -9.922 1 98.5 210 LYS A O 1
ATOM 1568 N N . GLN A 1 211 ? 23.328 2.275 -9.391 1 98.44 211 GLN A N 1
ATOM 1569 C CA . GLN A 1 211 ? 22.922 2.035 -10.766 1 98.44 211 GLN A CA 1
ATOM 1570 C C . GLN A 1 211 ? 21.875 3.057 -11.211 1 98.44 211 GLN A C 1
ATOM 1572 O O . GLN A 1 211 ? 21.688 3.283 -12.406 1 98.44 211 GLN A O 1
ATOM 1577 N N . ASN A 1 212 ? 21.156 3.645 -10.234 1 97.94 212 ASN A N 1
ATOM 1578 C CA . ASN A 1 212 ? 20 4.469 -10.539 1 97.94 212 ASN A CA 1
ATOM 1579 C C . ASN A 1 212 ? 20.234 5.934 -10.188 1 97.94 212 ASN A C 1
ATOM 1581 O O . ASN A 1 212 ? 19.328 6.621 -9.719 1 97.94 212 ASN A O 1
ATOM 1585 N N . HIS A 1 213 ? 21.469 6.402 -10.297 1 96.75 213 HIS A N 1
ATOM 1586 C CA . HIS A 1 213 ? 21.828 7.809 -10.164 1 96.75 213 HIS A CA 1
ATOM 1587 C C . HIS A 1 213 ? 21.438 8.352 -8.789 1 96.75 213 HIS A C 1
ATOM 1589 O O . HIS A 1 213 ? 20.891 9.453 -8.688 1 96.75 213 HIS A O 1
ATOM 1595 N N . GLY A 1 214 ? 21.547 7.52 -7.801 1 97.75 214 GLY A N 1
ATOM 1596 C CA . GLY A 1 214 ? 21.359 7.945 -6.426 1 97.75 214 GLY A CA 1
ATOM 1597 C C . GLY A 1 214 ? 19.938 7.758 -5.93 1 97.75 214 GLY A C 1
ATOM 1598 O O . GLY A 1 214 ? 19.641 8.016 -4.762 1 97.75 214 GLY A O 1
ATOM 1599 N N . GLU A 1 215 ? 19.078 7.27 -6.727 1 97.12 215 GLU A N 1
ATOM 1600 C CA . GLU A 1 215 ? 17.672 7.145 -6.375 1 97.12 215 GLU A CA 1
ATOM 1601 C C . GLU A 1 215 ? 17.281 5.691 -6.133 1 97.12 215 GLU A C 1
ATOM 1603 O O . GLU A 1 215 ? 17.891 4.777 -6.699 1 97.12 215 GLU A O 1
ATOM 1608 N N . GLY A 1 216 ? 16.312 5.48 -5.289 1 98.44 216 GLY A N 1
ATOM 1609 C CA . GLY A 1 216 ? 15.695 4.168 -5.164 1 98.44 216 GLY A CA 1
ATOM 1610 C C . GLY A 1 216 ? 14.758 3.838 -6.309 1 98.44 216 GLY A C 1
ATOM 1611 O O . GLY A 1 216 ? 14.531 4.668 -7.191 1 98.44 216 GLY A O 1
ATOM 1612 N N . VAL A 1 217 ? 14.25 2.635 -6.258 1 98.75 217 VAL A N 1
ATOM 1613 C CA . VAL A 1 217 ? 13.359 2.201 -7.332 1 98.75 217 VAL A CA 1
ATOM 1614 C C . VAL A 1 217 ? 11.914 2.506 -6.957 1 98.75 217 VAL A C 1
ATOM 1616 O O . VAL A 1 217 ? 11.609 2.787 -5.797 1 98.75 217 VAL A O 1
ATOM 1619 N N . HIS A 1 218 ? 10.984 2.451 -8 1 98.5 218 HIS A N 1
ATOM 1620 C CA . HIS A 1 218 ? 9.57 2.744 -7.816 1 98.5 218 HIS A CA 1
ATOM 1621 C C . HIS A 1 218 ? 8.867 1.624 -7.059 1 98.5 218 HIS A C 1
ATOM 1623 O O . HIS A 1 218 ? 7.906 1.872 -6.324 1 98.5 218 HIS A O 1
ATOM 1629 N N . ALA A 1 219 ? 9.328 0.38 -7.273 1 98.81 219 ALA A N 1
ATOM 1630 C CA . ALA A 1 219 ? 8.695 -0.771 -6.641 1 98.81 219 ALA A CA 1
ATOM 1631 C C . ALA A 1 219 ? 9.688 -1.917 -6.465 1 98.81 219 ALA A C 1
ATOM 1633 O O . ALA A 1 219 ? 10.648 -2.033 -7.223 1 98.81 219 ALA A O 1
ATOM 1634 N N . VAL A 1 220 ? 9.5 -2.68 -5.422 1 98.94 220 VAL A N 1
ATOM 1635 C CA . VAL A 1 220 ? 10.203 -3.941 -5.215 1 98.94 220 VAL A CA 1
ATOM 1636 C C . VAL A 1 220 ? 9.195 -5.09 -5.156 1 98.94 220 VAL A C 1
ATOM 1638 O O . VAL A 1 220 ? 8.227 -5.031 -4.406 1 98.94 220 VAL A O 1
ATOM 1641 N N . LEU A 1 221 ? 9.359 -6.059 -6 1 98.94 221 LEU A N 1
ATOM 1642 C CA . LEU A 1 221 ? 8.594 -7.301 -5.996 1 98.94 221 LEU A CA 1
ATOM 1643 C C . LEU A 1 221 ? 9.391 -8.422 -5.34 1 98.94 221 LEU A C 1
ATOM 1645 O O . LEU A 1 221 ? 10.352 -8.93 -5.918 1 98.94 221 LEU A O 1
ATOM 1649 N N . ASP A 1 222 ? 8.953 -8.797 -4.121 1 98.75 222 ASP A N 1
ATOM 1650 C CA . ASP A 1 222 ? 9.758 -9.594 -3.201 1 98.75 222 ASP A CA 1
ATOM 1651 C C . ASP A 1 222 ? 9.086 -10.93 -2.898 1 98.75 222 ASP A C 1
ATOM 1653 O O . ASP A 1 222 ? 8.102 -10.977 -2.162 1 98.75 222 ASP A O 1
ATOM 1657 N N . SER A 1 223 ? 9.641 -12.016 -3.385 1 97.25 223 SER A N 1
ATOM 1658 C CA . SER A 1 223 ? 9.102 -13.344 -3.096 1 97.25 223 SER A CA 1
ATOM 1659 C C . SER A 1 223 ? 9.922 -14.047 -2.016 1 97.25 223 SER A C 1
ATOM 1661 O O . SER A 1 223 ? 9.602 -15.164 -1.616 1 97.25 223 SER A O 1
ATOM 1663 N N . VAL A 1 224 ? 10.977 -13.43 -1.545 1 97 224 VAL A N 1
ATOM 1664 C CA . VAL A 1 224 ? 11.93 -14.031 -0.621 1 97 224 VAL A CA 1
ATOM 1665 C C . VAL A 1 224 ? 11.422 -13.898 0.812 1 97 224 VAL A C 1
ATOM 1667 O O . VAL A 1 224 ? 11.344 -14.883 1.546 1 97 224 VAL A O 1
ATOM 1670 N N . GLY A 1 225 ? 11.102 -12.695 1.266 1 96.56 225 GLY A N 1
ATOM 1671 C CA . GLY A 1 225 ? 10.438 -12.508 2.545 1 96.56 225 GLY A CA 1
ATOM 1672 C C . GLY A 1 225 ? 11.398 -12.195 3.678 1 96.56 225 GLY A C 1
ATOM 1673 O O . GLY A 1 225 ? 12.125 -11.203 3.623 1 96.56 225 GLY A O 1
ATOM 1674 N N . ALA A 1 226 ? 11.562 -13.125 4.66 1 97.12 226 ALA A N 1
ATOM 1675 C CA . ALA A 1 226 ? 12.203 -12.898 5.949 1 97.12 226 ALA A CA 1
ATOM 1676 C C . ALA A 1 226 ? 13.625 -12.375 5.77 1 97.12 226 ALA A C 1
ATOM 1678 O O . ALA A 1 226 ? 14.047 -11.453 6.473 1 97.12 226 ALA A O 1
ATOM 1679 N N . ASP A 1 227 ? 14.344 -12.875 4.82 1 97.75 227 ASP A N 1
ATOM 1680 C CA . ASP A 1 227 ? 15.766 -12.547 4.676 1 97.75 227 ASP A CA 1
ATOM 1681 C C . ASP A 1 227 ? 15.945 -11.234 3.92 1 97.75 227 ASP A C 1
ATOM 1683 O O . ASP A 1 227 ? 17 -10.609 4.008 1 97.75 227 ASP A O 1
ATOM 1687 N N . SER A 1 228 ? 14.953 -10.789 3.199 1 98.38 228 SER A N 1
ATOM 1688 C CA . SER A 1 228 ? 15.203 -9.727 2.227 1 98.38 228 SER A CA 1
ATOM 1689 C C . SER A 1 228 ? 14.43 -8.461 2.58 1 98.38 228 SER A C 1
ATOM 1691 O O . SER A 1 228 ? 14.711 -7.387 2.039 1 98.38 228 SER A O 1
ATOM 1693 N N . TRP A 1 229 ? 13.422 -8.5 3.436 1 98.38 229 TRP A N 1
ATOM 1694 C CA . TRP A 1 229 ? 12.406 -7.461 3.523 1 98.38 229 TRP A CA 1
ATOM 1695 C C . TRP A 1 229 ? 13.031 -6.117 3.887 1 98.38 229 TRP A C 1
ATOM 1697 O O . TRP A 1 229 ? 12.641 -5.078 3.35 1 98.38 229 TRP A O 1
ATOM 1707 N N . LYS A 1 230 ? 14.023 -6.07 4.785 1 98.38 230 LYS A N 1
ATOM 1708 C CA . LYS A 1 230 ? 14.656 -4.812 5.168 1 98.38 230 LYS A CA 1
ATOM 1709 C C . LYS A 1 230 ? 15.328 -4.152 3.969 1 98.38 230 LYS A C 1
ATOM 1711 O O . LYS A 1 230 ? 15.203 -2.941 3.77 1 98.38 230 LYS A O 1
ATOM 1716 N N . SER A 1 231 ? 16.047 -4.973 3.232 1 98.75 231 SER A N 1
ATOM 1717 C CA . SER A 1 231 ? 16.734 -4.465 2.057 1 98.75 231 SER A CA 1
ATOM 1718 C C . SER A 1 231 ? 15.758 -4.051 0.965 1 98.75 231 SER A C 1
ATOM 1720 O O . SER A 1 231 ? 16 -3.082 0.242 1 98.75 231 SER A O 1
ATOM 1722 N N . SER A 1 232 ? 14.672 -4.828 0.808 1 98.81 232 SER A N 1
ATOM 1723 C CA . SER A 1 232 ? 13.633 -4.457 -0.144 1 98.81 232 SER A CA 1
ATOM 1724 C C . SER A 1 232 ? 13.094 -3.059 0.146 1 98.81 232 SER A C 1
ATOM 1726 O O . SER A 1 232 ? 13.055 -2.205 -0.743 1 98.81 232 SER A O 1
ATOM 1728 N N . ILE A 1 233 ? 12.789 -2.797 1.362 1 98.75 233 ILE A N 1
ATOM 1729 C CA . ILE A 1 233 ? 12.227 -1.521 1.792 1 98.75 233 ILE A CA 1
ATOM 1730 C C . ILE A 1 233 ? 13.266 -0.415 1.611 1 98.75 233 ILE A C 1
ATOM 1732 O O . ILE A 1 233 ? 12.961 0.656 1.085 1 98.75 233 ILE A O 1
ATOM 1736 N N . ALA A 1 234 ? 14.492 -0.695 1.931 1 98.81 234 ALA A N 1
ATOM 1737 C CA . ALA A 1 234 ? 15.562 0.302 1.884 1 98.81 234 ALA A CA 1
ATOM 1738 C C . ALA A 1 234 ? 15.938 0.629 0.444 1 98.81 234 ALA A C 1
ATOM 1740 O O . ALA A 1 234 ? 16.609 1.628 0.186 1 98.81 234 ALA A O 1
ATOM 1741 N N . SER A 1 235 ? 15.523 -0.192 -0.493 1 98.88 235 SER A N 1
ATOM 1742 C CA . SER A 1 235 ? 15.891 0.004 -1.894 1 98.88 235 SER A CA 1
ATOM 1743 C C . SER A 1 235 ? 14.867 0.882 -2.609 1 98.88 235 SER A C 1
ATOM 1745 O O . SER A 1 235 ? 15.055 1.237 -3.775 1 98.88 235 SER A O 1
ATOM 1747 N N . LEU A 1 236 ? 13.805 1.229 -1.948 1 98.81 236 LEU A N 1
ATOM 1748 C CA . LEU A 1 236 ? 12.727 2.004 -2.545 1 98.81 236 LEU A CA 1
ATOM 1749 C C . LEU A 1 236 ? 13.031 3.496 -2.494 1 98.81 236 LEU A C 1
ATOM 1751 O O . LEU A 1 236 ? 13.719 3.961 -1.582 1 98.81 236 LEU A O 1
ATOM 1755 N N . ARG A 1 237 ? 12.578 4.188 -3.498 1 97.75 237 ARG A N 1
ATOM 1756 C CA . ARG A 1 237 ? 12.461 5.637 -3.365 1 97.75 237 ARG A CA 1
ATOM 1757 C C . ARG A 1 237 ? 11.328 6.012 -2.414 1 97.75 237 ARG A C 1
ATOM 1759 O O . ARG A 1 237 ? 10.523 5.164 -2.039 1 97.75 237 ARG A O 1
ATOM 1766 N N . LYS A 1 238 ? 11.242 7.285 -2.053 1 96.88 238 LYS A N 1
ATOM 1767 C CA . LYS A 1 238 ? 10.086 7.762 -1.296 1 96.88 238 LYS A CA 1
ATOM 1768 C C . LYS A 1 238 ? 8.781 7.434 -2.018 1 96.88 238 LYS A C 1
ATOM 1770 O O . LYS A 1 238 ? 8.703 7.547 -3.242 1 96.88 238 LYS A O 1
ATOM 1775 N N . LYS A 1 239 ? 7.773 6.973 -1.192 1 97.69 239 LYS A N 1
ATOM 1776 C CA . LYS A 1 239 ? 6.434 6.66 -1.673 1 97.69 239 LYS A CA 1
ATOM 1777 C C . LYS A 1 239 ? 6.449 5.453 -2.602 1 97.69 239 LYS A C 1
ATOM 1779 O O . LYS A 1 239 ? 5.492 5.219 -3.344 1 97.69 239 LYS A O 1
ATOM 1784 N N . GLY A 1 240 ? 7.594 4.75 -2.617 1 98.44 240 GLY A N 1
ATOM 1785 C CA . GLY A 1 240 ? 7.68 3.549 -3.434 1 98.44 240 GLY A CA 1
ATOM 1786 C C . GLY A 1 240 ? 6.75 2.443 -2.973 1 98.44 240 GLY A C 1
ATOM 1787 O O . GLY A 1 240 ? 6.141 2.543 -1.905 1 98.44 240 GLY A O 1
ATOM 1788 N N . LEU A 1 241 ? 6.602 1.361 -3.799 1 98.81 241 LEU A N 1
ATOM 1789 C CA . LEU A 1 241 ? 5.703 0.24 -3.537 1 98.81 241 LEU A CA 1
ATOM 1790 C C . LEU A 1 241 ? 6.496 -1.036 -3.27 1 98.81 241 LEU A C 1
ATOM 1792 O O . LEU A 1 241 ? 7.293 -1.465 -4.105 1 98.81 241 LEU A O 1
ATOM 1796 N N . TRP A 1 242 ? 6.312 -1.567 -2.051 1 98.81 242 TRP A N 1
ATOM 1797 C CA . TRP A 1 242 ? 6.859 -2.871 -1.691 1 98.81 242 TRP A CA 1
ATOM 1798 C C . TRP A 1 242 ? 5.781 -3.949 -1.75 1 98.81 242 TRP A C 1
ATOM 1800 O O . TRP A 1 242 ? 4.836 -3.934 -0.957 1 98.81 242 TRP A O 1
ATOM 1810 N N . VAL A 1 243 ? 5.883 -4.852 -2.691 1 98.88 243 VAL A N 1
ATOM 1811 C CA . VAL A 1 243 ? 4.969 -5.98 -2.797 1 98.88 243 VAL A CA 1
ATOM 1812 C C . VAL A 1 243 ? 5.68 -7.266 -2.385 1 98.88 243 VAL A C 1
ATOM 1814 O O . VAL A 1 243 ? 6.586 -7.734 -3.082 1 98.88 243 VAL A O 1
ATOM 1817 N N . VAL A 1 244 ? 5.316 -7.773 -1.271 1 98.5 244 VAL A N 1
ATOM 1818 C CA . VAL A 1 244 ? 5.844 -9.055 -0.817 1 98.5 244 VAL A CA 1
ATOM 1819 C C . VAL A 1 244 ? 4.859 -10.172 -1.164 1 98.5 244 VAL A C 1
ATOM 1821 O O . VAL A 1 244 ? 3.816 -10.305 -0.523 1 98.5 244 VAL A O 1
ATOM 1824 N N . TYR A 1 245 ? 5.227 -10.992 -2.143 1 97.88 245 TYR A N 1
ATOM 1825 C CA . TYR A 1 245 ? 4.25 -11.93 -2.674 1 97.88 245 TYR A CA 1
ATOM 1826 C C . TYR A 1 245 ? 4.688 -13.367 -2.424 1 97.88 245 TYR A C 1
ATOM 1828 O O . TYR A 1 245 ? 4.043 -14.312 -2.893 1 97.88 245 TYR A O 1
ATOM 1836 N N . GLY A 1 246 ? 5.805 -13.523 -1.657 1 95 246 GLY A N 1
ATOM 1837 C CA . GLY A 1 246 ? 6.293 -14.836 -1.266 1 95 246 GLY A CA 1
ATOM 1838 C C . GLY A 1 246 ? 7.012 -14.836 0.072 1 95 246 GLY A C 1
ATOM 1839 O O . GLY A 1 246 ? 7.219 -13.773 0.667 1 95 246 GLY A O 1
ATOM 1840 N N . ASN A 1 247 ? 7.34 -16.031 0.594 1 93.69 247 ASN A N 1
ATOM 1841 C CA . ASN A 1 247 ? 8.016 -16.281 1.863 1 93.69 247 ASN A CA 1
ATOM 1842 C C . ASN A 1 247 ? 9.062 -17.391 1.737 1 93.69 247 ASN A C 1
ATOM 1844 O O . ASN A 1 247 ? 9.172 -18.25 2.611 1 93.69 247 ASN A O 1
ATOM 1848 N N . ALA A 1 248 ? 9.766 -17.375 0.643 1 92 248 ALA A N 1
ATOM 1849 C CA . ALA A 1 248 ? 10.688 -18.469 0.354 1 92 248 ALA A CA 1
ATOM 1850 C C . ALA A 1 248 ? 11.703 -18.641 1.48 1 92 248 ALA A C 1
ATOM 1852 O O . ALA A 1 248 ? 12.195 -19.734 1.722 1 92 248 ALA A O 1
ATOM 1853 N N . SER A 1 249 ? 12.016 -17.562 2.205 1 93.88 249 SER A N 1
ATOM 1854 C CA . SER A 1 249 ? 12.969 -17.641 3.311 1 93.88 249 SER A CA 1
ATOM 1855 C C . SER A 1 249 ? 12.258 -17.547 4.656 1 93.88 249 SER A C 1
ATOM 1857 O O . SER A 1 249 ? 12.891 -17.312 5.684 1 93.88 249 SER A O 1
ATOM 1859 N N . GLY A 1 250 ? 10.945 -17.672 4.582 1 93.06 250 GLY A N 1
ATOM 1860 C CA . GLY A 1 250 ? 10.141 -17.484 5.781 1 93.06 250 GLY A CA 1
ATOM 1861 C C . GLY A 1 250 ? 9.312 -16.219 5.754 1 93.06 250 GLY A C 1
ATOM 1862 O O . GLY A 1 250 ? 9.547 -15.328 4.934 1 93.06 250 GLY A O 1
ATOM 1863 N N . PRO A 1 251 ? 8.336 -16.125 6.652 1 94.31 251 PRO A N 1
ATOM 1864 C CA . PRO A 1 251 ? 7.441 -14.969 6.656 1 94.31 251 PRO A CA 1
ATOM 1865 C C . PRO A 1 251 ? 8.125 -13.688 7.137 1 94.31 251 PRO A C 1
ATOM 1867 O O . PRO A 1 251 ? 8.977 -13.742 8.031 1 94.31 251 PRO A O 1
ATOM 1870 N N . VAL A 1 252 ? 7.77 -12.609 6.535 1 97.19 252 VAL A N 1
ATOM 1871 C CA . VAL A 1 252 ? 8.203 -11.297 6.992 1 97.19 252 VAL A CA 1
ATOM 1872 C C . VAL A 1 252 ? 7.641 -11.016 8.383 1 97.19 252 VAL A C 1
ATOM 1874 O O . VAL A 1 252 ? 6.469 -11.297 8.648 1 97.19 252 VAL A O 1
ATOM 1877 N N . PRO A 1 253 ? 8.461 -10.508 9.297 1 96.75 253 PRO A N 1
ATOM 1878 C CA . PRO A 1 253 ? 7.918 -10.117 10.602 1 96.75 253 PRO A CA 1
ATOM 1879 C C . PRO A 1 253 ? 6.871 -9.008 10.5 1 96.75 253 PRO A C 1
ATOM 1881 O O . PRO A 1 253 ? 6.801 -8.312 9.477 1 96.75 253 PRO A O 1
ATOM 1884 N N . ALA A 1 254 ? 6.055 -8.93 11.586 1 97.56 254 ALA A N 1
ATOM 1885 C CA . ALA A 1 254 ? 5.086 -7.836 11.641 1 97.56 254 ALA A CA 1
ATOM 1886 C C . ALA A 1 254 ? 5.785 -6.48 11.641 1 97.56 254 ALA A C 1
ATOM 1888 O O . ALA A 1 254 ? 6.828 -6.316 12.273 1 97.56 254 ALA A O 1
ATOM 1889 N N . LEU A 1 255 ? 5.199 -5.516 10.898 1 97.31 255 LEU A N 1
ATOM 1890 C CA . LEU A 1 255 ? 5.723 -4.156 10.805 1 97.31 255 LEU A CA 1
ATOM 1891 C C . LEU A 1 255 ? 4.676 -3.139 11.234 1 97.31 255 LEU A C 1
ATOM 1893 O O . LEU A 1 255 ? 3.496 -3.268 10.898 1 97.31 255 LEU A O 1
ATOM 1897 N N . SER A 1 256 ? 5.172 -2.207 12 1 96.12 256 SER A N 1
ATOM 1898 C CA . SER A 1 256 ? 4.281 -1.096 12.328 1 96.12 256 SER A CA 1
ATOM 1899 C C . SER A 1 256 ? 4.117 -0.151 11.141 1 96.12 256 SER A C 1
ATOM 1901 O O . SER A 1 256 ? 5.062 0.065 10.375 1 96.12 256 SER A O 1
ATOM 1903 N N . PRO A 1 257 ? 2.918 0.452 11.008 1 96.69 257 PRO A N 1
ATOM 1904 C CA . PRO A 1 257 ? 2.771 1.481 9.977 1 96.69 257 PRO A CA 1
ATOM 1905 C C . PRO A 1 257 ? 3.82 2.586 10.094 1 96.69 257 PRO A C 1
ATOM 1907 O O . PRO A 1 257 ? 4.219 3.17 9.086 1 96.69 257 PRO A O 1
ATOM 1910 N N . LEU A 1 258 ? 4.312 2.822 11.242 1 95.12 258 LEU A N 1
ATOM 1911 C CA . LEU A 1 258 ? 5.316 3.859 11.453 1 95.12 258 LEU A CA 1
ATOM 1912 C C . LEU A 1 258 ? 6.629 3.492 10.766 1 95.12 258 LEU A C 1
ATOM 1914 O O . LEU A 1 258 ? 7.391 4.375 10.367 1 95.12 258 LEU A O 1
ATOM 1918 N N . GLU A 1 259 ? 6.906 2.205 10.586 1 95.94 259 GLU A N 1
ATOM 1919 C CA . GLU A 1 259 ? 8.102 1.771 9.867 1 95.94 259 GLU A CA 1
ATOM 1920 C C . GLU A 1 259 ? 7.996 2.111 8.383 1 95.94 259 GLU A C 1
ATOM 1922 O O . GLU A 1 259 ? 9.008 2.391 7.73 1 95.94 259 GLU A O 1
ATOM 1927 N N . LEU A 1 260 ? 6.781 2.078 7.855 1 97.69 260 LEU A N 1
ATOM 1928 C CA . LEU A 1 260 ? 6.57 2.479 6.465 1 97.69 260 LEU A CA 1
ATOM 1929 C C . LEU A 1 260 ? 6.828 3.969 6.285 1 97.69 260 LEU A C 1
ATOM 1931 O O . LEU A 1 260 ? 7.383 4.387 5.266 1 97.69 260 LEU A O 1
ATOM 1935 N N . SER A 1 261 ? 6.379 4.727 7.289 1 96.75 261 SER A N 1
ATOM 1936 C CA . SER A 1 261 ? 6.633 6.164 7.297 1 96.75 261 SER A CA 1
ATOM 1937 C C . SER A 1 261 ? 8.125 6.461 7.32 1 96.75 261 SER A C 1
ATOM 1939 O O . SER A 1 261 ? 8.617 7.262 6.52 1 96.75 261 SER A O 1
ATOM 1941 N N . LYS A 1 262 ? 8.844 5.832 8.188 1 95.75 262 LYS A N 1
ATOM 1942 C CA . LYS A 1 262 ? 10.281 6.035 8.344 1 95.75 262 LYS A CA 1
ATOM 1943 C C . LYS A 1 262 ? 11.031 5.66 7.07 1 95.75 262 LYS A C 1
ATOM 1945 O O . LYS A 1 262 ? 12.062 6.254 6.75 1 95.75 262 LYS A O 1
ATOM 1950 N N . ALA A 1 263 ? 10.445 4.73 6.344 1 97.94 263 ALA A N 1
ATOM 1951 C CA . ALA A 1 263 ? 11.078 4.25 5.117 1 97.94 263 ALA A CA 1
ATOM 1952 C C . ALA A 1 263 ? 10.781 5.188 3.945 1 97.94 263 ALA A C 1
ATOM 1954 O O . ALA A 1 263 ? 11.156 4.906 2.807 1 97.94 263 ALA A O 1
ATOM 1955 N N . GLY A 1 264 ? 10.195 6.312 4.176 1 97.88 264 GLY A N 1
ATOM 1956 C CA . GLY A 1 264 ? 9.906 7.27 3.117 1 97.88 264 GLY A CA 1
ATOM 1957 C C . GLY A 1 264 ? 8.469 7.207 2.633 1 97.88 264 GLY A C 1
ATOM 1958 O O . GLY A 1 264 ? 8.211 7.352 1.437 1 97.88 264 GLY A O 1
ATOM 1959 N N . SER A 1 265 ? 7.5 6.891 3.602 1 98.44 265 SER A N 1
ATOM 1960 C CA . SER A 1 265 ? 6.078 6.863 3.273 1 98.44 265 SER A CA 1
ATOM 1961 C C . SER A 1 265 ? 5.789 5.855 2.168 1 98.44 265 SER A C 1
ATOM 1963 O O . SER A 1 265 ? 5.078 6.164 1.21 1 98.44 265 SER A O 1
ATOM 1965 N N . ILE A 1 266 ? 6.383 4.688 2.299 1 98.69 266 ILE A N 1
ATOM 1966 C CA . ILE A 1 266 ? 6.227 3.689 1.247 1 98.69 266 ILE A CA 1
ATOM 1967 C C . ILE A 1 266 ? 4.859 3.023 1.367 1 98.69 266 ILE A C 1
ATOM 1969 O O . ILE A 1 266 ? 4.188 3.146 2.396 1 98.69 266 ILE A O 1
ATOM 1973 N N . TYR A 1 267 ? 4.398 2.381 0.314 1 98.75 267 TYR A N 1
ATOM 1974 C CA . TYR A 1 267 ? 3.203 1.546 0.261 1 98.75 267 TYR A CA 1
ATOM 1975 C C . TYR A 1 267 ? 3.572 0.068 0.227 1 98.75 267 TYR A C 1
ATOM 1977 O O . TYR A 1 267 ? 4.652 -0.298 -0.243 1 98.75 267 TYR A O 1
ATOM 1985 N N . THR A 1 268 ? 2.711 -0.763 0.78 1 98.69 268 THR A N 1
ATOM 1986 C CA . THR A 1 268 ? 3.02 -2.189 0.778 1 98.69 268 THR A CA 1
ATOM 1987 C C . THR A 1 268 ? 1.745 -3.016 0.625 1 98.69 268 THR A C 1
ATOM 1989 O O . THR A 1 268 ? 0.648 -2.535 0.917 1 98.69 268 THR A O 1
ATOM 1992 N N . SER A 1 269 ? 1.848 -4.191 0.093 1 98.56 269 SER A N 1
ATOM 1993 C CA . SER A 1 269 ? 0.8 -5.203 0.025 1 98.56 269 SER A CA 1
ATOM 1994 C C . SER A 1 269 ? 1.393 -6.609 -0.017 1 98.56 269 SER A C 1
ATOM 1996 O O . SER A 1 269 ? 2.586 -6.777 -0.278 1 98.56 269 SER A O 1
ATOM 1998 N N . ARG A 1 270 ? 0.6 -7.527 0.337 1 98.31 270 ARG A N 1
ATOM 1999 C CA . ARG A 1 270 ? 0.826 -8.961 0.156 1 98.31 270 ARG A CA 1
ATOM 2000 C C . ARG A 1 270 ? -0.323 -9.602 -0.612 1 98.31 270 ARG A C 1
ATOM 2002 O O . ARG A 1 270 ? -1.218 -10.203 -0.013 1 98.31 270 ARG A O 1
ATOM 2009 N N . PRO A 1 271 ? -0.19 -9.516 -1.911 1 98.06 271 PRO A N 1
ATOM 2010 C CA . PRO A 1 271 ? -1.332 -9.922 -2.732 1 98.06 271 PRO A CA 1
ATOM 2011 C C . PRO A 1 271 ? -1.456 -11.438 -2.861 1 98.06 271 PRO A C 1
ATOM 2013 O O . PRO A 1 271 ? -0.444 -12.148 -2.887 1 98.06 271 PRO A O 1
ATOM 2016 N N . ARG A 1 272 ? -2.689 -11.922 -2.936 1 96.12 272 ARG A N 1
ATOM 2017 C CA . ARG A 1 272 ? -3.049 -13.281 -3.334 1 96.12 272 ARG A CA 1
ATOM 2018 C C . ARG A 1 272 ? -3.639 -13.297 -4.738 1 96.12 272 ARG A C 1
ATOM 2020 O O . ARG A 1 272 ? -4.477 -12.461 -5.078 1 96.12 272 ARG A O 1
ATOM 2027 N N . LEU A 1 273 ? -3.205 -14.234 -5.457 1 96 273 LEU A N 1
ATOM 2028 C CA . LEU A 1 273 ? -3.682 -14.352 -6.828 1 96 273 LEU A CA 1
ATOM 2029 C C . LEU A 1 273 ? -5.203 -14.469 -6.867 1 96 273 LEU A C 1
ATOM 2031 O O . LEU A 1 273 ? -5.852 -13.898 -7.75 1 96 273 LEU A O 1
ATOM 2035 N N . ILE A 1 274 ? -5.859 -15.141 -5.91 1 93.44 274 ILE A N 1
ATOM 2036 C CA . ILE A 1 274 ? -7.289 -15.422 -5.918 1 93.44 274 ILE A CA 1
ATOM 2037 C C . ILE A 1 274 ? -8.078 -14.117 -5.793 1 93.44 274 ILE A C 1
ATOM 2039 O O . ILE A 1 274 ? -9.234 -14.047 -6.207 1 93.44 274 ILE A O 1
ATOM 2043 N N . ASP A 1 275 ? -7.488 -13.117 -5.23 1 96.31 275 ASP A N 1
ATOM 2044 C CA . ASP A 1 275 ? -8.164 -11.828 -5.09 1 96.31 275 ASP A CA 1
ATOM 2045 C C . ASP A 1 275 ? -8.141 -11.055 -6.406 1 96.31 275 ASP A C 1
ATOM 2047 O O . ASP A 1 275 ? -8.906 -10.102 -6.586 1 96.31 275 ASP A O 1
ATOM 2051 N N . TYR A 1 276 ? -7.25 -11.398 -7.32 1 96.31 276 TYR A N 1
ATOM 2052 C CA . TYR A 1 276 ? -7.125 -10.734 -8.617 1 96.31 276 TYR A CA 1
ATOM 2053 C C . TYR A 1 276 ? -7.777 -11.555 -9.719 1 96.31 276 TYR A C 1
ATOM 2055 O O . TYR A 1 276 ? -8.156 -11.016 -10.766 1 96.31 276 TYR A O 1
ATOM 2063 N N . VAL A 1 277 ? -7.801 -12.836 -9.531 1 94.31 277 VAL A N 1
ATOM 2064 C CA . VAL A 1 277 ? -8.523 -13.773 -10.391 1 94.31 277 VAL A CA 1
ATOM 2065 C C . VAL A 1 277 ? -9.68 -14.398 -9.609 1 94.31 277 VAL A C 1
ATOM 2067 O O . VAL A 1 277 ? -9.617 -15.562 -9.219 1 94.31 277 VAL A O 1
ATOM 2070 N N . ASP A 1 278 ? -10.75 -13.602 -9.477 1 89.12 278 ASP A N 1
ATOM 2071 C CA . ASP A 1 278 ? -11.789 -13.914 -8.508 1 89.12 278 ASP A CA 1
ATOM 2072 C C . ASP A 1 278 ? -13.023 -14.508 -9.188 1 89.12 278 ASP A C 1
ATOM 2074 O O . ASP A 1 278 ? -13.961 -14.945 -8.516 1 89.12 278 ASP A O 1
ATOM 2078 N N . ASN A 1 279 ? -13.008 -14.531 -10.492 1 89.56 279 ASN A N 1
ATOM 2079 C CA . ASN A 1 279 ? -14.102 -15.102 -11.266 1 89.56 279 ASN A CA 1
ATOM 2080 C C . ASN A 1 279 ? -13.625 -15.609 -12.625 1 89.56 279 ASN A C 1
ATOM 2082 O O . ASN A 1 279 ? -12.453 -15.453 -12.977 1 89.56 279 ASN A O 1
ATOM 2086 N N . SER A 1 280 ? -14.531 -16.188 -13.375 1 88.44 280 SER A N 1
ATOM 2087 C CA . SER A 1 280 ? -14.18 -16.844 -14.625 1 88.44 280 SER A CA 1
ATOM 2088 C C . SER A 1 280 ? -13.703 -15.844 -15.664 1 88.44 280 SER A C 1
ATOM 2090 O O . SER A 1 280 ? -12.852 -16.156 -16.5 1 88.44 280 SER A O 1
ATOM 2092 N N . VAL A 1 281 ? -14.219 -14.656 -15.555 1 91.81 281 VAL A N 1
ATOM 2093 C CA . VAL A 1 281 ? -13.82 -13.625 -16.5 1 91.81 281 VAL A CA 1
ATOM 2094 C C . VAL A 1 281 ? -12.367 -13.219 -16.25 1 91.81 281 VAL A C 1
ATOM 2096 O O . VAL A 1 281 ? -11.578 -13.109 -17.188 1 91.81 281 VAL A O 1
ATOM 2099 N N . ASP A 1 282 ? -12.023 -13.086 -15 1 93.12 282 ASP A N 1
ATOM 2100 C CA . ASP A 1 282 ? -10.648 -12.758 -14.633 1 93.12 282 ASP A CA 1
ATOM 2101 C C . ASP A 1 282 ? -9.688 -13.875 -15.031 1 93.12 282 ASP A C 1
ATOM 2103 O O . ASP A 1 282 ? -8.609 -13.609 -15.562 1 93.12 282 ASP A O 1
ATOM 2107 N N . LEU A 1 283 ? -10.148 -15.086 -14.773 1 94.25 283 LEU A N 1
ATOM 2108 C CA . LEU A 1 283 ? -9.336 -16.25 -15.094 1 94.25 283 LEU A CA 1
ATOM 2109 C C . LEU A 1 283 ? -9.047 -16.312 -16.594 1 94.25 283 LEU A C 1
ATOM 2111 O O . LEU A 1 283 ? -7.895 -16.5 -17 1 94.25 283 LEU A O 1
ATOM 2115 N N . THR A 1 284 ? -10.047 -16.109 -17.344 1 92.62 284 THR A N 1
ATOM 2116 C CA . THR A 1 284 ? -9.906 -16.141 -18.797 1 92.62 284 THR A CA 1
ATOM 2117 C C . THR A 1 284 ? -9.008 -15.008 -19.281 1 92.62 284 THR A C 1
ATOM 2119 O O . THR A 1 284 ? -8.125 -15.219 -20.109 1 92.62 284 THR A O 1
ATOM 2122 N N . THR A 1 285 ? -9.156 -13.859 -18.688 1 95.19 285 THR A N 1
ATOM 2123 C CA . THR A 1 285 ? -8.367 -12.695 -19.078 1 95.19 285 THR A CA 1
ATOM 2124 C C . THR A 1 285 ? -6.891 -12.922 -18.781 1 95.19 285 THR A C 1
ATOM 2126 O O . THR A 1 285 ? -6.043 -12.75 -19.656 1 95.19 285 THR A O 1
ATOM 2129 N N . ALA A 1 286 ? -6.629 -13.344 -17.609 1 96.31 286 ALA A N 1
ATOM 2130 C CA . ALA A 1 286 ? -5.246 -13.562 -17.188 1 96.31 286 ALA A CA 1
ATOM 2131 C C . ALA A 1 286 ? -4.594 -14.664 -18.016 1 96.31 286 ALA A C 1
ATOM 2133 O O . ALA A 1 286 ? -3.465 -14.516 -18.484 1 96.31 286 ALA A O 1
ATOM 2134 N N . SER A 1 287 ? -5.293 -15.75 -18.219 1 96.25 287 SER A N 1
ATOM 2135 C CA . SER A 1 287 ? -4.734 -16.891 -18.938 1 96.25 287 SER A CA 1
ATOM 2136 C C . SER A 1 287 ? -4.531 -16.562 -20.422 1 96.25 287 SER A C 1
ATOM 2138 O O . SER A 1 287 ? -3.525 -16.953 -21.016 1 96.25 287 SER A O 1
ATOM 2140 N N . GLN A 1 288 ? -5.441 -15.82 -20.969 1 95.44 288 GLN A N 1
ATOM 2141 C CA . GLN A 1 288 ? -5.324 -15.453 -22.375 1 95.44 288 GLN A CA 1
ATOM 2142 C C . GLN A 1 288 ? -4.152 -14.5 -22.609 1 95.44 288 GLN A C 1
ATOM 2144 O O . GLN A 1 288 ? -3.445 -14.602 -23.609 1 95.44 288 GLN A O 1
ATOM 2149 N N . LYS A 1 289 ? -4.016 -13.617 -21.719 1 97.19 289 LYS A N 1
ATOM 2150 C CA . LYS A 1 289 ? -2.859 -12.734 -21.828 1 97.19 289 LYS A CA 1
ATOM 2151 C C . LYS A 1 289 ? -1.556 -13.523 -21.734 1 97.19 289 LYS A C 1
ATOM 2153 O O . LYS A 1 289 ? -0.62 -13.273 -22.5 1 97.19 289 LYS A O 1
ATOM 2158 N N . LEU A 1 290 ? -1.518 -14.422 -20.797 1 97.75 290 LEU A N 1
ATOM 2159 C CA . LEU A 1 290 ? -0.357 -15.289 -20.641 1 97.75 290 LEU A CA 1
ATOM 2160 C C . LEU A 1 290 ? -0.068 -16.062 -21.922 1 97.75 290 LEU A C 1
ATOM 2162 O O . LEU A 1 290 ? 1.053 -16.031 -22.438 1 97.75 290 LEU A O 1
ATOM 2166 N N . PHE A 1 291 ? -1.058 -16.703 -22.516 1 97.06 291 PHE A N 1
ATOM 2167 C CA . PHE A 1 291 ? -0.878 -17.516 -23.719 1 97.06 291 PHE A CA 1
ATOM 2168 C C . PHE A 1 291 ? -0.498 -16.641 -24.906 1 97.06 291 PHE A C 1
ATOM 2170 O O . PHE A 1 291 ? 0.287 -17.062 -25.766 1 97.06 291 PHE A O 1
ATOM 2177 N N . ALA A 1 292 ? -1.062 -15.453 -24.922 1 97.5 292 ALA A N 1
ATOM 2178 C CA . ALA A 1 292 ? -0.722 -14.531 -26.016 1 97.5 292 ALA A CA 1
ATOM 2179 C C . ALA A 1 292 ? 0.76 -14.164 -25.969 1 97.5 292 ALA A C 1
ATOM 2181 O O . ALA A 1 292 ? 1.423 -14.141 -27.016 1 97.5 292 ALA A O 1
ATOM 2182 N N . LEU A 1 293 ? 1.246 -13.914 -24.828 1 97.88 293 LEU A N 1
ATOM 2183 C CA . LEU A 1 293 ? 2.648 -13.531 -24.703 1 97.88 293 LEU A CA 1
ATOM 2184 C C . LEU A 1 293 ? 3.562 -14.727 -24.969 1 97.88 293 LEU A C 1
ATOM 2186 O O . LEU A 1 293 ? 4.676 -14.562 -25.469 1 97.88 293 LEU A O 1
ATOM 2190 N N . LEU A 1 294 ? 3.125 -15.93 -24.641 1 97.06 294 LEU A N 1
ATOM 2191 C CA . LEU A 1 294 ? 3.865 -17.141 -25 1 97.06 294 LEU A CA 1
ATOM 2192 C C . LEU A 1 294 ? 3.938 -17.297 -26.516 1 97.06 294 LEU A C 1
ATOM 2194 O O . LEU A 1 294 ? 5.008 -17.578 -27.062 1 97.06 294 LEU A O 1
ATOM 2198 N N . ARG A 1 295 ? 2.848 -17.031 -27.156 1 95.5 295 ARG A N 1
ATOM 2199 C CA . ARG A 1 295 ? 2.77 -17.188 -28.594 1 95.5 295 ARG A CA 1
ATOM 2200 C C . ARG A 1 295 ? 3.674 -16.172 -29.297 1 95.5 295 ARG A C 1
ATOM 2202 O O . ARG A 1 295 ? 4.246 -16.469 -30.359 1 95.5 295 ARG A O 1
ATOM 2209 N N . LYS A 1 296 ? 3.793 -15.031 -28.688 1 96.56 296 LYS A N 1
ATOM 2210 C CA . LYS A 1 296 ? 4.625 -13.977 -29.266 1 96.56 296 LYS A CA 1
ATOM 2211 C C . LYS A 1 296 ? 6.098 -14.188 -28.906 1 96.56 296 LYS A C 1
ATOM 2213 O O . LYS A 1 296 ? 6.949 -13.383 -29.281 1 96.56 296 LYS A O 1
ATOM 2218 N N . ASN A 1 297 ? 6.367 -15.148 -28.125 1 96.12 297 ASN A N 1
ATOM 2219 C CA . ASN A 1 297 ? 7.711 -15.508 -27.688 1 96.12 297 ASN A CA 1
ATOM 2220 C C . ASN A 1 297 ? 8.312 -14.43 -26.781 1 96.12 297 ASN A C 1
ATOM 2222 O O . ASN A 1 297 ? 9.531 -14.305 -26.688 1 96.12 297 ASN A O 1
ATOM 2226 N N . ILE A 1 298 ? 7.426 -13.688 -26.25 1 97.25 298 ILE A N 1
ATOM 2227 C CA . ILE A 1 298 ? 7.867 -12.734 -25.234 1 97.25 298 ILE A CA 1
ATOM 2228 C C . ILE A 1 298 ? 8.18 -13.469 -23.938 1 97.25 298 ILE A C 1
ATOM 2230 O O . ILE A 1 298 ? 9.203 -13.203 -23.297 1 97.25 298 ILE A O 1
ATOM 2234 N N . LEU A 1 299 ? 7.246 -14.359 -23.578 1 97.38 299 LEU A N 1
ATOM 2235 C CA . LEU A 1 299 ? 7.504 -15.281 -22.484 1 97.38 299 LEU A CA 1
ATOM 2236 C C . LEU A 1 299 ? 7.992 -16.625 -23 1 97.38 299 LEU A C 1
ATOM 2238 O O . LEU A 1 299 ? 7.492 -17.125 -24.016 1 97.38 299 LEU A O 1
ATOM 2242 N N . LYS A 1 300 ? 8.977 -17.141 -22.297 1 93.75 300 LYS A N 1
ATOM 2243 C CA . LYS A 1 300 ? 9.484 -18.469 -22.609 1 93.75 300 LYS A CA 1
ATOM 2244 C C . LYS A 1 300 ? 9.352 -19.391 -21.406 1 93.75 300 LYS A C 1
ATOM 2246 O O . LYS A 1 300 ? 9.695 -19.016 -20.281 1 93.75 300 LYS A O 1
ATOM 2251 N N . VAL A 1 301 ? 8.852 -20.5 -21.672 1 90.62 301 VAL A N 1
ATOM 2252 C CA . VAL A 1 301 ? 8.664 -21.484 -20.594 1 90.62 301 VAL A CA 1
ATOM 2253 C C . VAL A 1 301 ? 9.938 -22.312 -20.422 1 90.62 301 VAL A C 1
ATOM 2255 O O . VAL A 1 301 ? 10.43 -22.922 -21.375 1 90.62 301 VAL A O 1
ATOM 2258 N N . GLU A 1 302 ? 10.438 -22.25 -19.344 1 91.44 302 GLU A N 1
ATOM 2259 C CA . GLU A 1 302 ? 11.602 -23.062 -19 1 91.44 302 GLU A CA 1
ATOM 2260 C C . GLU A 1 302 ? 11.242 -24.141 -17.984 1 91.44 302 GLU A C 1
ATOM 2262 O O . GLU A 1 302 ? 11.219 -23.891 -16.781 1 91.44 302 GLU A O 1
ATOM 2267 N N . ILE A 1 303 ? 10.977 -25.328 -18.531 1 94.81 303 ILE A N 1
ATOM 2268 C CA . ILE A 1 303 ? 10.758 -26.469 -17.641 1 94.81 303 ILE A CA 1
ATOM 2269 C C . ILE A 1 303 ? 12.086 -27.188 -17.406 1 94.81 303 ILE A C 1
ATOM 2271 O O . ILE A 1 303 ? 12.484 -28.047 -18.188 1 94.81 303 ILE A O 1
ATOM 2275 N N . ASN A 1 304 ? 12.742 -26.859 -16.375 1 92.06 304 ASN A N 1
ATOM 2276 C CA . ASN A 1 304 ? 14.109 -27.328 -16.141 1 92.06 304 ASN A CA 1
ATOM 2277 C C . ASN A 1 304 ? 14.148 -28.609 -15.32 1 92.06 304 ASN A C 1
ATOM 2279 O O . ASN A 1 304 ? 15.164 -29.297 -15.281 1 92.06 304 ASN A O 1
ATOM 2283 N N . GLN A 1 305 ? 13.07 -28.922 -14.672 1 94.19 305 GLN A N 1
ATOM 2284 C CA . GLN A 1 305 ? 12.992 -30.141 -13.875 1 94.19 305 GLN A CA 1
ATOM 2285 C C . GLN A 1 305 ? 11.703 -30.906 -14.156 1 94.19 305 GLN A C 1
ATOM 2287 O O . GLN A 1 305 ? 10.633 -30.297 -14.281 1 94.19 305 GLN A O 1
ATOM 2292 N N . ARG A 1 306 ? 11.781 -32.188 -14.281 1 97.44 306 ARG A N 1
ATOM 2293 C CA . ARG A 1 306 ? 10.664 -33.125 -14.367 1 97.44 306 ARG A CA 1
ATOM 2294 C C . ARG A 1 306 ? 10.844 -34.281 -13.383 1 97.44 306 ARG A C 1
ATOM 2296 O O . ARG A 1 306 ? 11.922 -34.875 -13.305 1 97.44 306 ARG A O 1
ATOM 2303 N N . PHE A 1 307 ? 9.883 -34.531 -12.625 1 98 307 PHE A N 1
ATOM 2304 C CA . PHE A 1 307 ? 9.875 -35.656 -11.703 1 98 307 PHE A CA 1
ATOM 2305 C C . PHE A 1 307 ? 8.594 -36.469 -11.852 1 98 307 PHE A C 1
ATOM 2307 O O . PHE A 1 307 ? 7.527 -35.906 -12.117 1 98 307 PHE A O 1
ATOM 2314 N N . PRO A 1 308 ? 8.742 -37.812 -11.664 1 98.19 308 PRO A N 1
ATOM 2315 C CA . PRO A 1 308 ? 7.492 -38.531 -11.398 1 98.19 308 PRO A CA 1
ATOM 2316 C C . PRO A 1 308 ? 6.762 -38 -10.164 1 98.19 308 PRO A C 1
ATOM 2318 O O . PRO A 1 308 ? 7.402 -37.625 -9.18 1 98.19 308 PRO A O 1
ATOM 2321 N N . LEU A 1 309 ? 5.453 -37.969 -10.242 1 98.25 309 LEU A N 1
ATOM 2322 C CA . LEU A 1 309 ? 4.664 -37.5 -9.102 1 98.25 309 LEU A CA 1
ATOM 2323 C C . LEU A 1 309 ? 5.062 -38.25 -7.828 1 98.25 309 LEU A C 1
ATOM 2325 O O . LEU A 1 309 ? 5.062 -37.656 -6.742 1 98.25 309 LEU A O 1
ATOM 2329 N N . THR A 1 310 ? 5.484 -39.438 -7.918 1 97.69 310 THR A N 1
ATOM 2330 C CA . THR A 1 310 ? 5.852 -40.281 -6.773 1 97.69 310 THR A CA 1
ATOM 2331 C C . THR A 1 310 ? 7.129 -39.75 -6.117 1 97.69 310 THR A C 1
ATOM 2333 O O . THR A 1 310 ? 7.461 -40.156 -4.996 1 97.69 310 THR A O 1
ATOM 2336 N N . GLU A 1 311 ? 7.816 -38.844 -6.766 1 98 311 GLU A N 1
ATOM 2337 C CA . GLU A 1 311 ? 9.047 -38.281 -6.227 1 98 311 GLU A CA 1
ATOM 2338 C C . GLU A 1 311 ? 8.859 -36.812 -5.82 1 98 311 GLU A C 1
ATOM 2340 O O . GLU A 1 311 ? 9.82 -36.062 -5.789 1 98 311 GLU A O 1
ATOM 2345 N N . VAL A 1 312 ? 7.656 -36.469 -5.531 1 98.25 312 VAL A N 1
ATOM 2346 C CA . VAL A 1 312 ? 7.336 -35.094 -5.234 1 98.25 312 VAL A CA 1
ATOM 2347 C C . VAL A 1 312 ? 8.07 -34.625 -3.971 1 98.25 312 VAL A C 1
ATOM 2349 O O . VAL A 1 312 ? 8.414 -33.469 -3.818 1 98.25 312 VAL A O 1
ATOM 2352 N N . ALA A 1 313 ? 8.375 -35.531 -3.061 1 98.12 313 ALA A N 1
ATOM 2353 C CA . ALA A 1 313 ? 9.148 -35.188 -1.869 1 98.12 313 ALA A CA 1
ATOM 2354 C C . ALA A 1 313 ? 10.523 -34.656 -2.246 1 98.12 313 ALA A C 1
ATOM 2356 O O . ALA A 1 313 ? 10.961 -33.625 -1.704 1 98.12 313 ALA A O 1
ATOM 2357 N N . LYS A 1 314 ? 11.117 -35.344 -3.137 1 97.56 314 LYS A N 1
ATOM 2358 C CA . LYS A 1 314 ? 12.414 -34.875 -3.641 1 97.56 314 LYS A CA 1
ATOM 2359 C C . LYS A 1 314 ? 12.297 -33.531 -4.328 1 97.56 314 LYS A C 1
ATOM 2361 O O . LYS A 1 314 ? 13.148 -32.656 -4.141 1 97.56 314 LYS A O 1
ATOM 2366 N N . ALA A 1 315 ? 11.281 -33.375 -5.113 1 97.56 315 ALA A N 1
ATOM 2367 C CA . ALA A 1 315 ? 11.055 -32.125 -5.809 1 97.56 315 ALA A CA 1
ATOM 2368 C C . ALA A 1 315 ? 10.875 -30.984 -4.82 1 97.56 315 ALA A C 1
ATOM 2370 O O . ALA A 1 315 ? 11.414 -29.891 -5.02 1 97.56 315 ALA A O 1
ATOM 2371 N N . HIS A 1 316 ? 10.094 -31.203 -3.723 1 97.69 316 HIS A N 1
ATOM 2372 C CA . HIS A 1 316 ? 9.922 -30.203 -2.676 1 97.69 316 HIS A CA 1
ATOM 2373 C C . HIS A 1 316 ? 11.258 -29.828 -2.055 1 97.69 316 HIS A C 1
ATOM 2375 O O . HIS A 1 316 ? 11.531 -28.641 -1.84 1 97.69 316 HIS A O 1
ATOM 2381 N N . GLN A 1 317 ? 12.094 -30.766 -1.79 1 96.56 317 GLN A N 1
ATOM 2382 C CA . GLN A 1 317 ? 13.398 -30.531 -1.184 1 96.56 317 GLN A CA 1
ATOM 2383 C C . GLN A 1 317 ? 14.258 -29.625 -2.062 1 96.56 317 GLN A C 1
ATOM 2385 O O . GLN A 1 317 ? 14.883 -28.688 -1.571 1 96.56 317 GLN A O 1
ATOM 2390 N N . LEU A 1 318 ? 14.258 -29.922 -3.307 1 94.19 318 LEU A N 1
ATOM 2391 C CA . LEU A 1 318 ? 15.07 -29.141 -4.238 1 94.19 318 LEU A CA 1
ATOM 2392 C C . LEU A 1 318 ? 14.555 -27.703 -4.344 1 94.19 318 LEU A C 1
ATOM 2394 O O . LEU A 1 318 ? 15.336 -26.766 -4.383 1 94.19 318 LEU A O 1
ATOM 2398 N N . LEU A 1 319 ? 13.234 -27.578 -4.387 1 93.31 319 LEU A N 1
ATOM 2399 C CA . LEU A 1 319 ? 12.641 -26.234 -4.465 1 93.31 319 LEU A CA 1
ATOM 2400 C C . LEU A 1 319 ? 12.969 -25.422 -3.213 1 93.31 319 LEU A C 1
ATOM 2402 O O . LEU A 1 319 ? 13.391 -24.281 -3.307 1 93.31 319 LEU A O 1
ATOM 2406 N N . GLU A 1 320 ? 12.906 -26.016 -2.047 1 91.94 320 GLU A N 1
ATOM 2407 C CA . GLU A 1 320 ? 13.141 -25.344 -0.772 1 91.94 320 GLU A CA 1
ATOM 2408 C C . GLU A 1 320 ? 14.609 -24.969 -0.601 1 91.94 320 GLU A C 1
ATOM 2410 O O . GLU A 1 320 ? 14.93 -24.016 0.106 1 91.94 320 GLU A O 1
ATOM 2415 N N . SER A 1 321 ? 15.398 -25.797 -1.291 1 90.12 321 SER A N 1
ATOM 2416 C CA . SER A 1 321 ? 16.828 -25.531 -1.174 1 90.12 321 SER A CA 1
ATOM 2417 C C . SER A 1 321 ? 17.297 -24.547 -2.236 1 90.12 321 SER A C 1
ATOM 2419 O O . SER A 1 321 ? 18.5 -24.297 -2.377 1 90.12 321 SER A O 1
ATOM 2421 N N . ARG A 1 322 ? 16.453 -23.969 -2.982 1 84.75 322 ARG A N 1
ATOM 2422 C CA . ARG A 1 322 ? 16.719 -22.938 -3.979 1 84.75 322 ARG A CA 1
ATOM 2423 C C . ARG A 1 322 ? 17.672 -23.453 -5.051 1 84.75 322 ARG A C 1
ATOM 2425 O O . ARG A 1 322 ? 18.562 -22.719 -5.5 1 84.75 322 ARG A O 1
ATOM 2432 N N . LYS A 1 323 ? 17.484 -24.625 -5.316 1 83.75 323 LYS A N 1
ATOM 2433 C CA . LYS A 1 323 ? 18.375 -25.25 -6.285 1 83.75 323 LYS A CA 1
ATOM 2434 C C . LYS A 1 323 ? 17.703 -25.391 -7.648 1 83.75 323 LYS A C 1
ATOM 2436 O O . LYS A 1 323 ? 18.266 -25.969 -8.57 1 83.75 323 LYS A O 1
ATOM 2441 N N . THR A 1 324 ? 16.562 -24.922 -7.754 1 87.19 324 THR A N 1
ATOM 2442 C CA . THR A 1 324 ? 15.844 -25.031 -9.023 1 87.19 324 THR A CA 1
ATOM 2443 C C . THR A 1 324 ? 15.859 -23.688 -9.758 1 87.19 324 THR A C 1
ATOM 2445 O O . THR A 1 324 ? 16.078 -22.641 -9.148 1 87.19 324 THR A O 1
ATOM 2448 N N . THR A 1 325 ? 15.781 -23.734 -11.07 1 89.25 325 THR A N 1
ATOM 2449 C CA . THR A 1 325 ? 15.531 -22.594 -11.953 1 89.25 325 THR A CA 1
ATOM 2450 C C . THR A 1 325 ? 14.328 -22.875 -12.852 1 89.25 325 THR A C 1
ATOM 2452 O O . THR A 1 325 ? 14.031 -24.031 -13.156 1 89.25 325 THR A O 1
ATOM 2455 N N . GLY A 1 326 ? 13.672 -21.812 -13.195 1 92.56 326 GLY A N 1
ATOM 2456 C CA . GLY A 1 326 ? 12.484 -22.016 -14.016 1 92.56 326 GLY A CA 1
ATOM 2457 C C . GLY A 1 326 ? 11.406 -22.812 -13.32 1 92.56 326 GLY A C 1
ATOM 2458 O O . GLY A 1 326 ? 11.172 -22.641 -12.125 1 92.56 326 GLY A O 1
ATOM 2459 N N . SER A 1 327 ? 10.719 -23.641 -14.047 1 95.56 327 SER A N 1
ATOM 2460 C CA . SER A 1 327 ? 9.57 -24.359 -13.516 1 95.56 327 SER A CA 1
ATOM 2461 C C . SER A 1 327 ? 9.875 -25.844 -13.344 1 95.56 327 SER A C 1
ATOM 2463 O O . SER A 1 327 ? 10.727 -26.391 -14.039 1 95.56 327 SER A O 1
ATOM 2465 N N . THR A 1 328 ? 9.281 -26.422 -12.367 1 96.5 328 THR A N 1
ATOM 2466 C CA . THR A 1 328 ? 9.297 -27.859 -12.125 1 96.5 328 THR A CA 1
ATOM 2467 C C . THR A 1 328 ? 7.926 -28.469 -12.398 1 96.5 328 THR A C 1
ATOM 2469 O O . THR A 1 328 ? 6.902 -27.922 -12 1 96.5 328 THR A O 1
ATOM 2472 N N . VAL A 1 329 ? 7.914 -29.547 -13.109 1 98.19 329 VAL A N 1
ATOM 2473 C CA . VAL A 1 329 ? 6.672 -30.25 -13.422 1 98.19 329 VAL A CA 1
ATOM 2474 C C . VAL A 1 329 ? 6.727 -31.672 -12.883 1 98.19 329 VAL A C 1
ATOM 2476 O O . VAL A 1 329 ? 7.773 -32.312 -12.922 1 98.19 329 VAL A O 1
ATOM 2479 N N . LEU A 1 330 ? 5.621 -32.125 -12.352 1 98.5 330 LEU A N 1
ATOM 2480 C CA . LEU A 1 330 ? 5.434 -33.5 -11.891 1 98.5 330 LEU A CA 1
ATOM 2481 C C . LEU A 1 330 ? 4.594 -34.281 -12.883 1 98.5 330 LEU A C 1
ATOM 2483 O O . LEU A 1 330 ? 3.541 -33.812 -13.32 1 98.5 330 LEU A O 1
ATOM 2487 N N . ILE A 1 331 ? 5.035 -35.469 -13.18 1 98 331 ILE A N 1
ATOM 2488 C CA . ILE A 1 331 ? 4.352 -36.312 -14.148 1 98 331 ILE A CA 1
ATOM 2489 C C . ILE A 1 331 ? 3.629 -37.469 -13.414 1 98 331 ILE A C 1
ATOM 2491 O O . ILE A 1 331 ? 4.266 -38.312 -12.797 1 98 331 ILE A O 1
ATOM 2495 N N . PRO A 1 332 ? 2.314 -37.406 -13.477 1 96.5 332 PRO A N 1
ATOM 2496 C CA . PRO A 1 332 ? 1.56 -38.438 -12.766 1 96.5 332 PRO A CA 1
ATOM 2497 C C . PRO A 1 332 ? 1.754 -39.844 -13.367 1 96.5 332 PRO A C 1
ATOM 2499 O O . PRO A 1 332 ? 2.084 -39.969 -14.547 1 96.5 332 PRO A O 1
ATOM 2502 N N . MET B 1 1 ? 6.148 46.781 24.594 1 40.5 1 MET B N 1
ATOM 2503 C CA . MET B 1 1 ? 6.426 45.781 23.578 1 40.5 1 MET B CA 1
ATOM 2504 C C . MET B 1 1 ? 6.355 44.375 24.156 1 40.5 1 MET B C 1
ATOM 2506 O O . MET B 1 1 ? 6.949 44.094 25.203 1 40.5 1 MET B O 1
ATOM 2510 N N . SER B 1 2 ? 5.258 43.562 23.938 1 59.19 2 SER B N 1
ATOM 2511 C CA . SER B 1 2 ? 5.066 42.312 24.703 1 59.19 2 SER B CA 1
ATOM 2512 C C . SER B 1 2 ? 6.32 41.438 24.672 1 59.19 2 SER B C 1
ATOM 2514 O O . SER B 1 2 ? 7.105 41.531 23.719 1 59.19 2 SER B O 1
ATOM 2516 N N . GLU B 1 3 ? 6.762 40.875 25.766 1 86.62 3 GLU B N 1
ATOM 2517 C CA . GLU B 1 3 ? 7.969 40.094 25.984 1 86.62 3 GLU B CA 1
ATOM 2518 C C . GLU B 1 3 ? 8.023 38.906 25.047 1 86.62 3 GLU B C 1
ATOM 2520 O O . GLU B 1 3 ? 7.012 38.219 24.828 1 86.62 3 GLU B O 1
ATOM 2525 N N . ALA B 1 4 ? 9.117 38.875 24.297 1 96.5 4 ALA B N 1
ATOM 2526 C CA . ALA B 1 4 ? 9.344 37.719 23.422 1 96.5 4 ALA B CA 1
ATOM 2527 C C . ALA B 1 4 ? 9.531 36.469 24.234 1 96.5 4 ALA B C 1
ATOM 2529 O O . ALA B 1 4 ? 10.211 36.469 25.266 1 96.5 4 ALA B O 1
ATOM 2530 N N . TYR B 1 5 ? 8.781 35.375 23.844 1 98 5 TYR B N 1
ATOM 2531 C CA . TYR B 1 5 ? 8.875 34.125 24.594 1 98 5 TYR B CA 1
ATOM 2532 C C . TYR B 1 5 ? 8.539 32.938 23.703 1 98 5 TYR B C 1
ATOM 2534 O O . TYR B 1 5 ? 8.078 33.125 22.562 1 98 5 TYR B O 1
ATOM 2542 N N . ALA B 1 6 ? 8.82 31.812 24.203 1 98.19 6 ALA B N 1
ATOM 2543 C CA . ALA B 1 6 ? 8.43 30.531 23.625 1 98.19 6 ALA B CA 1
ATOM 2544 C C . ALA B 1 6 ? 7.82 29.609 24.688 1 98.19 6 ALA B C 1
ATOM 2546 O O . ALA B 1 6 ? 7.973 29.844 25.875 1 98.19 6 ALA B O 1
ATOM 2547 N N . ILE B 1 7 ? 7.02 28.734 24.266 1 98.44 7 ILE B N 1
ATOM 2548 C CA . ILE B 1 7 ? 6.57 27.625 25.109 1 98.44 7 ILE B CA 1
ATOM 2549 C C . ILE B 1 7 ? 7.285 26.344 24.703 1 98.44 7 ILE B C 1
ATOM 2551 O O . ILE B 1 7 ? 7.25 25.953 23.531 1 98.44 7 ILE B O 1
ATOM 2555 N N . ILE B 1 8 ? 7.965 25.703 25.609 1 98.25 8 ILE B N 1
ATOM 2556 C CA . ILE B 1 8 ? 8.727 24.5 25.312 1 98.25 8 ILE B CA 1
ATOM 2557 C C . ILE B 1 8 ? 8.258 23.359 26.219 1 98.25 8 ILE B C 1
ATOM 2559 O O . ILE B 1 8 ? 7.574 23.594 27.219 1 98.25 8 ILE B O 1
ATOM 2563 N N . ALA B 1 9 ? 8.5 22.141 25.844 1 98.38 9 ALA B N 1
ATOM 2564 C CA . ALA B 1 9 ? 8.312 20.984 26.719 1 98.38 9 ALA B CA 1
ATOM 2565 C C . ALA B 1 9 ? 9.602 20.641 27.469 1 98.38 9 ALA B C 1
ATOM 2567 O O . ALA B 1 9 ? 10.633 20.359 26.844 1 98.38 9 ALA B O 1
ATOM 2568 N N . GLU B 1 10 ? 9.555 20.516 28.719 1 97.88 10 GLU B N 1
ATOM 2569 C CA . GLU B 1 10 ? 10.742 20.25 29.516 1 97.88 10 GLU B CA 1
ATOM 2570 C C . GLU B 1 10 ? 11.148 18.781 29.406 1 97.88 10 GLU B C 1
ATOM 2572 O O . GLU B 1 10 ? 12.336 18.453 29.453 1 97.88 10 GLU B O 1
ATOM 2577 N N . LYS B 1 11 ? 10.234 17.953 29.344 1 97.88 11 LYS B N 1
ATOM 2578 C CA . LYS B 1 11 ? 10.352 16.5 29.188 1 97.88 11 LYS B CA 1
ATOM 2579 C C . LYS B 1 11 ? 9.133 15.922 28.484 1 97.88 11 LYS B C 1
ATOM 2581 O O . LYS B 1 11 ? 8.141 16.625 28.266 1 97.88 11 LYS B O 1
ATOM 2586 N N . ALA B 1 12 ? 9.312 14.703 28.062 1 97.75 12 ALA B N 1
ATOM 2587 C CA . ALA B 1 12 ? 8.141 14.039 27.5 1 97.75 12 ALA B CA 1
ATOM 2588 C C . ALA B 1 12 ? 7.035 13.906 28.531 1 97.75 12 ALA B C 1
ATOM 2590 O O . ALA B 1 12 ? 7.305 13.609 29.703 1 97.75 12 ALA B O 1
ATOM 2591 N N . GLY B 1 13 ? 5.855 14.109 28.188 1 97 13 GLY B N 1
ATOM 2592 C CA . GLY B 1 13 ? 4.766 13.969 29.141 1 97 13 GLY B CA 1
ATOM 2593 C C . GLY B 1 13 ? 3.477 14.625 28.672 1 97 13 GLY B C 1
ATOM 2594 O O . GLY B 1 13 ? 3.277 14.82 27.484 1 97 13 GLY B O 1
ATOM 2595 N N . GLY B 1 14 ? 2.58 14.82 29.625 1 96.81 14 GLY B N 1
ATOM 2596 C CA . GLY B 1 14 ? 1.319 15.484 29.344 1 96.81 14 GLY B CA 1
ATOM 2597 C C . GLY B 1 14 ? 1.458 17 29.234 1 96.81 14 GLY B C 1
ATOM 2598 O O . GLY B 1 14 ? 2.572 17.516 29.156 1 96.81 14 GLY B O 1
ATOM 2599 N N . PRO B 1 15 ? 0.32 17.703 29.109 1 97.62 15 PRO B N 1
ATOM 2600 C CA . PRO B 1 15 ? 0.351 19.156 28.906 1 97.62 15 PRO B CA 1
ATOM 2601 C C . PRO B 1 15 ? 1.064 19.891 30.031 1 97.62 15 PRO B C 1
ATOM 2603 O O . PRO B 1 15 ? 1.488 21.031 29.859 1 97.62 15 PRO B O 1
ATOM 2606 N N . GLU B 1 16 ? 1.203 19.281 31.172 1 97 16 GLU B N 1
ATOM 2607 C CA . GLU B 1 16 ? 1.8 19.906 32.344 1 97 16 GLU B CA 1
ATOM 2608 C C . GLU B 1 16 ? 3.285 20.188 32.125 1 97 16 GLU B C 1
ATOM 2610 O O . GLU B 1 16 ? 3.893 20.953 32.875 1 97 16 GLU B O 1
ATOM 2615 N N . VAL B 1 17 ? 3.926 19.578 31.172 1 98.25 17 VAL B N 1
ATOM 2616 C CA . VAL B 1 17 ? 5.367 19.688 30.969 1 98.25 17 VAL B CA 1
ATOM 2617 C C . VAL B 1 17 ? 5.684 20.969 30.188 1 98.25 17 VAL B C 1
ATOM 2619 O O . VAL B 1 17 ? 6.852 21.297 29.969 1 98.25 17 VAL B O 1
ATOM 2622 N N . LEU B 1 18 ? 4.66 21.688 29.688 1 98.44 18 LEU B N 1
ATOM 2623 C CA . LEU B 1 18 ? 4.828 22.891 28.891 1 98.44 18 LEU B CA 1
ATOM 2624 C C . LEU B 1 18 ? 5.129 24.094 29.781 1 98.44 18 LEU B C 1
ATOM 2626 O O . LEU B 1 18 ? 4.383 24.391 30.719 1 98.44 18 LEU B O 1
ATOM 2630 N N . VAL B 1 19 ? 6.215 24.797 29.422 1 98.06 19 VAL B N 1
ATOM 2631 C CA . VAL B 1 19 ? 6.629 25.922 30.25 1 98.06 19 VAL B CA 1
ATOM 2632 C C . VAL B 1 19 ? 7.016 27.094 29.359 1 98.06 19 VAL B C 1
ATOM 2634 O O . VAL B 1 19 ? 7.5 26.906 28.234 1 98.06 19 VAL B O 1
ATOM 2637 N N . LYS B 1 20 ? 6.82 28.25 29.859 1 97.69 20 LYS B N 1
ATOM 2638 C CA . LYS B 1 20 ? 7.18 29.5 29.172 1 97.69 20 LYS B CA 1
ATOM 2639 C C . LYS B 1 20 ? 8.656 29.828 29.375 1 97.69 20 LYS B C 1
ATOM 2641 O O . LYS B 1 20 ? 9.18 29.688 30.484 1 97.69 20 LYS B O 1
ATOM 2646 N N . LYS B 1 21 ? 9.281 30.188 28.328 1 96.88 21 LYS B N 1
ATOM 2647 C CA . LYS B 1 21 ? 10.68 30.594 28.359 1 96.88 21 LYS B CA 1
ATOM 2648 C C . LYS B 1 21 ? 10.875 31.922 27.625 1 96.88 21 LYS B C 1
ATOM 2650 O O . LYS B 1 21 ? 10.438 32.062 26.484 1 96.88 21 LYS B O 1
ATOM 2655 N N . PRO B 1 22 ? 11.586 32.812 28.234 1 96.81 22 PRO B N 1
ATOM 2656 C CA . PRO B 1 22 ? 11.852 34.094 27.547 1 96.81 22 PRO B CA 1
ATOM 2657 C C . PRO B 1 22 ? 12.797 33.938 26.344 1 96.81 22 PRO B C 1
ATOM 2659 O O . PRO B 1 22 ? 13.703 33.094 26.391 1 96.81 22 PRO B O 1
ATOM 2662 N N . LEU B 1 23 ? 12.523 34.719 25.344 1 96.62 23 LEU B N 1
ATOM 2663 C CA . LEU B 1 23 ? 13.414 34.812 24.188 1 96.62 23 LEU B CA 1
ATOM 2664 C C . LEU B 1 23 ? 14.211 36.125 24.219 1 96.62 23 LEU B C 1
ATOM 2666 O O . LEU B 1 23 ? 13.68 37.156 24.562 1 96.62 23 LEU B O 1
ATOM 2670 N N . ASP B 1 24 ? 15.461 36 23.906 1 95.69 24 ASP B N 1
ATOM 2671 C CA . ASP B 1 24 ? 16.297 37.188 23.719 1 95.69 24 ASP B CA 1
ATOM 2672 C C . ASP B 1 24 ? 16.406 37.562 22.25 1 95.69 24 ASP B C 1
ATOM 2674 O O . ASP B 1 24 ? 17.266 37.062 21.516 1 95.69 24 ASP B O 1
ATOM 2678 N N . LEU B 1 25 ? 15.664 38.469 21.828 1 95.25 25 LEU B N 1
ATOM 2679 C CA . LEU B 1 25 ? 15.578 38.875 20.422 1 95.25 25 LEU B CA 1
ATOM 2680 C C . LEU B 1 25 ? 16.906 39.438 19.938 1 95.25 25 LEU B C 1
ATOM 2682 O O . LEU B 1 25 ? 17.219 39.344 18.75 1 95.25 25 LEU B O 1
ATOM 2686 N N . GLY B 1 26 ? 17.656 40.062 20.844 1 93.88 26 GLY B N 1
ATOM 2687 C CA . GLY B 1 26 ? 18.953 40.594 20.469 1 93.88 26 GLY B CA 1
ATOM 2688 C C . GLY B 1 26 ? 19.938 39.531 20.016 1 93.88 26 GLY B C 1
ATOM 2689 O O . GLY B 1 26 ? 20.859 39.812 19.266 1 93.88 26 GLY B O 1
ATOM 2690 N N . LYS B 1 27 ? 19.609 38.375 20.422 1 95.12 27 LYS B N 1
ATOM 2691 C CA . LYS B 1 27 ? 20.5 37.25 20.094 1 95.12 27 LYS B CA 1
ATOM 2692 C C . LYS B 1 27 ? 19.953 36.438 18.938 1 95.12 27 LYS B C 1
ATOM 2694 O O . LYS B 1 27 ? 20.609 35.531 18.453 1 95.12 27 LYS B O 1
ATOM 2699 N N . MET B 1 28 ? 18.781 36.781 18.531 1 95.69 28 MET B N 1
ATOM 2700 C CA . MET B 1 28 ? 18.156 36.031 17.438 1 95.69 28 MET B CA 1
ATOM 2701 C C . MET B 1 28 ? 18.438 36.688 16.094 1 95.69 28 MET B C 1
ATOM 2703 O O . MET B 1 28 ? 17.578 37.375 15.547 1 95.69 28 MET B O 1
ATOM 2707 N N . LYS B 1 29 ? 19.578 36.375 15.609 1 95.88 29 LYS B N 1
ATOM 2708 C CA . LYS B 1 29 ? 19.984 36.906 14.305 1 95.88 29 LYS B CA 1
ATOM 2709 C C . LYS B 1 29 ? 19.938 35.781 13.25 1 95.88 29 LYS B C 1
ATOM 2711 O O . LYS B 1 29 ? 20.656 34.781 13.359 1 95.88 29 LYS B O 1
ATOM 2716 N N . PRO B 1 30 ? 19.109 35.969 12.242 1 97.38 30 PRO B N 1
ATOM 2717 C CA . PRO B 1 30 ? 19.062 34.938 11.211 1 97.38 30 PRO B CA 1
ATOM 2718 C C . PRO B 1 30 ? 20.375 34.812 10.43 1 97.38 30 PRO B C 1
ATOM 2720 O O . PRO B 1 30 ? 21.016 35.844 10.141 1 97.38 30 PRO B O 1
ATOM 2723 N N . GLU B 1 31 ? 20.75 33.625 10.148 1 97 31 GLU B N 1
ATOM 2724 C CA . GLU B 1 31 ? 21.906 33.344 9.305 1 97 31 GLU B CA 1
ATOM 2725 C C . GLU B 1 31 ? 21.547 33.438 7.824 1 97 31 GLU B C 1
ATOM 2727 O O . GLU B 1 31 ? 20.422 33.812 7.477 1 97 31 GLU B O 1
ATOM 2732 N N . ALA B 1 32 ? 22.625 33.125 6.988 1 97.31 32 ALA B N 1
ATOM 2733 C CA . ALA B 1 32 ? 22.391 33.094 5.547 1 97.31 32 ALA B CA 1
ATOM 2734 C C . ALA B 1 32 ? 21.266 32.125 5.203 1 97.31 32 ALA B C 1
ATOM 2736 O O . ALA B 1 32 ? 21.25 30.984 5.668 1 97.31 32 ALA B O 1
ATOM 2737 N N . GLY B 1 33 ? 20.25 32.656 4.422 1 97 33 GLY B N 1
ATOM 2738 C CA . GLY B 1 33 ? 19.141 31.828 3.975 1 97 33 GLY B CA 1
ATOM 2739 C C . GLY B 1 33 ? 18 31.75 4.98 1 97 33 GLY B C 1
ATOM 2740 O O . GLY B 1 33 ? 16.984 31.109 4.734 1 97 33 GLY B O 1
ATOM 2741 N N . GLN B 1 34 ? 18.125 32.5 6.094 1 97.69 34 GLN B N 1
ATOM 2742 C CA . GLN B 1 34 ? 17.125 32.438 7.156 1 97.69 34 GLN B CA 1
ATOM 2743 C C . GLN B 1 34 ? 16.422 33.781 7.348 1 97.69 34 GLN B C 1
ATOM 2745 O O . GLN B 1 34 ? 16.891 34.781 6.836 1 97.69 34 GLN B O 1
ATOM 2750 N N . VAL B 1 35 ? 15.305 33.75 8.039 1 97.81 35 VAL B N 1
ATOM 2751 C CA . VAL B 1 35 ? 14.586 34.969 8.398 1 97.81 35 VAL B CA 1
ATOM 2752 C C . VAL B 1 35 ? 14.141 34.906 9.859 1 97.81 35 VAL B C 1
ATOM 2754 O O . VAL B 1 35 ? 14 33.812 10.414 1 97.81 35 VAL B O 1
ATOM 2757 N N . LEU B 1 36 ? 14.016 36 10.422 1 98.12 36 LEU B N 1
ATOM 2758 C CA . LEU B 1 36 ? 13.32 36.125 11.695 1 98.12 36 LEU B CA 1
ATOM 2759 C C . LEU B 1 36 ? 11.844 36.438 11.492 1 98.12 36 LEU B C 1
ATOM 2761 O O . LEU B 1 36 ? 11.508 37.469 10.914 1 98.12 36 LEU B O 1
ATOM 2765 N N . LEU B 1 37 ? 11.07 35.562 11.922 1 97.69 37 LEU B N 1
ATOM 2766 C CA . LEU B 1 37 ? 9.625 35.688 11.75 1 97.69 37 LEU B CA 1
ATOM 2767 C C . LEU B 1 37 ? 8.945 36.062 13.062 1 97.69 37 LEU B C 1
ATOM 2769 O O . LEU B 1 37 ? 9.188 35.406 14.094 1 97.69 37 LEU B O 1
ATOM 2773 N N . ARG B 1 38 ? 8.172 37.062 13.047 1 98.25 38 ARG B N 1
ATOM 2774 C CA . ARG B 1 38 ? 7.27 37.375 14.148 1 98.25 38 ARG B CA 1
ATOM 2775 C C . ARG B 1 38 ? 5.906 36.719 13.93 1 98.25 38 ARG B C 1
ATOM 2777 O O . ARG B 1 38 ? 5.188 37.094 13 1 98.25 38 ARG B O 1
ATOM 2784 N N . HIS B 1 39 ? 5.555 35.812 14.805 1 98.31 39 HIS B N 1
ATOM 2785 C CA . HIS B 1 39 ? 4.312 35.062 14.633 1 98.31 39 HIS B CA 1
ATOM 2786 C C . HIS B 1 39 ? 3.102 35.938 14.977 1 98.31 39 HIS B C 1
ATOM 2788 O O . HIS B 1 39 ? 3.131 36.688 15.945 1 98.31 39 HIS B O 1
ATOM 2794 N N . GLN B 1 40 ? 2.119 35.844 14.148 1 98.31 40 GLN B N 1
ATOM 2795 C CA . GLN B 1 40 ? 0.828 36.469 14.422 1 98.31 40 GLN B CA 1
ATOM 2796 C C . GLN B 1 40 ? -0.214 35.438 14.82 1 98.31 40 GLN B C 1
ATOM 2798 O O . GLN B 1 40 ? -1.146 35.75 15.57 1 98.31 40 GLN B O 1
ATOM 2803 N N . ALA B 1 41 ? -0.104 34.281 14.336 1 98.56 41 ALA B N 1
ATOM 2804 C CA . ALA B 1 41 ? -0.966 33.156 14.641 1 98.56 41 ALA B CA 1
ATOM 2805 C C . ALA B 1 41 ? -0.205 31.828 14.508 1 98.56 41 ALA B C 1
ATOM 2807 O O . ALA B 1 41 ? 0.698 31.719 13.68 1 98.56 41 ALA B O 1
ATOM 2808 N N . ILE B 1 42 ? -0.52 30.875 15.383 1 98.56 42 ILE B N 1
ATOM 2809 C CA . ILE B 1 42 ? 0.126 29.578 15.414 1 98.56 42 ILE B CA 1
ATOM 2810 C C . ILE B 1 42 ? -0.929 28.469 15.305 1 98.56 42 ILE B C 1
ATOM 2812 O O . ILE B 1 42 ? -1.946 28.516 16 1 98.56 42 ILE B O 1
ATOM 2816 N N . GLY B 1 43 ? -0.685 27.578 14.398 1 97.69 43 GLY B N 1
ATOM 2817 C CA . GLY B 1 43 ? -1.605 26.469 14.281 1 97.69 43 GLY B CA 1
ATOM 2818 C C . GLY B 1 43 ? -1.344 25.359 15.289 1 97.69 43 GLY B C 1
ATOM 2819 O O . GLY B 1 43 ? -0.19 25.031 15.57 1 97.69 43 GLY B O 1
ATOM 2820 N N . LEU B 1 44 ? -2.41 24.859 15.891 1 97.12 44 LEU B N 1
ATOM 2821 C CA . LEU B 1 44 ? -2.322 23.672 16.75 1 97.12 44 LEU B CA 1
ATOM 2822 C C . LEU B 1 44 ? -2.684 22.406 15.977 1 97.12 44 LEU B C 1
ATOM 2824 O O . LEU B 1 44 ? -3.727 22.359 15.328 1 97.12 44 LEU B O 1
ATOM 2828 N N . ASN B 1 45 ? -1.821 21.422 16.031 1 95.06 45 ASN B N 1
ATOM 2829 C CA . ASN B 1 45 ? -2.016 20.141 15.336 1 95.06 45 ASN B CA 1
ATOM 2830 C C . ASN B 1 45 ? -1.742 18.953 16.25 1 95.06 45 ASN B C 1
ATOM 2832 O O . ASN B 1 45 ? -0.956 19.062 17.188 1 95.06 45 ASN B O 1
ATOM 2836 N N . PHE B 1 46 ? -2.344 17.875 15.93 1 93.94 46 PHE B N 1
ATOM 2837 C CA . PHE B 1 46 ? -2.141 16.688 16.766 1 93.94 46 PHE B CA 1
ATOM 2838 C C . PHE B 1 46 ? -0.676 16.266 16.75 1 93.94 46 PHE B C 1
ATOM 2840 O O . PHE B 1 46 ? -0.185 15.695 17.734 1 93.94 46 PHE B O 1
ATOM 2847 N N . ILE B 1 47 ? 0.031 16.5 15.727 1 93.75 47 ILE B N 1
ATOM 2848 C CA . ILE B 1 47 ? 1.444 16.141 15.648 1 93.75 47 ILE B CA 1
ATOM 2849 C C . ILE B 1 47 ? 2.215 16.828 16.766 1 93.75 47 ILE B C 1
ATOM 2851 O O . ILE B 1 47 ? 3.223 16.312 17.25 1 93.75 47 ILE B O 1
ATOM 2855 N N . ASP B 1 48 ? 1.763 17.969 17.25 1 96.31 48 ASP B N 1
ATOM 2856 C CA . ASP B 1 48 ? 2.381 18.641 18.391 1 96.31 48 ASP B CA 1
ATOM 2857 C C . ASP B 1 48 ? 2.305 17.781 19.656 1 96.31 48 ASP B C 1
ATOM 2859 O O . ASP B 1 48 ? 3.23 17.781 20.469 1 96.31 48 ASP B O 1
ATOM 2863 N N . ILE B 1 49 ? 1.237 17.109 19.734 1 95.31 49 ILE B N 1
ATOM 2864 C CA . ILE B 1 49 ? 1.029 16.219 20.875 1 95.31 49 ILE B CA 1
ATOM 2865 C C . ILE B 1 49 ? 1.98 15.023 20.781 1 95.31 49 ILE B C 1
ATOM 2867 O O . ILE B 1 49 ? 2.549 14.594 21.781 1 95.31 49 ILE B O 1
ATOM 2871 N N . TYR B 1 50 ? 2.131 14.508 19.531 1 94.06 50 TYR B N 1
ATOM 2872 C CA . TYR B 1 50 ? 3.082 13.422 19.359 1 94.06 50 TYR B CA 1
ATOM 2873 C C . TYR B 1 50 ? 4.484 13.844 19.766 1 94.06 50 TYR B C 1
ATOM 2875 O O . TYR B 1 50 ? 5.215 13.07 20.391 1 94.06 50 TYR B O 1
ATOM 2883 N N . HIS B 1 51 ? 4.875 15.016 19.453 1 95.5 51 HIS B N 1
ATOM 2884 C CA . HIS B 1 51 ? 6.18 15.547 19.828 1 95.5 51 HIS B CA 1
ATOM 2885 C C . HIS B 1 51 ? 6.277 15.742 21.328 1 95.5 51 HIS B C 1
ATOM 2887 O O . HIS B 1 51 ? 7.262 15.336 21.953 1 95.5 51 HIS B O 1
ATOM 2893 N N . ARG B 1 52 ? 5.312 16.25 21.922 1 97 52 ARG B N 1
ATOM 2894 C CA . ARG B 1 52 ? 5.32 16.547 23.359 1 97 52 ARG B CA 1
ATOM 2895 C C . ARG B 1 52 ? 5.387 15.266 24.172 1 97 52 ARG B C 1
ATOM 2897 O O . ARG B 1 52 ? 6.152 15.18 25.141 1 97 52 ARG B O 1
ATOM 2904 N N . SER B 1 53 ? 4.578 14.328 23.75 1 95.12 53 SER B N 1
ATOM 2905 C CA . SER B 1 53 ? 4.453 13.086 24.5 1 95.12 53 SER B CA 1
ATOM 2906 C C . SER B 1 53 ? 5.684 12.203 24.328 1 95.12 53 SER B C 1
ATOM 2908 O O . SER B 1 53 ? 5.895 11.266 25.109 1 95.12 53 SER B O 1
ATOM 2910 N N . GLY B 1 54 ? 6.441 12.438 23.25 1 93.31 54 GLY B N 1
ATOM 2911 C CA . GLY B 1 54 ? 7.609 11.617 22.953 1 93.31 54 GLY B CA 1
ATOM 2912 C C . GLY B 1 54 ? 7.316 10.469 22.016 1 93.31 54 GLY B C 1
ATOM 2913 O O . GLY B 1 54 ? 8.203 9.664 21.719 1 93.31 54 GLY B O 1
ATOM 2914 N N . LEU B 1 55 ? 6.07 10.414 21.594 1 89.31 55 LEU B N 1
ATOM 2915 C CA . LEU B 1 55 ? 5.785 9.414 20.578 1 89.31 55 LEU B CA 1
ATOM 2916 C C . LEU B 1 55 ? 6.688 9.602 19.359 1 89.31 55 LEU B C 1
ATOM 2918 O O . LEU B 1 55 ? 7.211 8.633 18.812 1 89.31 55 LEU B O 1
ATOM 2922 N N . TYR B 1 56 ? 6.75 10.828 18.875 1 90.94 56 TYR B N 1
ATOM 2923 C CA . TYR B 1 56 ? 7.809 11.188 17.938 1 90.94 56 TYR B CA 1
ATOM 2924 C C . TYR B 1 56 ? 9.055 11.664 18.672 1 90.94 56 TYR B C 1
ATOM 2926 O O . TYR B 1 56 ? 9.008 12.664 19.406 1 90.94 56 TYR B O 1
ATOM 2934 N N . LYS B 1 57 ? 10.078 11.016 18.609 1 88.56 57 LYS B N 1
ATOM 2935 C CA . LYS B 1 57 ? 11.281 11.242 19.406 1 88.56 57 LYS B CA 1
ATOM 2936 C C . LYS B 1 57 ? 11.75 12.688 19.297 1 88.56 57 LYS B C 1
ATOM 2938 O O . LYS B 1 57 ? 11.828 13.242 18.188 1 88.56 57 LYS B O 1
ATOM 2943 N N . GLN B 1 58 ? 11.93 13.242 20.375 1 92.56 58 GLN B N 1
ATOM 2944 C CA . GLN B 1 58 ? 12.453 14.594 20.531 1 92.56 58 GLN B CA 1
ATOM 2945 C C . GLN B 1 58 ? 13.617 14.625 21.516 1 92.56 58 GLN B C 1
ATOM 2947 O O . GLN B 1 58 ? 13.742 13.734 22.359 1 92.56 58 GLN B O 1
ATOM 2952 N N . ASP B 1 59 ? 14.508 15.594 21.312 1 94.88 59 ASP B N 1
ATOM 2953 C CA . ASP B 1 59 ? 15.461 15.93 22.359 1 94.88 59 ASP B CA 1
ATOM 2954 C C . ASP B 1 59 ? 14.883 16.984 23.312 1 94.88 59 ASP B C 1
ATOM 2956 O O . ASP B 1 59 ? 14.625 18.109 22.906 1 94.88 59 ASP B O 1
ATOM 2960 N N . PHE B 1 60 ? 14.797 16.609 24.578 1 95.94 60 PHE B N 1
ATOM 2961 C CA . PHE B 1 60 ? 14.219 17.531 25.547 1 95.94 60 PHE B CA 1
ATOM 2962 C C . PHE B 1 60 ? 15.312 18.266 26.328 1 95.94 60 PHE B C 1
ATOM 2964 O O . PHE B 1 60 ? 16.391 17.719 26.547 1 95.94 60 PHE B O 1
ATOM 2971 N N . PRO B 1 61 ? 15.047 19.469 26.875 1 96.94 61 PRO B N 1
ATOM 2972 C CA . PRO B 1 61 ? 13.828 20.234 26.578 1 96.94 61 PRO B CA 1
ATOM 2973 C C . PRO B 1 61 ? 13.656 20.516 25.078 1 96.94 61 PRO B C 1
ATOM 2975 O O . PRO B 1 61 ? 14.648 20.641 24.359 1 96.94 61 PRO B O 1
ATOM 2978 N N . ALA B 1 62 ? 12.375 20.562 24.641 1 97 62 ALA B N 1
ATOM 2979 C CA . ALA B 1 62 ? 12.117 20.625 23.203 1 97 62 ALA B CA 1
ATOM 2980 C C . ALA B 1 62 ? 11.188 21.781 22.859 1 97 62 ALA B C 1
ATOM 2982 O O . ALA B 1 62 ? 10.227 22.047 23.594 1 97 62 ALA B O 1
ATOM 2983 N N . ASN B 1 63 ? 11.477 22.469 21.75 1 96.75 63 ASN B N 1
ATOM 2984 C CA . ASN B 1 63 ? 10.492 23.359 21.141 1 96.75 63 ASN B CA 1
ATOM 2985 C C . ASN B 1 63 ? 9.344 22.562 20.5 1 96.75 63 ASN B C 1
ATOM 2987 O O . ASN B 1 63 ? 9.516 21.406 20.141 1 96.75 63 ASN B O 1
ATOM 2991 N N . LEU B 1 64 ? 8.164 23.188 20.422 1 96.88 64 LEU B N 1
ATOM 2992 C CA . LEU B 1 64 ? 6.996 22.516 19.844 1 96.88 64 LEU B CA 1
ATOM 2993 C C . LEU B 1 64 ? 6.301 23.422 18.828 1 96.88 64 LEU B C 1
ATOM 2995 O O . LEU B 1 64 ? 6.633 24.594 18.703 1 96.88 64 LEU B O 1
ATOM 2999 N N . GLY B 1 65 ? 5.422 22.766 18.125 1 97 65 GLY B N 1
ATOM 3000 C CA . GLY B 1 65 ? 4.66 23.484 17.109 1 97 65 GLY B CA 1
ATOM 3001 C C . GLY B 1 65 ? 5.316 23.469 15.742 1 97 65 GLY B C 1
ATOM 3002 O O . GLY B 1 65 ? 6.52 23.703 15.617 1 97 65 GLY B O 1
ATOM 3003 N N . CYS B 1 66 ? 4.484 23.297 14.695 1 95.19 66 CYS B N 1
ATOM 3004 C CA . CYS B 1 66 ? 5.066 23.109 13.367 1 95.19 66 CYS B CA 1
ATOM 3005 C C . CYS B 1 66 ? 4.496 24.125 12.375 1 95.19 66 CYS B C 1
ATOM 3007 O O . CYS B 1 66 ? 4.973 24.234 11.25 1 95.19 66 CYS B O 1
ATOM 3009 N N . GLU B 1 67 ? 3.557 24.875 12.805 1 96.56 67 GLU B N 1
ATOM 3010 C CA . GLU B 1 67 ? 2.803 25.703 11.875 1 96.56 67 GLU B CA 1
ATOM 3011 C C . GLU B 1 67 ? 2.561 27.094 12.461 1 96.56 67 GLU B C 1
ATOM 3013 O O . GLU B 1 67 ? 2.174 27.234 13.625 1 96.56 67 GLU B O 1
ATOM 3018 N N . ALA B 1 68 ? 2.82 28.125 11.641 1 98.12 68 ALA B N 1
ATOM 3019 C CA . ALA B 1 68 ? 2.57 29.5 12.062 1 98.12 68 ALA B CA 1
ATOM 3020 C C . ALA B 1 68 ? 2.48 30.438 10.852 1 98.12 68 ALA B C 1
ATOM 3022 O O . ALA B 1 68 ? 2.812 30.031 9.734 1 98.12 68 ALA B O 1
ATOM 3023 N N . ALA B 1 69 ? 1.963 31.578 11.094 1 98.38 69 ALA B N 1
ATOM 3024 C CA . ALA B 1 69 ? 1.934 32.688 10.125 1 98.38 69 ALA B CA 1
ATOM 3025 C C . ALA B 1 69 ? 2.225 34 10.789 1 98.38 69 ALA B C 1
ATOM 3027 O O . ALA B 1 69 ? 1.904 34.219 11.969 1 98.38 69 ALA B O 1
ATOM 3028 N N . GLY B 1 70 ? 2.828 34.844 10.047 1 98.19 70 GLY B N 1
ATOM 3029 C CA . GLY B 1 70 ? 3.164 36.156 10.586 1 98.19 70 GLY B CA 1
ATOM 3030 C C . GLY B 1 70 ? 3.896 37.031 9.594 1 98.19 70 GLY B C 1
ATOM 3031 O O . GLY B 1 70 ? 3.59 37.031 8.398 1 98.19 70 GLY B O 1
ATOM 3032 N N . VAL B 1 71 ? 4.801 37.812 10.203 1 98.44 71 VAL B N 1
ATOM 3033 C CA . VAL B 1 71 ? 5.492 38.812 9.391 1 98.44 71 VAL B CA 1
ATOM 3034 C C . VAL B 1 71 ? 7 38.656 9.562 1 98.44 71 VAL B C 1
ATOM 3036 O O . VAL B 1 71 ? 7.492 38.469 10.68 1 98.44 71 VAL B O 1
ATOM 3039 N N . ILE B 1 72 ? 7.707 38.75 8.422 1 98.44 72 ILE B N 1
ATOM 3040 C CA . ILE B 1 72 ? 9.164 38.719 8.484 1 98.44 72 ILE B CA 1
ATOM 3041 C C . ILE B 1 72 ? 9.68 40.031 9.102 1 98.44 72 ILE B C 1
ATOM 3043 O O . ILE B 1 72 ? 9.312 41.125 8.664 1 98.44 72 ILE B O 1
ATOM 3047 N N . GLU B 1 73 ? 10.492 39.875 10.086 1 98 73 GLU B N 1
ATOM 3048 C CA . GLU B 1 73 ? 11.062 41.062 10.719 1 98 73 GLU B CA 1
ATOM 3049 C C . GLU B 1 73 ? 12.469 41.344 10.188 1 98 73 GLU B C 1
ATOM 3051 O O . GLU B 1 73 ? 12.844 42.5 10 1 98 73 GLU B O 1
ATOM 3056 N N . VAL B 1 74 ? 13.258 40.312 10.062 1 97.69 74 VAL B N 1
ATOM 3057 C CA . VAL B 1 74 ? 14.641 40.438 9.602 1 97.69 74 VAL B CA 1
ATOM 3058 C C . VAL B 1 74 ? 14.938 39.344 8.57 1 97.69 74 VAL B C 1
ATOM 3060 O O . VAL B 1 74 ? 14.469 38.188 8.695 1 97.69 74 VAL B O 1
ATOM 3063 N N . VAL B 1 75 ? 15.68 39.719 7.535 1 97.81 75 VAL B N 1
ATOM 3064 C CA . VAL B 1 75 ? 16.094 38.781 6.504 1 97.81 75 VAL B CA 1
ATOM 3065 C C . VAL B 1 75 ? 17.625 38.594 6.539 1 97.81 75 VAL B C 1
ATOM 3067 O O . VAL B 1 75 ? 18.359 39.594 6.551 1 97.81 75 VAL B O 1
ATOM 3070 N N . GLY B 1 76 ? 18.016 37.375 6.633 1 97.38 76 GLY B N 1
ATOM 3071 C CA . GLY B 1 76 ? 19.453 37.125 6.562 1 97.38 76 GLY B CA 1
ATOM 3072 C C . GLY B 1 76 ? 20.016 37.281 5.16 1 97.38 76 GLY B C 1
ATOM 3073 O O . GLY B 1 76 ? 19.281 37.531 4.211 1 97.38 76 GLY B O 1
ATOM 3074 N N . ASP B 1 77 ? 21.359 37.031 5.043 1 95.56 77 ASP B N 1
ATOM 3075 C CA . ASP B 1 77 ? 22.031 37.125 3.756 1 95.56 77 ASP B CA 1
ATOM 3076 C C . ASP B 1 77 ? 21.547 36.062 2.785 1 95.56 77 ASP B C 1
ATOM 3078 O O . ASP B 1 77 ? 21.109 35 3.207 1 95.56 77 ASP B O 1
ATOM 3082 N N . LYS B 1 78 ? 21.484 36.312 1.512 1 94 78 LYS B N 1
ATOM 3083 C CA . LYS B 1 78 ? 21.281 35.406 0.405 1 94 78 LYS B CA 1
ATOM 3084 C C . LYS B 1 78 ? 19.812 34.938 0.338 1 94 78 LYS B C 1
ATOM 3086 O O . LYS B 1 78 ? 19.5 33.938 -0.326 1 94 78 LYS B O 1
ATOM 3091 N N . VAL B 1 79 ? 19 35.5 1.227 1 96.38 79 VAL B N 1
ATOM 3092 C CA . VAL B 1 79 ? 17.562 35.25 1.082 1 96.38 79 VAL B CA 1
ATOM 3093 C C . VAL B 1 79 ? 17.031 35.938 -0.161 1 96.38 79 VAL B C 1
ATOM 3095 O O . VAL B 1 79 ? 17.297 37.125 -0.366 1 96.38 79 VAL B O 1
ATOM 3098 N N . LYS B 1 80 ? 16.422 35.156 -1.007 1 92.31 80 LYS B N 1
ATOM 3099 C CA . LYS B 1 80 ? 15.828 35.719 -2.223 1 92.31 80 LYS B CA 1
ATOM 3100 C C . LYS B 1 80 ? 14.305 35.594 -2.191 1 92.31 80 LYS B C 1
ATOM 3102 O O . LYS B 1 80 ? 13.766 34.625 -1.65 1 92.31 80 LYS B O 1
ATOM 3107 N N . GLY B 1 81 ? 13.594 36.656 -2.684 1 92.5 81 GLY B N 1
ATOM 3108 C CA . GLY B 1 81 ? 12.156 36.562 -2.893 1 92.5 81 GLY B CA 1
ATOM 3109 C C . GLY B 1 81 ? 11.359 37.031 -1.686 1 92.5 81 GLY B C 1
ATOM 3110 O O . GLY B 1 81 ? 10.125 37.062 -1.73 1 92.5 81 GLY B O 1
ATOM 3111 N N . PHE B 1 82 ? 12.055 37.312 -0.532 1 97.12 82 PHE B N 1
ATOM 3112 C CA . PHE B 1 82 ? 11.391 37.781 0.681 1 97.12 82 PHE B CA 1
ATOM 3113 C C . PHE B 1 82 ? 12.102 39.031 1.244 1 97.12 82 PHE B C 1
ATOM 3115 O O . PHE B 1 82 ? 13.312 39.188 1.057 1 97.12 82 PHE B O 1
ATOM 3122 N N . LYS B 1 83 ? 11.344 39.844 1.903 1 97.56 83 LYS B N 1
ATOM 3123 C CA . LYS B 1 83 ? 11.883 41 2.588 1 97.56 83 LYS B CA 1
ATOM 3124 C C . LYS B 1 83 ? 11.164 41.25 3.908 1 97.56 83 LYS B C 1
ATOM 3126 O O . LYS B 1 83 ? 10.094 40.688 4.152 1 97.56 83 LYS B O 1
ATOM 3131 N N . ALA B 1 84 ? 11.781 42.094 4.703 1 98.06 84 ALA B N 1
ATOM 3132 C CA . ALA B 1 84 ? 11.125 42.531 5.945 1 98.06 84 ALA B CA 1
ATOM 3133 C C . ALA B 1 84 ? 9.766 43.156 5.668 1 98.06 84 ALA B C 1
ATOM 3135 O O . ALA B 1 84 ? 9.617 43.938 4.727 1 98.06 84 ALA B O 1
ATOM 3136 N N . GLY B 1 85 ? 8.797 42.719 6.371 1 98.19 85 GLY B N 1
ATOM 3137 C CA . GLY B 1 85 ? 7.453 43.25 6.195 1 98.19 85 GLY B CA 1
ATOM 3138 C C . GLY B 1 85 ? 6.539 42.281 5.449 1 98.19 85 GLY B C 1
ATOM 3139 O O . GLY B 1 85 ? 5.316 42.438 5.484 1 98.19 85 GLY B O 1
ATOM 3140 N N . ASP B 1 86 ? 7.105 41.312 4.805 1 98.19 86 ASP B N 1
ATOM 3141 C CA . ASP B 1 86 ? 6.301 40.344 4.059 1 98.19 86 ASP B CA 1
ATOM 3142 C C . ASP B 1 86 ? 5.484 39.469 4.996 1 98.19 86 ASP B C 1
ATOM 3144 O O . ASP B 1 86 ? 5.98 39.031 6.039 1 98.19 86 ASP B O 1
ATOM 3148 N N . ARG B 1 87 ? 4.242 39.156 4.605 1 98.44 87 ARG B N 1
ATOM 3149 C CA . ARG B 1 87 ? 3.402 38.188 5.301 1 98.44 87 ARG B CA 1
ATOM 3150 C C . ARG B 1 87 ? 3.654 36.781 4.785 1 98.44 87 ARG B C 1
ATOM 3152 O O . ARG B 1 87 ? 3.609 36.531 3.576 1 98.44 87 ARG B O 1
ATOM 3159 N N . VAL B 1 88 ? 3.949 35.906 5.695 1 98.06 88 VAL B N 1
ATOM 3160 C CA . VAL B 1 88 ? 4.316 34.562 5.281 1 98.06 88 VAL B CA 1
ATOM 3161 C C . VAL B 1 88 ? 3.723 33.531 6.254 1 98.06 88 VAL B C 1
ATOM 3163 O O . VAL B 1 88 ? 3.299 33.875 7.355 1 98.06 88 VAL B O 1
ATOM 3166 N N . ALA B 1 89 ? 3.562 32.375 5.797 1 97.56 89 ALA B N 1
ATOM 3167 C CA . ALA B 1 89 ? 3.238 31.219 6.617 1 97.56 89 ALA B CA 1
ATOM 3168 C C . ALA B 1 89 ? 4.328 30.141 6.512 1 97.56 89 ALA B C 1
ATOM 3170 O O . ALA B 1 89 ? 5.125 30.156 5.57 1 97.56 89 ALA B O 1
ATOM 3171 N N . VAL B 1 90 ? 4.395 29.312 7.531 1 94.94 90 VAL B N 1
ATOM 3172 C CA . VAL B 1 90 ? 5.43 28.297 7.539 1 94.94 90 VAL B CA 1
ATOM 3173 C C . VAL B 1 90 ? 4.891 27.016 8.195 1 94.94 90 VAL B C 1
ATOM 3175 O O . VAL B 1 90 ? 4.113 27.094 9.148 1 94.94 90 VAL B O 1
ATOM 3178 N N . PHE B 1 91 ? 5.148 25.938 7.523 1 90.69 91 PHE B N 1
ATOM 3179 C CA . PHE B 1 91 ? 5.102 24.609 8.141 1 90.69 91 PHE B CA 1
ATOM 3180 C C . PHE B 1 91 ? 6.457 23.922 8.055 1 90.69 91 PHE B C 1
ATOM 3182 O O . PHE B 1 91 ? 7.133 24 7.027 1 90.69 91 PHE B O 1
ATOM 3189 N N . THR B 1 92 ? 6.984 23.5 9.164 1 81.69 92 THR B N 1
ATOM 3190 C CA . THR B 1 92 ? 8.234 22.766 9.125 1 81.69 92 THR B CA 1
ATOM 3191 C C . THR B 1 92 ? 8.156 21.516 10.008 1 81.69 92 THR B C 1
ATOM 3193 O O . THR B 1 92 ? 7.438 21.5 11.008 1 81.69 92 THR B O 1
ATOM 3196 N N . SER B 1 93 ? 8.883 20.547 9.562 1 75.12 93 SER B N 1
ATOM 3197 C CA . SER B 1 93 ? 9.008 19.359 10.383 1 75.12 93 SER B CA 1
ATOM 3198 C C . SER B 1 93 ? 9.82 19.641 11.648 1 75.12 93 SER B C 1
ATOM 3200 O O . SER B 1 93 ? 9.75 18.875 12.617 1 75.12 93 SER B O 1
ATOM 3202 N N . LYS B 1 94 ? 10.586 20.672 11.586 1 82.62 94 LYS B N 1
ATOM 3203 C CA . LYS B 1 94 ? 11.312 21.062 12.789 1 82.62 94 LYS B CA 1
ATOM 3204 C C . LYS B 1 94 ? 10.445 21.938 13.695 1 82.62 94 LYS B C 1
ATOM 3206 O O . LYS B 1 94 ? 10.086 23.047 13.328 1 82.62 94 LYS B O 1
ATOM 3211 N N . PRO B 1 95 ? 10.211 21.438 14.883 1 92.5 95 PRO B N 1
ATOM 3212 C CA . PRO B 1 95 ? 9.336 22.188 15.789 1 92.5 95 PRO B CA 1
ATOM 3213 C C . PRO B 1 95 ? 9.938 23.516 16.234 1 92.5 95 PRO B C 1
ATOM 3215 O O . PRO B 1 95 ? 11.164 23.672 16.234 1 92.5 95 PRO B O 1
ATOM 3218 N N . GLY B 1 96 ? 9.07 24.516 16.594 1 95.81 96 GLY B N 1
ATOM 3219 C CA . GLY B 1 96 ? 9.508 25.812 17.094 1 95.81 96 GLY B CA 1
ATOM 3220 C C . GLY B 1 96 ? 8.453 26.891 16.969 1 95.81 96 GLY B C 1
ATOM 3221 O O . GLY B 1 96 ? 8.68 28.047 17.344 1 95.81 96 GLY B O 1
ATOM 3222 N N . ALA B 1 97 ? 7.301 26.531 16.578 1 97.75 97 ALA B N 1
ATOM 3223 C CA . ALA B 1 97 ? 6.273 27.516 16.266 1 97.75 97 ALA B CA 1
ATOM 3224 C C . ALA B 1 97 ? 5.656 28.094 17.531 1 97.75 97 ALA B C 1
ATOM 3226 O O . ALA B 1 97 ? 5.09 29.188 17.516 1 97.75 97 ALA B O 1
ATOM 3227 N N . TYR B 1 98 ? 5.711 27.344 18.609 1 98.38 98 TYR B N 1
ATOM 3228 C CA . TYR B 1 98 ? 5.172 27.844 19.875 1 98.38 98 TYR B CA 1
ATOM 3229 C C . TYR B 1 98 ? 6.043 28.969 20.422 1 98.38 98 TYR B C 1
ATOM 3231 O O . TYR B 1 98 ? 6.648 28.828 21.484 1 98.38 98 TYR B O 1
ATOM 3239 N N . ALA B 1 99 ? 6.055 30.094 19.734 1 98.25 99 ALA B N 1
ATOM 3240 C CA . ALA B 1 99 ? 6.891 31.234 20.109 1 98.25 99 ALA B CA 1
ATOM 3241 C C . ALA B 1 99 ? 6.355 32.531 19.5 1 98.25 99 ALA B C 1
ATOM 3243 O O . ALA B 1 99 ? 5.59 32.5 18.531 1 98.25 99 ALA B O 1
ATOM 3244 N N . THR B 1 100 ? 6.758 33.625 20.109 1 98.38 100 THR B N 1
ATOM 3245 C CA . THR B 1 100 ? 6.422 34.906 19.531 1 98.38 100 THR B CA 1
ATOM 3246 C C . THR B 1 100 ? 7.27 35.188 18.297 1 98.38 100 THR B C 1
ATOM 3248 O O . THR B 1 100 ? 6.828 35.875 17.375 1 98.38 100 THR B O 1
ATOM 3251 N N . HIS B 1 101 ? 8.5 34.656 18.328 1 97.88 101 HIS B N 1
ATOM 3252 C CA . HIS B 1 101 ? 9.453 34.844 17.25 1 97.88 101 HIS B CA 1
ATOM 3253 C C . HIS B 1 101 ? 10.188 33.531 16.953 1 97.88 101 HIS B C 1
ATOM 3255 O O . HIS B 1 101 ? 10.453 32.75 17.875 1 97.88 101 HIS B O 1
ATOM 3261 N N . ARG B 1 102 ? 10.547 33.344 15.734 1 96.69 102 ARG B N 1
ATOM 3262 C CA . ARG B 1 102 ? 11.234 32.125 15.328 1 96.69 102 ARG B CA 1
ATOM 3263 C C . ARG B 1 102 ? 12.125 32.375 14.117 1 96.69 102 ARG B C 1
ATOM 3265 O O . ARG B 1 102 ? 11.742 33.094 13.195 1 96.69 102 ARG B O 1
ATOM 3272 N N . ILE B 1 103 ? 13.328 31.859 14.125 1 96.88 103 ILE B N 1
ATOM 3273 C CA . ILE B 1 103 ? 14.18 31.844 12.938 1 96.88 103 ILE B CA 1
ATOM 3274 C C . ILE B 1 103 ? 13.844 30.641 12.078 1 96.88 103 ILE B C 1
ATOM 3276 O O . ILE B 1 103 ? 13.789 29.516 12.57 1 96.88 103 ILE B O 1
ATOM 3280 N N . VAL B 1 104 ? 13.562 30.875 10.805 1 95.69 104 VAL B N 1
ATOM 3281 C CA . VAL B 1 104 ? 13.219 29.781 9.906 1 95.69 104 VAL B CA 1
ATOM 3282 C C . VAL B 1 104 ? 13.969 29.938 8.586 1 95.69 104 VAL B C 1
ATOM 3284 O O . VAL B 1 104 ? 14.414 31.031 8.25 1 95.69 104 VAL B O 1
ATOM 3287 N N . ASP B 1 105 ? 14.188 28.797 7.906 1 94.56 105 ASP B N 1
ATOM 3288 C CA . ASP B 1 105 ? 14.758 28.859 6.562 1 94.56 105 ASP B CA 1
ATOM 3289 C C . ASP B 1 105 ? 13.766 29.484 5.578 1 94.56 105 ASP B C 1
ATOM 3291 O O . ASP B 1 105 ? 12.586 29.125 5.574 1 94.56 105 ASP B O 1
ATOM 3295 N N . ALA B 1 106 ? 14.258 30.344 4.723 1 94.94 106 ALA B N 1
ATOM 3296 C CA . ALA B 1 106 ? 13.406 31 3.744 1 94.94 106 ALA B CA 1
ATOM 3297 C C . ALA B 1 106 ? 12.766 30 2.795 1 94.94 106 ALA B C 1
ATOM 3299 O O . ALA B 1 106 ? 11.664 30.219 2.289 1 94.94 106 ALA B O 1
ATOM 3300 N N . SER B 1 107 ? 13.414 28.859 2.596 1 92.44 107 SER B N 1
ATOM 3301 C CA . SER B 1 107 ? 12.953 27.828 1.669 1 92.44 107 SER B CA 1
ATOM 3302 C C . SER B 1 107 ? 11.688 27.156 2.186 1 92.44 107 SER B C 1
ATOM 3304 O O . SER B 1 107 ? 11 26.453 1.439 1 92.44 107 SER B O 1
ATOM 3306 N N . GLU B 1 108 ? 11.289 27.422 3.418 1 93.38 108 GLU B N 1
ATOM 3307 C CA . GLU B 1 108 ? 10.133 26.781 4.031 1 93.38 108 GLU B CA 1
ATOM 3308 C C . GLU B 1 108 ? 8.945 27.734 4.09 1 93.38 108 GLU B C 1
ATOM 3310 O O . GLU B 1 108 ? 7.875 27.359 4.586 1 93.38 108 GLU B O 1
ATOM 3315 N N . LEU B 1 109 ? 9.109 28.891 3.582 1 95.56 109 LEU B N 1
ATOM 3316 C CA . LEU B 1 109 ? 8.086 29.922 3.725 1 95.56 109 LEU B CA 1
ATOM 3317 C C . LEU B 1 109 ? 7.094 29.859 2.566 1 95.56 109 LEU B C 1
ATOM 3319 O O . LEU B 1 109 ? 7.48 29.609 1.426 1 95.56 109 LEU B O 1
ATOM 3323 N N . VAL B 1 110 ? 5.891 30.109 2.861 1 96.44 110 VAL B N 1
ATOM 3324 C CA . VAL B 1 110 ? 4.824 30.328 1.892 1 96.44 110 VAL B CA 1
ATOM 3325 C C . VAL B 1 110 ? 4.375 31.797 1.951 1 96.44 110 VAL B C 1
ATOM 3327 O O . VAL B 1 110 ? 3.959 32.281 3.006 1 96.44 110 VAL B O 1
ATOM 3330 N N . ALA B 1 111 ? 4.492 32.438 0.861 1 96.38 111 ALA B N 1
ATOM 3331 C CA . ALA B 1 111 ? 3.998 33.812 0.81 1 96.38 111 ALA B CA 1
ATOM 3332 C C . ALA B 1 111 ? 2.482 33.844 0.987 1 96.38 111 ALA B C 1
ATOM 3334 O O . ALA B 1 111 ? 1.757 33.062 0.376 1 96.38 111 ALA B O 1
ATOM 3335 N N . LEU B 1 112 ? 2.051 34.75 1.782 1 96.88 112 LEU B N 1
ATOM 3336 C CA . LEU B 1 112 ? 0.613 34.875 1.99 1 96.88 112 LEU B CA 1
ATOM 3337 C C . LEU B 1 112 ? 0.032 35.969 1.089 1 96.88 112 LEU B C 1
ATOM 3339 O O . LEU B 1 112 ? 0.465 37.125 1.141 1 96.88 112 LEU B O 1
ATOM 3343 N N . PRO B 1 113 ? -0.905 35.562 0.306 1 94.38 113 PRO B N 1
ATOM 3344 C CA . PRO B 1 113 ? -1.622 36.625 -0.426 1 94.38 113 PRO B CA 1
ATOM 3345 C C . PRO B 1 113 ? -2.426 37.531 0.493 1 94.38 113 PRO B C 1
ATOM 3347 O O . PRO B 1 113 ? -2.686 37.188 1.647 1 94.38 113 PRO B O 1
ATOM 3350 N N . ASP B 1 114 ? -2.875 38.656 -0.043 1 94.25 114 ASP B N 1
ATOM 3351 C CA . ASP B 1 114 ? -3.549 39.688 0.746 1 94.25 114 ASP B CA 1
ATOM 3352 C C . ASP B 1 114 ? -4.895 39.188 1.269 1 94.25 114 ASP B C 1
ATOM 3354 O O . ASP B 1 114 ? -5.355 39.594 2.326 1 94.25 114 ASP B O 1
ATOM 3358 N N . ASP B 1 115 ? -5.422 38.281 0.564 1 95.19 115 ASP B N 1
ATOM 3359 C CA . ASP B 1 115 ? -6.785 37.875 0.889 1 95.19 115 ASP B CA 1
ATOM 3360 C C . ASP B 1 115 ? -6.781 36.719 1.876 1 95.19 115 ASP B C 1
ATOM 3362 O O . ASP B 1 115 ? -7.84 36.188 2.238 1 95.19 115 ASP B O 1
ATOM 3366 N N . ILE B 1 116 ? -5.637 36.281 2.365 1 95.56 116 ILE B N 1
ATOM 3367 C CA . ILE B 1 116 ? -5.523 35.219 3.359 1 95.56 116 ILE B CA 1
ATOM 3368 C C . ILE B 1 116 ? -4.91 35.75 4.641 1 95.56 116 ILE B C 1
ATOM 3370 O O . ILE B 1 116 ? -3.74 36.156 4.664 1 95.56 116 ILE B O 1
ATOM 3374 N N . SER B 1 117 ? -5.656 35.781 5.668 1 96.75 117 SER B N 1
ATOM 3375 C CA . SER B 1 117 ? -5.164 36.281 6.941 1 96.75 117 SER B CA 1
ATOM 3376 C C . SER B 1 117 ? -4.145 35.344 7.566 1 96.75 117 SER B C 1
ATOM 3378 O O . SER B 1 117 ? -4.102 34.156 7.219 1 96.75 117 SER B O 1
ATOM 3380 N N . ALA B 1 118 ? -3.377 35.844 8.477 1 97.44 118 ALA B N 1
ATOM 3381 C CA . ALA B 1 118 ? -2.422 35.031 9.211 1 97.44 118 ALA B CA 1
ATOM 3382 C C . ALA B 1 118 ? -3.137 33.906 9.992 1 97.44 118 ALA B C 1
ATOM 3384 O O . ALA B 1 118 ? -2.666 32.781 10.039 1 97.44 118 ALA B O 1
ATOM 3385 N N . GLU B 1 119 ? -4.258 34.281 10.555 1 97.25 119 GLU B N 1
ATOM 3386 C CA . GLU B 1 119 ? -5.027 33.281 11.305 1 97.25 119 GLU B CA 1
ATOM 3387 C C . GLU B 1 119 ? -5.508 32.156 10.398 1 97.25 119 GLU B C 1
ATOM 3389 O O . GLU B 1 119 ? -5.387 30.984 10.75 1 97.25 119 GLU B O 1
ATOM 3394 N N . THR B 1 120 ? -6.004 32.562 9.266 1 96.81 120 THR B N 1
ATOM 3395 C CA . THR B 1 120 ? -6.457 31.547 8.312 1 96.81 120 THR B CA 1
ATOM 3396 C C . THR B 1 120 ? -5.301 30.641 7.887 1 96.81 120 THR B C 1
ATOM 3398 O O . THR B 1 120 ? -5.43 29.422 7.902 1 96.81 120 THR B O 1
ATOM 3401 N N . ALA B 1 121 ? -4.207 31.25 7.562 1 97.12 121 ALA B N 1
ATOM 3402 C CA . ALA B 1 121 ? -3.043 30.484 7.109 1 97.12 121 ALA B CA 1
ATOM 3403 C C . ALA B 1 121 ? -2.557 29.531 8.188 1 97.12 121 ALA B C 1
ATOM 3405 O O . ALA B 1 121 ? -2.324 28.344 7.922 1 97.12 121 ALA B O 1
ATOM 3406 N N . ALA B 1 122 ? -2.48 30 9.43 1 97.31 122 ALA B N 1
ATOM 3407 C CA . ALA B 1 122 ? -2.008 29.188 10.547 1 97.31 122 ALA B CA 1
ATOM 3408 C C . ALA B 1 122 ? -2.992 28.062 10.852 1 97.31 122 ALA B C 1
ATOM 3410 O O . ALA B 1 122 ? -2.621 27.047 11.453 1 97.31 122 ALA B O 1
ATOM 3411 N N . ALA B 1 123 ? -4.223 28.281 10.453 1 96.62 123 ALA B N 1
ATOM 3412 C CA . ALA B 1 123 ? -5.273 27.312 10.742 1 96.62 123 ALA B CA 1
ATOM 3413 C C . ALA B 1 123 ? -5.277 26.188 9.711 1 96.62 123 ALA B C 1
ATOM 3415 O O . ALA B 1 123 ? -5.715 25.062 10.008 1 96.62 123 ALA B O 1
ATOM 3416 N N . VAL B 1 124 ? -4.699 26.453 8.484 1 96.06 124 VAL B N 1
ATOM 3417 C CA . VAL B 1 124 ? -5.094 25.484 7.457 1 96.06 124 VAL B CA 1
ATOM 3418 C C . VAL B 1 124 ? -3.854 25 6.715 1 96.06 124 VAL B C 1
ATOM 3420 O O . VAL B 1 124 ? -3.912 23.984 5.996 1 96.06 124 VAL B O 1
ATOM 3423 N N . LEU B 1 125 ? -2.723 25.656 6.828 1 96.56 125 LEU B N 1
ATOM 3424 C CA . LEU B 1 125 ? -1.623 25.328 5.926 1 96.56 125 LEU B CA 1
ATOM 3425 C C . LEU B 1 125 ? -1.232 23.859 6.047 1 96.56 125 LEU B C 1
ATOM 3427 O O . LEU B 1 125 ? -1.293 23.109 5.066 1 96.56 125 LEU B O 1
ATOM 3431 N N . LEU B 1 126 ? -0.932 23.438 7.242 1 96 126 LEU B N 1
ATOM 3432 C CA . LEU B 1 126 ? -0.528 22.047 7.449 1 96 126 LEU B CA 1
ATOM 3433 C C . LEU B 1 126 ? -1.683 21.094 7.156 1 96 126 LEU B C 1
ATOM 3435 O O . LEU B 1 126 ? -1.524 20.141 6.398 1 96 126 LEU B O 1
ATOM 3439 N N . LYS B 1 127 ? -2.865 21.359 7.672 1 96.69 127 LYS B N 1
ATOM 3440 C CA . LYS B 1 127 ? -4.035 20.516 7.496 1 96.69 127 LYS B CA 1
ATOM 3441 C C . LYS B 1 127 ? -4.469 20.469 6.031 1 96.69 127 LYS B C 1
ATOM 3443 O O . LYS B 1 127 ? -4.875 19.422 5.531 1 96.69 127 LYS B O 1
ATOM 3448 N N . GLY B 1 128 ? -4.395 21.625 5.453 1 97.38 128 GLY B N 1
ATOM 3449 C CA . GLY B 1 128 ? -4.742 21.688 4.043 1 97.38 128 GLY B CA 1
ATOM 3450 C C . GLY B 1 128 ? -3.783 20.922 3.152 1 97.38 128 GLY B C 1
ATOM 3451 O O . GLY B 1 128 ? -4.211 20.219 2.244 1 97.38 128 GLY B O 1
ATOM 3452 N N . MET B 1 129 ? -2.523 21.078 3.42 1 97.12 129 MET B N 1
ATOM 3453 C CA . MET B 1 129 ? -1.544 20.344 2.629 1 97.12 129 MET B CA 1
ATOM 3454 C C . MET B 1 129 ? -1.636 18.844 2.906 1 97.12 129 MET B C 1
ATOM 3456 O O . MET B 1 129 ? -1.413 18.031 2.012 1 97.12 129 MET B O 1
ATOM 3460 N N . THR B 1 130 ? -1.955 18.484 4.141 1 97.5 130 THR B N 1
ATOM 3461 C CA . THR B 1 130 ? -2.229 17.078 4.453 1 97.5 130 THR B CA 1
ATOM 3462 C C . THR B 1 130 ? -3.426 16.578 3.656 1 97.5 130 THR B C 1
ATOM 3464 O O . THR B 1 130 ? -3.381 15.477 3.092 1 97.5 130 THR B O 1
ATOM 3467 N N . SER B 1 131 ? -4.484 17.375 3.596 1 98.31 131 SER B N 1
ATOM 3468 C CA . SER B 1 131 ? -5.664 17.016 2.812 1 98.31 131 SER B CA 1
ATOM 3469 C C . SER B 1 131 ? -5.316 16.859 1.336 1 98.31 131 SER B C 1
ATOM 3471 O O . SER B 1 131 ? -5.785 15.922 0.683 1 98.31 131 SER B O 1
ATOM 3473 N N . TRP B 1 132 ? -4.492 17.781 0.813 1 98.25 132 TRP B N 1
ATOM 3474 C CA . TRP B 1 132 ? -4.008 17.688 -0.561 1 98.25 132 TRP B CA 1
ATOM 3475 C C . TRP B 1 132 ? -3.27 16.375 -0.784 1 98.25 132 TRP B C 1
ATOM 3477 O O . TRP B 1 132 ? -3.553 15.648 -1.743 1 98.25 132 TRP B O 1
ATOM 3487 N N . MET B 1 133 ? -2.35 16.031 0.121 1 98.12 133 MET B N 1
ATOM 3488 C CA . MET B 1 133 ? -1.565 14.805 0.035 1 98.12 133 MET B CA 1
ATOM 3489 C C . MET B 1 133 ? -2.475 13.578 -0.021 1 98.12 133 MET B C 1
ATOM 3491 O O . MET B 1 133 ? -2.312 12.719 -0.887 1 98.12 133 MET B O 1
ATOM 3495 N N . LEU B 1 134 ? -3.441 13.539 0.847 1 98.62 134 LEU B N 1
ATOM 3496 C CA . LEU B 1 134 ? -4.328 12.391 0.95 1 98.62 134 LEU B CA 1
ATOM 3497 C C . LEU B 1 134 ? -5.227 12.281 -0.278 1 98.62 134 LEU B C 1
ATOM 3499 O O . LEU B 1 134 ? -5.328 11.219 -0.89 1 98.62 134 LEU B O 1
ATOM 3503 N N . ALA B 1 135 ? -5.809 13.383 -0.702 1 98.25 135 ALA B N 1
ATOM 3504 C CA . ALA B 1 135 ? -6.848 13.398 -1.729 1 98.25 135 ALA B CA 1
ATOM 3505 C C . ALA B 1 135 ? -6.242 13.25 -3.123 1 98.25 135 ALA B C 1
ATOM 3507 O O . ALA B 1 135 ? -6.809 12.578 -3.986 1 98.25 135 ALA B O 1
ATOM 3508 N N . GLU B 1 136 ? -5.09 13.852 -3.291 1 96.5 136 GLU B N 1
ATOM 3509 C CA . GLU B 1 136 ? -4.59 13.914 -4.664 1 96.5 136 GLU B CA 1
ATOM 3510 C C . GLU B 1 136 ? -3.406 12.969 -4.859 1 96.5 136 GLU B C 1
ATOM 3512 O O . GLU B 1 136 ? -3.172 12.484 -5.965 1 96.5 136 GLU B O 1
ATOM 3517 N N . LYS B 1 137 ? -2.66 12.758 -3.83 1 96.81 137 LYS B N 1
ATOM 3518 C CA . LYS B 1 137 ? -1.438 11.984 -4.012 1 96.81 137 LYS B CA 1
ATOM 3519 C C . LYS B 1 137 ? -1.62 10.547 -3.516 1 96.81 137 LYS B C 1
ATOM 3521 O O . LYS B 1 137 ? -1.399 9.594 -4.266 1 96.81 137 LYS B O 1
ATOM 3526 N N . CYS B 1 138 ? -2.098 10.359 -2.281 1 98 138 CYS B N 1
ATOM 3527 C CA . CYS B 1 138 ? -2.236 9.008 -1.737 1 98 138 CYS B CA 1
ATOM 3528 C C . CYS B 1 138 ? -3.303 8.227 -2.492 1 98 138 CYS B C 1
ATOM 3530 O O . CYS B 1 138 ? -3.119 7.043 -2.783 1 98 138 CYS B O 1
ATOM 3532 N N . LEU B 1 139 ? -4.445 8.852 -2.85 1 97 139 LEU B N 1
ATOM 3533 C CA . LEU B 1 139 ? -5.543 8.141 -3.496 1 97 139 LEU B CA 1
ATOM 3534 C C . LEU B 1 139 ? -5.137 7.668 -4.887 1 97 139 LEU B C 1
ATOM 3536 O O . LEU B 1 139 ? -5.754 6.754 -5.441 1 97 139 LEU B O 1
ATOM 3540 N N . ALA B 1 140 ? -4.074 8.273 -5.469 1 94.31 140 ALA B N 1
ATOM 3541 C CA . ALA B 1 140 ? -3.564 7.797 -6.754 1 94.31 140 ALA B CA 1
ATOM 3542 C C . ALA B 1 140 ? -3.064 6.359 -6.648 1 94.31 140 ALA B C 1
ATOM 3544 O O . ALA B 1 140 ? -3.033 5.633 -7.645 1 94.31 140 ALA B O 1
ATOM 3545 N N . HIS B 1 141 ? -2.74 5.891 -5.461 1 95.19 141 HIS B N 1
ATOM 3546 C CA . HIS B 1 141 ? -2.236 4.543 -5.234 1 95.19 141 HIS B CA 1
ATOM 3547 C C . HIS B 1 141 ? -3.381 3.545 -5.074 1 95.19 141 HIS B C 1
ATOM 3549 O O . HIS B 1 141 ? -3.148 2.338 -4.984 1 95.19 141 HIS B O 1
ATOM 3555 N N . ALA B 1 142 ? -4.617 3.951 -5.051 1 95.19 142 ALA B N 1
ATOM 3556 C CA . ALA B 1 142 ? -5.754 3.039 -4.918 1 95.19 142 ALA B CA 1
ATOM 3557 C C . ALA B 1 142 ? -6.023 2.311 -6.23 1 95.19 142 ALA B C 1
ATOM 3559 O O . ALA B 1 142 ? -6.648 1.247 -6.242 1 95.19 142 ALA B O 1
ATOM 3560 N N . ALA B 1 143 ? -5.426 2.744 -7.312 1 89.81 143 ALA B N 1
ATOM 3561 C CA . ALA B 1 143 ? -5.512 2.137 -8.641 1 89.81 143 ALA B CA 1
ATOM 3562 C C . ALA B 1 143 ? -6.965 1.953 -9.07 1 89.81 143 ALA B C 1
ATOM 3564 O O . ALA B 1 143 ? -7.352 0.874 -9.523 1 89.81 143 ALA B O 1
ATOM 3565 N N . ILE B 1 144 ? -7.82 2.975 -8.852 1 87.12 144 ILE B N 1
ATOM 3566 C CA . ILE B 1 144 ? -9.242 2.938 -9.172 1 87.12 144 ILE B CA 1
ATOM 3567 C C . ILE B 1 144 ? -9.438 3.182 -10.672 1 87.12 144 ILE B C 1
ATOM 3569 O O . ILE B 1 144 ? -8.922 4.16 -11.219 1 87.12 144 ILE B O 1
ATOM 3573 N N . GLU B 1 145 ? -10.062 2.158 -11.367 1 80.5 145 GLU B N 1
ATOM 3574 C CA . GLU B 1 145 ? -10.266 2.299 -12.805 1 80.5 145 GLU B CA 1
ATOM 3575 C C . GLU B 1 145 ? -11.75 2.389 -13.148 1 80.5 145 GLU B C 1
ATOM 3577 O O . GLU B 1 145 ? -12.516 1.464 -12.859 1 80.5 145 GLU B O 1
ATOM 3582 N N . GLY B 1 146 ? -12.117 3.422 -13.805 1 82.56 146 GLY B N 1
ATOM 3583 C CA . GLY B 1 146 ? -13.383 3.457 -14.523 1 82.56 146 GLY B CA 1
ATOM 3584 C C . GLY B 1 146 ? -14.562 3.82 -13.641 1 82.56 146 GLY B C 1
ATOM 3585 O O . GLY B 1 146 ? -15.688 3.965 -14.117 1 82.56 146 GLY B O 1
ATOM 3586 N N . GLU B 1 147 ? -14.445 3.75 -12.32 1 86.88 147 GLU B N 1
ATOM 3587 C CA . GLU B 1 147 ? -15.555 4.094 -11.445 1 86.88 147 GLU B CA 1
ATOM 3588 C C . GLU B 1 147 ? -15.195 5.246 -10.516 1 86.88 147 GLU B C 1
ATOM 3590 O O . GLU B 1 147 ? -14.016 5.551 -10.328 1 86.88 147 GLU B O 1
ATOM 3595 N N . ALA B 1 148 ? -16.25 5.863 -10.078 1 92.31 148 ALA B N 1
ATOM 3596 C CA . ALA B 1 148 ? -16.016 6.906 -9.078 1 92.31 148 ALA B CA 1
ATOM 3597 C C . ALA B 1 148 ? -15.461 6.32 -7.789 1 92.31 148 ALA B C 1
ATOM 3599 O O . ALA B 1 148 ? -15.961 5.316 -7.285 1 92.31 148 ALA B O 1
ATOM 3600 N N . PRO B 1 149 ? -14.445 6.953 -7.34 1 96.75 149 PRO B N 1
ATOM 3601 C CA . PRO B 1 149 ? -13.852 6.438 -6.105 1 96.75 149 PRO B CA 1
ATOM 3602 C C . PRO B 1 149 ? -14.789 6.559 -4.906 1 96.75 149 PRO B C 1
ATOM 3604 O O . PRO B 1 149 ? -15.516 7.551 -4.781 1 96.75 149 PRO B O 1
ATOM 3607 N N . LYS B 1 150 ? -14.922 5.574 -4.098 1 98.62 150 LYS B N 1
ATOM 3608 C CA . LYS B 1 150 ? -15.617 5.566 -2.814 1 98.62 150 LYS B CA 1
ATOM 3609 C C . LYS B 1 150 ? -14.633 5.477 -1.654 1 98.62 150 LYS B C 1
ATOM 3611 O O . LYS B 1 150 ? -13.875 4.512 -1.55 1 98.62 150 LYS B O 1
ATOM 3616 N N . VAL B 1 151 ? -14.617 6.484 -0.737 1 98.88 151 VAL B N 1
ATOM 3617 C CA . VAL B 1 151 ? -13.586 6.617 0.284 1 98.88 151 VAL B CA 1
ATOM 3618 C C . VAL B 1 151 ? -14.234 6.84 1.649 1 98.88 151 VAL B C 1
ATOM 3620 O O . VAL B 1 151 ? -15.188 7.609 1.772 1 98.88 151 VAL B O 1
ATOM 3623 N N . MET B 1 152 ? -13.758 6.133 2.65 1 98.94 152 MET B N 1
ATOM 3624 C CA . MET B 1 152 ? -14.188 6.375 4.023 1 98.94 152 MET B CA 1
ATOM 3625 C C . MET B 1 152 ? -13.18 7.25 4.762 1 98.94 152 MET B C 1
ATOM 3627 O O . MET B 1 152 ? -11.977 6.996 4.715 1 98.94 152 MET B O 1
ATOM 3631 N N . VAL B 1 153 ? -13.664 8.266 5.395 1 98.94 153 VAL B N 1
ATOM 3632 C CA . VAL B 1 153 ? -12.852 9.188 6.188 1 98.94 153 VAL B CA 1
ATOM 3633 C C . VAL B 1 153 ? -13.234 9.07 7.66 1 98.94 153 VAL B C 1
ATOM 3635 O O . VAL B 1 153 ? -14.398 9.25 8.023 1 98.94 153 VAL B O 1
ATOM 3638 N N . LEU B 1 154 ? -12.234 8.75 8.492 1 98.62 154 LEU B N 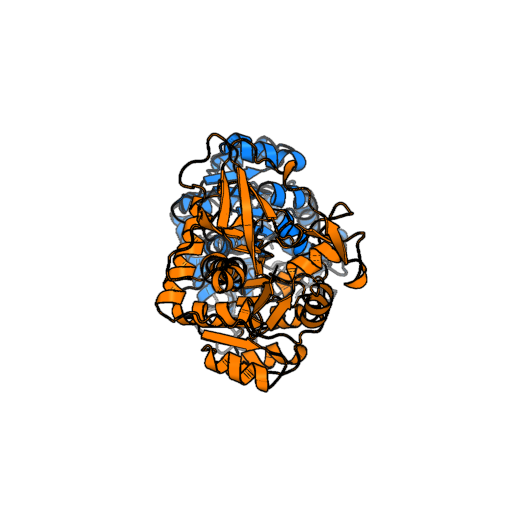1
ATOM 3639 C CA . LEU B 1 154 ? -12.453 8.742 9.938 1 98.62 154 LEU B CA 1
ATOM 3640 C C . LEU B 1 154 ? -12.062 10.078 10.555 1 98.62 154 LEU B C 1
ATOM 3642 O O . LEU B 1 154 ? -11.305 10.844 9.961 1 98.62 154 LEU B O 1
ATOM 3646 N N . ALA B 1 155 ? -12.641 10.359 11.781 1 96.62 155 ALA B N 1
ATOM 3647 C CA . ALA B 1 155 ? -12.461 11.648 12.438 1 96.62 155 ALA B CA 1
ATOM 3648 C C . ALA B 1 155 ? -12.805 12.797 11.5 1 96.62 155 ALA B C 1
ATOM 3650 O O . ALA B 1 155 ? -12.031 13.75 11.359 1 96.62 155 ALA B O 1
ATOM 3651 N N . ALA B 1 156 ? -13.977 12.727 10.914 1 97.62 156 ALA B N 1
ATOM 3652 C CA . ALA B 1 156 ? -14.367 13.531 9.758 1 97.62 156 ALA B CA 1
ATOM 3653 C C . ALA B 1 156 ? -14.617 14.977 10.148 1 97.62 156 ALA B C 1
ATOM 3655 O O . ALA B 1 156 ? -14.625 15.867 9.297 1 97.62 156 ALA B O 1
ATOM 3656 N N . ALA B 1 157 ? -14.852 15.242 11.406 1 95.5 157 ALA B N 1
ATOM 3657 C CA . ALA B 1 157 ? -15.148 16.594 11.859 1 95.5 157 ALA B CA 1
ATOM 3658 C C . ALA B 1 157 ? -13.883 17.297 12.344 1 95.5 157 ALA B C 1
ATOM 3660 O O . ALA B 1 157 ? -13.922 18.484 12.703 1 95.5 157 ALA B O 1
ATOM 3661 N N . GLY B 1 158 ? -12.781 16.594 12.359 1 93.62 158 GLY B N 1
ATOM 3662 C CA . GLY B 1 158 ? -11.547 17.172 12.867 1 93.62 158 GLY B CA 1
ATOM 3663 C C . GLY B 1 158 ? -10.906 18.156 11.922 1 93.62 158 GLY B C 1
ATOM 3664 O O . GLY B 1 158 ? -11.516 18.547 10.922 1 93.62 158 GLY B O 1
ATOM 3665 N N . GLY B 1 159 ? -9.727 18.625 12.305 1 93.25 159 GLY B N 1
ATOM 3666 C CA . GLY B 1 159 ? -9.023 19.641 11.531 1 93.25 159 GLY B CA 1
ATOM 3667 C C . GLY B 1 159 ? -8.75 19.203 10.102 1 93.25 159 GLY B C 1
ATOM 3668 O O . GLY B 1 159 ? -9.039 19.953 9.164 1 93.25 159 GLY B O 1
ATOM 3669 N N . VAL B 1 160 ? -8.219 18.016 9.945 1 96.5 160 VAL B N 1
ATOM 3670 C CA . VAL B 1 160 ? -7.934 17.531 8.594 1 96.5 160 VAL B CA 1
ATOM 3671 C C . VAL B 1 160 ? -9.227 17.078 7.926 1 96.5 160 VAL B C 1
ATOM 3673 O O . VAL B 1 160 ? -9.484 17.422 6.766 1 96.5 160 VAL B O 1
ATOM 3676 N N . GLY B 1 161 ? -10.102 16.375 8.664 1 96.94 161 GLY B N 1
ATOM 3677 C CA . GLY B 1 161 ? -11.344 15.867 8.109 1 96.94 161 GLY B CA 1
ATOM 3678 C C . GLY B 1 161 ? -12.227 16.953 7.52 1 96.94 161 GLY B C 1
ATOM 3679 O O . GLY B 1 161 ? -12.82 16.766 6.461 1 96.94 161 GLY B O 1
ATOM 3680 N N . SER B 1 162 ? -12.289 18.109 8.141 1 96.44 162 SER B N 1
ATOM 3681 C CA . SER B 1 162 ? -13.164 19.203 7.723 1 96.44 162 SER B CA 1
ATOM 3682 C C . SER B 1 162 ? -12.703 19.812 6.406 1 96.44 162 SER B C 1
ATOM 3684 O O . SER B 1 162 ? -13.484 20.438 5.695 1 96.44 162 SER B O 1
ATOM 3686 N N . LEU B 1 163 ? -11.414 19.672 6.066 1 97.81 163 LEU B N 1
ATOM 3687 C CA . LEU B 1 163 ? -10.883 20.156 4.801 1 97.81 163 LEU B CA 1
ATOM 3688 C C . LEU B 1 163 ? -10.836 19.031 3.764 1 97.81 163 LEU B C 1
ATOM 3690 O O . LEU B 1 163 ? -11.031 19.281 2.57 1 97.81 163 LEU B O 1
ATOM 3694 N N . LEU B 1 164 ? -10.633 17.812 4.246 1 98.56 164 LEU B N 1
ATOM 3695 C CA . LEU B 1 164 ? -10.453 16.656 3.383 1 98.56 164 LEU B CA 1
ATOM 3696 C C . LEU B 1 164 ? -11.75 16.297 2.674 1 98.56 164 LEU B C 1
ATOM 3698 O O . LEU B 1 164 ? -11.75 15.992 1.478 1 98.56 164 LEU B O 1
ATOM 3702 N N . ILE B 1 165 ? -12.891 16.359 3.365 1 98.62 165 ILE B N 1
ATOM 3703 C CA . ILE B 1 165 ? -14.164 15.93 2.812 1 98.62 165 ILE B CA 1
ATOM 3704 C C . ILE B 1 165 ? -14.555 16.828 1.643 1 98.62 165 ILE B C 1
ATOM 3706 O O . ILE B 1 165 ? -14.789 16.344 0.532 1 98.62 165 ILE B O 1
ATOM 3710 N N . PRO B 1 166 ? -14.562 18.156 1.796 1 98.62 166 PRO B N 1
ATOM 3711 C CA . PRO B 1 166 ? -14.898 18.953 0.622 1 98.62 166 PRO B CA 1
ATOM 3712 C C . PRO B 1 166 ? -13.883 18.797 -0.509 1 98.62 166 PRO B C 1
ATOM 3714 O O . PRO B 1 166 ? -14.242 18.906 -1.685 1 98.62 166 PRO B O 1
ATOM 3717 N N . TRP B 1 167 ? -12.57 18.625 -0.197 1 98.69 167 TRP B N 1
ATOM 3718 C CA . TRP B 1 167 ? -11.555 18.375 -1.223 1 98.69 167 TRP B CA 1
ATOM 3719 C C . TRP B 1 167 ? -11.883 17.125 -2.021 1 98.69 167 TRP B C 1
ATOM 3721 O O . TRP B 1 167 ? -11.852 17.141 -3.256 1 98.69 167 TRP B O 1
ATOM 3731 N N . LEU B 1 168 ? -12.234 16.031 -1.332 1 98.75 168 LEU B N 1
ATOM 3732 C CA . LEU B 1 168 ? -12.602 14.781 -1.98 1 98.75 168 LEU B CA 1
ATOM 3733 C C . LEU B 1 168 ? -13.844 14.969 -2.852 1 98.75 168 LEU B C 1
ATOM 3735 O O . LEU B 1 168 ? -13.891 14.484 -3.984 1 98.75 168 LEU B O 1
ATOM 3739 N N . LYS B 1 169 ? -14.812 15.68 -2.314 1 98.62 169 LYS B N 1
ATOM 3740 C CA . LYS B 1 169 ? -16.031 15.938 -3.078 1 98.62 169 LYS B CA 1
ATOM 3741 C C . LYS B 1 169 ? -15.727 16.734 -4.344 1 98.62 169 LYS B C 1
ATOM 3743 O O . LYS B 1 169 ? -16.281 16.453 -5.406 1 98.62 169 LYS B O 1
ATOM 3748 N N . TYR B 1 170 ? -14.867 17.688 -4.242 1 98.31 170 TYR B N 1
ATOM 3749 C CA . TYR B 1 170 ? -14.438 18.484 -5.383 1 98.31 170 TYR B CA 1
ATOM 3750 C C . TYR B 1 170 ? -13.828 17.609 -6.469 1 98.31 170 TYR B C 1
ATOM 3752 O O . TYR B 1 170 ? -13.977 17.891 -7.66 1 98.31 170 TYR B O 1
ATOM 3760 N N . LEU B 1 171 ? -13.211 16.484 -6.055 1 97.25 171 LEU B N 1
ATOM 3761 C CA . LEU B 1 171 ? -12.562 15.586 -6.988 1 97.25 171 LEU B CA 1
ATOM 3762 C C . LEU B 1 171 ? -13.539 14.539 -7.508 1 97.25 171 LEU B C 1
ATOM 3764 O O . LEU B 1 171 ? -13.156 13.641 -8.266 1 97.25 171 LEU B O 1
ATOM 3768 N N . GLY B 1 172 ? -14.805 14.594 -7.055 1 97.56 172 GLY B N 1
ATOM 3769 C CA . GLY B 1 172 ? -15.812 13.664 -7.535 1 97.56 172 GLY B CA 1
ATOM 3770 C C . GLY B 1 172 ? -15.859 12.367 -6.754 1 97.56 172 GLY B C 1
ATOM 3771 O O . GLY B 1 172 ? -16.406 11.367 -7.227 1 97.56 172 GLY B O 1
ATOM 3772 N N . VAL B 1 173 ? -15.328 12.312 -5.594 1 98.38 173 VAL B N 1
ATOM 3773 C CA . VAL B 1 173 ? -15.266 11.117 -4.754 1 98.38 173 VAL B CA 1
ATOM 3774 C C . VAL B 1 173 ? -16.562 10.977 -3.963 1 98.38 173 VAL B C 1
ATOM 3776 O O . VAL B 1 173 ? -17.094 11.961 -3.453 1 98.38 173 VAL B O 1
ATOM 3779 N N . THR B 1 174 ? -17.125 9.781 -3.885 1 98.69 174 THR B N 1
ATOM 3780 C CA . THR B 1 174 ? -18.172 9.461 -2.926 1 98.69 174 THR B CA 1
ATOM 3781 C C . THR B 1 174 ? -17.594 9.227 -1.536 1 98.69 174 THR B C 1
ATOM 3783 O O . THR B 1 174 ? -16.734 8.352 -1.353 1 98.69 174 THR B O 1
ATOM 3786 N N . VAL B 1 175 ? -18.078 9.977 -0.539 1 98.88 175 VAL B N 1
ATOM 3787 C CA . VAL B 1 175 ? -17.406 10 0.754 1 98.88 175 VAL B CA 1
ATOM 3788 C C . VAL B 1 175 ? -18.297 9.367 1.816 1 98.88 175 VAL B C 1
ATOM 3790 O O . VAL B 1 175 ? -19.438 9.805 2.021 1 98.88 175 VAL B O 1
ATOM 3793 N N . PHE B 1 176 ? -17.812 8.289 2.453 1 98.94 176 PHE B N 1
ATOM 3794 C CA . PHE B 1 176 ? -18.312 7.742 3.707 1 98.94 176 PHE B CA 1
ATOM 3795 C C . PHE B 1 176 ? -17.562 8.336 4.895 1 98.94 176 PHE B C 1
ATOM 3797 O O . PHE B 1 176 ? -16.328 8.297 4.949 1 98.94 176 PHE B O 1
ATOM 3804 N N . ALA B 1 177 ? -18.328 8.922 5.883 1 98.88 177 ALA B N 1
ATOM 3805 C CA . ALA B 1 177 ? -17.641 9.656 6.941 1 98.88 177 ALA B CA 1
ATOM 3806 C C . ALA B 1 177 ? -18.094 9.188 8.32 1 98.88 177 ALA B C 1
ATOM 3808 O O . ALA B 1 177 ? -19.281 8.922 8.531 1 98.88 177 ALA B O 1
ATOM 3809 N N . HIS B 1 178 ? -17.109 9.047 9.195 1 98.81 178 HIS B N 1
ATOM 3810 C CA . HIS B 1 178 ? -17.391 8.734 10.594 1 98.81 178 HIS B CA 1
ATOM 3811 C C . HIS B 1 178 ? -17 9.898 11.5 1 98.81 178 HIS B C 1
ATOM 3813 O O . HIS B 1 178 ? -15.953 10.523 11.297 1 98.81 178 HIS B O 1
ATOM 3819 N N . THR B 1 179 ? -17.828 10.211 12.43 1 97.69 179 THR B N 1
ATOM 3820 C CA . THR B 1 179 ? -17.547 11.156 13.508 1 97.69 179 THR B CA 1
ATOM 3821 C C . THR B 1 179 ? -18.188 10.695 14.812 1 97.69 179 THR B C 1
ATOM 3823 O O . THR B 1 179 ? -18.859 9.664 14.852 1 97.69 179 THR B O 1
ATOM 3826 N N . SER B 1 180 ? -17.859 11.375 15.867 1 94.94 180 SER B N 1
ATOM 3827 C CA . SER B 1 180 ? -18.125 10.82 17.188 1 94.94 180 SER B CA 1
ATOM 3828 C C . SER B 1 180 ? -19.516 11.195 17.672 1 94.94 180 SER B C 1
ATOM 3830 O O . SER B 1 180 ? -20.125 10.469 18.484 1 94.94 180 SER B O 1
ATOM 3832 N N . THR B 1 181 ? -20.078 12.398 17.297 1 95.88 181 THR B N 1
ATOM 3833 C CA . THR B 1 181 ? -21.359 12.867 17.844 1 95.88 181 THR B CA 1
ATOM 3834 C C . THR B 1 181 ? -22.297 13.312 16.719 1 95.88 181 THR B C 1
ATOM 3836 O O . THR B 1 181 ? -21.844 13.586 15.602 1 95.88 181 THR B O 1
ATOM 3839 N N . GLU B 1 182 ? -23.562 13.453 17.094 1 96.38 182 GLU B N 1
ATOM 3840 C CA . GLU B 1 182 ? -24.562 13.891 16.125 1 96.38 182 GLU B CA 1
ATOM 3841 C C . GLU B 1 182 ? -24.328 15.344 15.719 1 96.38 182 GLU B C 1
ATOM 3843 O O . GLU B 1 182 ? -24.562 15.719 14.57 1 96.38 182 GLU B O 1
ATOM 3848 N N . GLU B 1 183 ? -23.938 16.094 16.672 1 95.69 183 GLU B N 1
ATOM 3849 C CA . GLU B 1 183 ? -23.609 17.5 16.375 1 95.69 183 GLU B CA 1
ATOM 3850 C C . GLU B 1 183 ? -22.5 17.594 15.336 1 95.69 183 GLU B C 1
ATOM 3852 O O . GLU B 1 183 ? -22.609 18.359 14.367 1 95.69 183 GLU B O 1
ATOM 3857 N N . LYS B 1 184 ? -21.516 16.797 15.469 1 95.81 184 LYS B N 1
ATOM 3858 C CA . LYS B 1 184 ? -20.406 16.766 14.516 1 95.81 184 LYS B CA 1
ATOM 3859 C C . LYS B 1 184 ? -20.859 16.203 13.172 1 95.81 184 LYS B C 1
ATOM 3861 O O . LYS B 1 184 ? -20.391 16.656 12.117 1 95.81 184 LYS B O 1
ATOM 3866 N N . ALA B 1 185 ? -21.75 15.266 13.266 1 97.81 185 ALA B N 1
ATOM 3867 C CA . ALA B 1 185 ? -22.266 14.641 12.039 1 97.81 185 ALA B CA 1
ATOM 3868 C C . ALA B 1 185 ? -22.953 15.672 11.148 1 97.81 185 ALA B C 1
ATOM 3870 O O . ALA B 1 185 ? -22.828 15.617 9.922 1 97.81 185 ALA B O 1
ATOM 3871 N N . ALA B 1 186 ? -23.656 16.562 11.75 1 97.31 186 ALA B N 1
ATOM 3872 C CA . ALA B 1 186 ? -24.328 17.625 10.984 1 97.31 186 ALA B CA 1
ATOM 3873 C C . ALA B 1 186 ? -23.312 18.484 10.242 1 97.31 186 ALA B C 1
ATOM 3875 O O . ALA B 1 186 ? -23.516 18.828 9.078 1 97.31 186 ALA B O 1
ATOM 3876 N N . LYS B 1 187 ? -22.234 18.75 10.883 1 94.75 187 LYS B N 1
ATOM 3877 C CA . LYS B 1 187 ? -21.172 19.531 10.266 1 94.75 187 LYS B CA 1
ATOM 3878 C C . LYS B 1 187 ? -20.516 18.766 9.117 1 94.75 187 LYS B C 1
ATOM 3880 O O . LYS B 1 187 ? -20.234 19.328 8.062 1 94.75 187 LYS B O 1
ATOM 3885 N N . VAL B 1 188 ? -20.312 17.5 9.336 1 97.81 188 VAL B N 1
ATOM 3886 C CA . VAL B 1 188 ? -19.688 16.641 8.336 1 97.81 188 VAL B CA 1
ATOM 3887 C C . VAL B 1 188 ? -20.578 16.562 7.098 1 97.81 188 VAL B C 1
ATOM 3889 O O . VAL B 1 188 ? -20.078 16.641 5.969 1 97.81 188 VAL B O 1
ATOM 3892 N N . LYS B 1 189 ? -21.875 16.469 7.285 1 98.12 189 LYS B N 1
ATOM 3893 C CA . LYS B 1 189 ? -22.828 16.453 6.184 1 98.12 189 LYS B CA 1
ATOM 3894 C C . LYS B 1 189 ? -22.797 17.781 5.426 1 98.12 189 LYS B C 1
ATOM 3896 O O . LYS B 1 189 ? -22.828 17.812 4.195 1 98.12 189 LYS B O 1
ATOM 3901 N N . ALA B 1 190 ? -22.703 18.828 6.16 1 96.62 190 ALA B N 1
ATOM 3902 C CA . ALA B 1 190 ? -22.672 20.156 5.566 1 96.62 190 ALA B CA 1
ATOM 3903 C C . ALA B 1 190 ? -21.406 20.344 4.723 1 96.62 190 ALA B C 1
ATOM 3905 O O . ALA B 1 190 ? -21.422 21.094 3.742 1 96.62 190 ALA B O 1
ATOM 3906 N N . ASN B 1 191 ? -20.391 19.625 5.055 1 96.75 191 ASN B N 1
ATOM 3907 C CA . ASN B 1 191 ? -19.125 19.688 4.324 1 96.75 191 ASN B CA 1
ATOM 3908 C C . ASN B 1 191 ? -19.156 18.828 3.061 1 96.75 191 ASN B C 1
ATOM 3910 O O . ASN B 1 191 ? -18.203 18.828 2.283 1 96.75 191 ASN B O 1
ATOM 3914 N N . GLY B 1 192 ? -20.203 18.016 2.879 1 98.06 192 GLY B N 1
ATOM 3915 C CA . GLY B 1 192 ? -20.422 17.391 1.583 1 98.06 192 GLY B CA 1
ATOM 3916 C C . GLY B 1 192 ? -20.375 15.875 1.635 1 98.06 192 GLY B C 1
ATOM 3917 O O . GLY B 1 192 ? -20.594 15.211 0.621 1 98.06 192 GLY B O 1
ATOM 3918 N N . ALA B 1 193 ? -20.156 15.289 2.799 1 98.75 193 ALA B N 1
ATOM 3919 C CA . ALA B 1 193 ? -20.094 13.836 2.877 1 98.75 193 ALA B CA 1
ATOM 3920 C C . ALA B 1 193 ? -21.391 13.203 2.383 1 98.75 193 ALA B C 1
ATOM 3922 O O . ALA B 1 193 ? -22.484 13.703 2.662 1 98.75 193 ALA B O 1
ATOM 3923 N N . ASP B 1 194 ? -21.328 12.102 1.665 1 98.81 194 ASP B N 1
ATOM 3924 C CA . ASP B 1 194 ? -22.484 11.43 1.095 1 98.81 194 ASP B CA 1
ATOM 3925 C C . ASP B 1 194 ? -23.188 10.562 2.135 1 98.81 194 ASP B C 1
ATOM 3927 O O . ASP B 1 194 ? -24.422 10.484 2.172 1 98.81 194 ASP B O 1
ATOM 3931 N N . TYR B 1 195 ? -22.438 9.883 2.92 1 98.88 195 TYR B N 1
ATOM 3932 C CA . TYR B 1 195 ? -22.922 9.031 4.004 1 98.88 195 TYR B CA 1
ATOM 3933 C C . TYR B 1 195 ? -22.188 9.344 5.305 1 98.88 195 TYR B C 1
ATOM 3935 O O . TYR B 1 195 ? -20.953 9.406 5.332 1 98.88 195 TYR B O 1
ATOM 3943 N N . VAL B 1 196 ? -22.938 9.602 6.398 1 98.88 196 VAL B N 1
ATOM 3944 C CA . VAL B 1 196 ? -22.328 9.961 7.68 1 98.88 196 VAL B CA 1
ATOM 3945 C C . VAL B 1 196 ? -22.875 9.055 8.773 1 98.88 196 VAL B C 1
ATOM 3947 O O . VAL B 1 196 ? -24.062 8.742 8.805 1 98.88 196 VAL B O 1
ATOM 3950 N N . THR B 1 197 ? -21.984 8.609 9.664 1 98.81 197 THR B N 1
ATOM 3951 C CA . THR B 1 197 ? -22.422 7.781 10.781 1 98.81 197 THR B CA 1
ATOM 3952 C C . THR B 1 197 ? -21.656 8.141 12.055 1 98.81 197 THR B C 1
ATOM 3954 O O . THR B 1 197 ? -20.562 8.711 11.992 1 98.81 197 THR B O 1
ATOM 3957 N N . THR B 1 198 ? -22.297 7.871 13.211 1 98.44 198 THR B N 1
ATOM 3958 C CA . THR B 1 198 ? -21.672 8.031 14.523 1 98.44 198 THR B CA 1
ATOM 3959 C C . THR B 1 198 ? -21.594 6.688 15.242 1 98.44 198 THR B C 1
ATOM 3961 O O . THR B 1 198 ? -21.344 6.641 16.453 1 98.44 198 THR B O 1
ATOM 3964 N N . LEU B 1 199 ? -21.766 5.617 14.523 1 98.25 199 LEU B N 1
ATOM 3965 C CA . LEU B 1 199 ? -21.734 4.277 15.102 1 98.25 199 LEU B CA 1
ATOM 3966 C C . LEU B 1 199 ? -20.344 3.949 15.641 1 98.25 199 LEU B C 1
ATOM 3968 O O . LEU B 1 19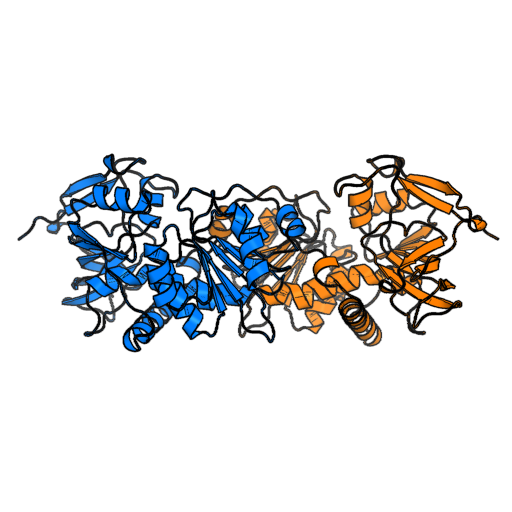9 ? -19.359 4.535 15.203 1 98.25 199 LEU B O 1
ATOM 3972 N N . PRO B 1 200 ? -20.281 3 16.609 1 98.19 200 PRO B N 1
ATOM 3973 C CA . PRO B 1 200 ? -18.953 2.553 17.047 1 98.19 200 PRO B CA 1
ATOM 3974 C C . PRO B 1 200 ? -18.125 1.981 15.891 1 98.19 200 PRO B C 1
ATOM 3976 O O . PRO B 1 200 ? -18.688 1.469 14.914 1 98.19 200 PRO B O 1
ATOM 3979 N N . TYR B 1 201 ? -16.844 2.088 16.016 1 98.25 201 TYR B N 1
ATOM 3980 C CA . TYR B 1 201 ? -15.945 1.626 14.969 1 98.25 201 TYR B CA 1
ATOM 3981 C C . TYR B 1 201 ? -16.25 0.188 14.57 1 98.25 201 TYR B C 1
ATOM 3983 O O . TYR B 1 201 ? -16.219 -0.163 13.391 1 98.25 201 TYR B O 1
ATOM 3991 N N . SER B 1 202 ? -16.594 -0.706 15.508 1 98.12 202 SER B N 1
ATOM 3992 C CA . SER B 1 202 ? -16.812 -2.125 15.258 1 98.12 202 SER B CA 1
ATOM 3993 C C . SER B 1 202 ? -17.953 -2.336 14.266 1 98.12 202 SER B C 1
ATOM 3995 O O . SER B 1 202 ? -18.047 -3.389 13.625 1 98.12 202 SER B O 1
ATOM 3997 N N . ASP B 1 203 ? -18.797 -1.329 14.07 1 98.69 203 ASP B N 1
ATOM 3998 C CA . ASP B 1 203 ? -19.984 -1.471 13.227 1 98.69 203 ASP B CA 1
ATOM 3999 C C . ASP B 1 203 ? -19.734 -0.908 11.828 1 98.69 203 ASP B C 1
ATOM 4001 O O . ASP B 1 203 ? -20.578 -1.058 10.938 1 98.69 203 ASP B O 1
ATOM 4005 N N . LEU B 1 204 ? -18.609 -0.284 11.617 1 98.81 204 LEU B N 1
ATOM 4006 C CA . LEU B 1 204 ? -18.359 0.46 10.391 1 98.81 204 LEU B CA 1
ATOM 4007 C C . LEU B 1 204 ? -18.328 -0.475 9.188 1 98.81 204 LEU B C 1
ATOM 4009 O O . LEU B 1 204 ? -18.891 -0.159 8.133 1 98.81 204 LEU B O 1
ATOM 4013 N N . PRO B 1 205 ? -17.703 -1.679 9.258 1 98.88 205 PRO B N 1
ATOM 4014 C CA . PRO B 1 205 ? -17.688 -2.545 8.078 1 98.88 205 PRO B CA 1
ATOM 4015 C C . PRO B 1 205 ? -19.078 -2.91 7.578 1 98.88 205 PRO B C 1
ATOM 4017 O O . PRO B 1 205 ? -19.359 -2.801 6.383 1 98.88 205 PRO B O 1
ATOM 4020 N N . ASP B 1 206 ? -19.984 -3.299 8.461 1 98.75 206 ASP B N 1
ATOM 4021 C CA . ASP B 1 206 ? -21.344 -3.645 8.078 1 98.75 206 ASP B CA 1
ATOM 4022 C C . ASP B 1 206 ? -22.094 -2.42 7.562 1 98.75 206 ASP B C 1
ATOM 4024 O O . ASP B 1 206 ? -22.844 -2.512 6.586 1 98.75 206 ASP B O 1
ATOM 4028 N N . TRP B 1 207 ? -21.922 -1.302 8.258 1 98.81 207 TRP B N 1
ATOM 4029 C CA . TRP B 1 207 ? -22.578 -0.061 7.848 1 98.81 207 TRP B CA 1
ATOM 4030 C C . TRP B 1 207 ? -22.172 0.322 6.426 1 98.81 207 TRP B C 1
ATOM 4032 O O . TRP B 1 207 ? -23.031 0.669 5.605 1 98.81 207 TRP B O 1
ATOM 4042 N N . VAL B 1 208 ? -20.859 0.242 6.082 1 98.88 208 VAL B N 1
ATOM 4043 C CA . VAL B 1 208 ? -20.359 0.568 4.754 1 98.88 208 VAL B CA 1
ATOM 4044 C C . VAL B 1 208 ? -21 -0.349 3.717 1 98.88 208 VAL B C 1
ATOM 4046 O O . VAL B 1 208 ? -21.5 0.119 2.691 1 98.88 208 VAL B O 1
ATOM 4049 N N . ARG B 1 209 ? -21 -1.649 3.934 1 98.62 209 ARG B N 1
ATOM 4050 C CA . ARG B 1 209 ? -21.547 -2.613 2.979 1 98.62 209 ARG B CA 1
ATOM 4051 C C . ARG B 1 209 ? -23.031 -2.396 2.764 1 98.62 209 ARG B C 1
ATOM 4053 O O . ARG B 1 209 ? -23.531 -2.564 1.649 1 98.62 209 ARG B O 1
ATOM 4060 N N . LYS B 1 210 ? -23.719 -2.045 3.814 1 98.5 210 LYS B N 1
ATOM 4061 C CA . LYS B 1 210 ? -25.156 -1.749 3.693 1 98.5 210 LYS B CA 1
ATOM 4062 C C . LYS B 1 210 ? -25.391 -0.551 2.777 1 98.5 210 LYS B C 1
ATOM 4064 O O . LYS B 1 210 ? -26.281 -0.582 1.926 1 98.5 210 LYS B O 1
ATOM 4069 N N . GLN B 1 211 ? -24.594 0.504 2.971 1 98.44 211 GLN B N 1
ATOM 4070 C CA . GLN B 1 211 ? -24.766 1.725 2.189 1 98.44 211 GLN B CA 1
ATOM 4071 C C . GLN B 1 211 ? -24.234 1.55 0.77 1 98.44 211 GLN B C 1
ATOM 4073 O O . GLN B 1 211 ? -24.625 2.287 -0.139 1 98.44 211 GLN B O 1
ATOM 4078 N N . ASN B 1 212 ? -23.312 0.6 0.588 1 98 212 ASN B N 1
ATOM 4079 C CA . ASN B 1 212 ? -22.562 0.484 -0.667 1 98 212 ASN B CA 1
ATOM 4080 C C . ASN B 1 212 ? -22.922 -0.805 -1.404 1 98 212 ASN B C 1
ATOM 4082 O O . ASN B 1 212 ? -22.047 -1.429 -2.018 1 98 212 ASN B O 1
ATOM 4086 N N . HIS B 1 213 ? -24.141 -1.287 -1.281 1 96.81 213 HIS B N 1
ATOM 4087 C CA . HIS B 1 213 ? -24.672 -2.406 -2.049 1 96.81 213 HIS B CA 1
ATOM 4088 C C . HIS B 1 213 ? -23.859 -3.67 -1.827 1 96.81 213 HIS B C 1
ATOM 4090 O O . HIS B 1 213 ? -23.531 -4.383 -2.781 1 96.81 213 HIS B O 1
ATOM 4096 N N . GLY B 1 214 ? -23.359 -3.818 -0.644 1 97.75 214 GLY B N 1
ATOM 4097 C CA . GLY B 1 214 ? -22.688 -5.043 -0.248 1 97.75 214 GLY B CA 1
ATOM 4098 C C . GLY B 1 214 ? -21.188 -4.992 -0.448 1 97.75 214 GLY B C 1
ATOM 4099 O O . GLY B 1 214 ? -20.484 -5.938 -0.099 1 97.75 214 GLY B O 1
ATOM 4100 N N . GLU B 1 215 ? -20.688 -3.934 -0.923 1 97.19 215 GLU B N 1
ATOM 4101 C CA . GLU B 1 215 ? -19.266 -3.826 -1.245 1 97.19 215 GLU B CA 1
ATOM 4102 C C . GLU B 1 215 ? -18.531 -2.939 -0.24 1 97.19 215 GLU B C 1
ATOM 4104 O O . GLU B 1 215 ? -19.125 -2.035 0.347 1 97.19 215 GLU B O 1
ATOM 4109 N N . GLY B 1 216 ? -17.266 -3.211 -0.029 1 98.44 216 GLY B N 1
ATOM 4110 C CA . GLY B 1 216 ? -16.422 -2.291 0.708 1 98.44 216 GLY B CA 1
ATOM 4111 C C . GLY B 1 216 ? -16.016 -1.069 -0.098 1 98.44 216 GLY B C 1
ATOM 4112 O O . GLY B 1 216 ? -16.344 -0.963 -1.28 1 98.44 216 GLY B O 1
ATOM 4113 N N . VAL B 1 217 ? -15.312 -0.197 0.566 1 98.75 217 VAL B N 1
ATOM 4114 C CA . VAL B 1 217 ? -14.906 1.031 -0.107 1 98.75 217 VAL B CA 1
ATOM 4115 C C . VAL B 1 217 ? -13.523 0.84 -0.734 1 98.75 217 VAL B C 1
ATOM 4117 O O . VAL B 1 217 ? -12.812 -0.116 -0.411 1 98.75 217 VAL B O 1
ATOM 4120 N N . HIS B 1 218 ? -13.133 1.805 -1.676 1 98.56 218 HIS B N 1
ATOM 4121 C CA . HIS B 1 218 ? -11.859 1.751 -2.389 1 98.56 218 HIS B CA 1
ATOM 4122 C C . HIS B 1 218 ? -10.695 2.104 -1.469 1 98.56 218 HIS B C 1
ATOM 4124 O O . HIS B 1 218 ? -9.586 1.599 -1.645 1 98.56 218 HIS B O 1
ATOM 4130 N N . ALA B 1 219 ? -10.953 3.012 -0.506 1 98.88 219 ALA B N 1
ATOM 4131 C CA . ALA B 1 219 ? -9.898 3.463 0.394 1 98.88 219 ALA B CA 1
ATOM 4132 C C . ALA B 1 219 ? -10.477 3.924 1.729 1 98.88 219 ALA B C 1
ATOM 4134 O O . ALA B 1 219 ? -11.625 4.352 1.801 1 98.88 219 ALA B O 1
ATOM 4135 N N . VAL B 1 220 ? -9.711 3.748 2.77 1 98.94 220 VAL B N 1
ATOM 4136 C CA . VAL B 1 220 ? -10 4.32 4.082 1 98.94 220 VAL B CA 1
ATOM 4137 C C . VAL B 1 220 ? -8.859 5.25 4.5 1 98.94 220 VAL B C 1
ATOM 4139 O O . VAL B 1 220 ? -7.691 4.863 4.465 1 98.94 220 VAL B O 1
ATOM 4142 N N . LEU B 1 221 ? -9.18 6.473 4.781 1 98.94 221 LEU B N 1
ATOM 4143 C CA . LEU B 1 221 ? -8.258 7.465 5.332 1 98.94 221 LEU B CA 1
ATOM 4144 C C . LEU B 1 221 ? -8.461 7.609 6.84 1 98.94 221 LEU B C 1
ATOM 4146 O O . LEU B 1 221 ? -9.469 8.164 7.285 1 98.94 221 LEU B O 1
ATOM 4150 N N . ASP B 1 222 ? -7.488 7.086 7.602 1 98.75 222 ASP B N 1
ATOM 4151 C CA . ASP B 1 222 ? -7.648 6.816 9.023 1 98.75 222 ASP B CA 1
ATOM 4152 C C . ASP B 1 222 ? -6.66 7.637 9.852 1 98.75 222 ASP B C 1
ATOM 4154 O O . ASP B 1 222 ? -5.465 7.34 9.875 1 98.75 222 ASP B O 1
ATOM 4158 N N . SER B 1 223 ? -7.137 8.609 10.586 1 97.31 223 SER B N 1
ATOM 4159 C CA . SER B 1 223 ? -6.285 9.406 11.461 1 97.31 223 SER B CA 1
ATOM 4160 C C . SER B 1 223 ? -6.406 8.953 12.914 1 97.31 223 SER B C 1
ATOM 4162 O O . SER B 1 223 ? -5.73 9.492 13.797 1 97.31 223 SER B O 1
ATOM 4164 N N . VAL B 1 224 ? -7.258 7.996 13.188 1 97 224 VAL B N 1
ATOM 4165 C CA . VAL B 1 224 ? -7.586 7.57 14.539 1 97 224 VAL B CA 1
ATOM 4166 C C . VAL B 1 224 ? -6.551 6.562 15.031 1 97 224 VAL B C 1
ATOM 4168 O O . VAL B 1 224 ? -5.984 6.723 16.109 1 97 224 VAL B O 1
ATOM 4171 N N . GLY B 1 225 ? -6.309 5.484 14.305 1 96.62 225 GLY B N 1
ATOM 4172 C CA . GLY B 1 225 ? -5.211 4.582 14.602 1 96.62 225 GLY B CA 1
ATOM 4173 C C . GLY B 1 225 ? -5.637 3.381 15.43 1 96.62 225 GLY B C 1
ATOM 4174 O O . GLY B 1 225 ? -6.5 2.607 15.008 1 96.62 225 GLY B O 1
ATOM 4175 N N . ALA B 1 226 ? -5.184 3.281 16.703 1 97.19 226 ALA B N 1
ATOM 4176 C CA . ALA B 1 226 ? -5.242 2.09 17.547 1 97.19 226 ALA B CA 1
ATOM 4177 C C . ALA B 1 226 ? -6.676 1.585 17.688 1 97.19 226 ALA B C 1
ATOM 4179 O O . ALA B 1 226 ? -6.926 0.379 17.609 1 97.19 226 ALA B O 1
ATOM 4180 N N . ASP B 1 227 ? -7.617 2.467 17.797 1 97.75 227 ASP B N 1
ATOM 4181 C CA . ASP B 1 227 ? -8.992 2.072 18.094 1 97.75 227 ASP B CA 1
ATOM 4182 C C . ASP B 1 227 ? -9.734 1.679 16.828 1 97.75 227 ASP B C 1
ATOM 4184 O O . ASP B 1 227 ? -10.75 0.983 16.875 1 97.75 227 ASP B O 1
ATOM 4188 N N . SER B 1 228 ? -9.258 2.07 15.68 1 98.38 228 SER B N 1
ATOM 4189 C CA . SER B 1 228 ? -10.094 1.992 14.492 1 98.38 228 SER B CA 1
ATOM 4190 C C . SER B 1 228 ? -9.508 1.035 13.461 1 98.38 228 SER B C 1
ATOM 4192 O O . SER B 1 228 ? -10.195 0.634 12.516 1 98.38 228 SER B O 1
ATOM 4194 N N . TRP B 1 229 ? -8.25 0.654 13.539 1 98.38 229 TRP B N 1
ATOM 4195 C CA . TRP B 1 229 ? -7.516 0.082 12.414 1 98.38 229 TRP B CA 1
ATOM 4196 C C . TRP B 1 229 ? -8.172 -1.207 11.93 1 98.38 229 TRP B C 1
ATOM 4198 O O . TRP B 1 229 ? -8.258 -1.454 10.727 1 98.38 229 TRP B O 1
ATOM 4208 N N . LYS B 1 230 ? -8.664 -2.066 12.836 1 98.38 230 LYS B N 1
ATOM 4209 C 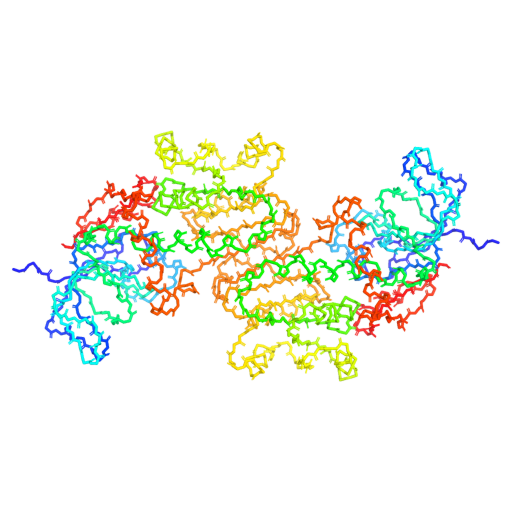CA . LYS B 1 230 ? -9.305 -3.314 12.43 1 98.38 230 LYS B CA 1
ATOM 4210 C C . LYS B 1 230 ? -10.547 -3.045 11.578 1 98.38 230 LYS B C 1
ATOM 4212 O O . LYS B 1 230 ? -10.758 -3.701 10.555 1 98.38 230 LYS B O 1
ATOM 4217 N N . SER B 1 231 ? -11.32 -2.098 12.047 1 98.75 231 SER B N 1
ATOM 4218 C CA . SER B 1 231 ? -12.547 -1.744 11.328 1 98.75 231 SER B CA 1
ATOM 4219 C C . SER B 1 231 ? -12.227 -1.062 10 1 98.75 231 SER B C 1
ATOM 4221 O O . SER B 1 231 ? -12.938 -1.256 9.008 1 98.75 231 SER B O 1
ATOM 4223 N N . SER B 1 232 ? -11.188 -0.214 10 1 98.81 232 SER B N 1
ATOM 4224 C CA . SER B 1 232 ? -10.75 0.408 8.758 1 98.81 232 SER B CA 1
ATOM 4225 C C . SER B 1 232 ? -10.43 -0.642 7.695 1 98.81 232 SER B C 1
ATOM 4227 O O . SER B 1 232 ? -10.938 -0.582 6.578 1 98.81 232 SER B O 1
ATOM 4229 N N . ILE B 1 233 ? -9.688 -1.62 8.07 1 98.81 233 ILE B N 1
ATOM 4230 C CA . ILE B 1 233 ? -9.258 -2.684 7.164 1 98.81 233 ILE B CA 1
ATOM 4231 C C . ILE B 1 233 ? -10.469 -3.504 6.723 1 98.81 233 ILE B C 1
ATOM 4233 O O . ILE B 1 233 ? -10.633 -3.795 5.535 1 98.81 233 ILE B O 1
ATOM 4237 N N . ALA B 1 234 ? -11.352 -3.789 7.629 1 98.81 234 ALA B N 1
ATOM 4238 C CA . ALA B 1 234 ? -12.508 -4.641 7.355 1 98.81 234 ALA B CA 1
ATOM 4239 C C . ALA B 1 234 ? -13.531 -3.916 6.48 1 98.81 234 ALA B C 1
ATOM 4241 O O . ALA B 1 234 ? -14.43 -4.543 5.918 1 98.81 234 ALA B O 1
ATOM 4242 N N . SER B 1 235 ? -13.406 -2.615 6.355 1 98.88 235 SER B N 1
ATOM 4243 C CA . SER B 1 235 ? -14.359 -1.826 5.586 1 98.88 235 SER B CA 1
ATOM 4244 C C . SER B 1 235 ? -13.938 -1.718 4.125 1 98.88 235 SER B C 1
ATOM 4246 O O . SER B 1 235 ? -14.672 -1.174 3.297 1 98.88 235 SER B O 1
ATOM 4248 N N . LEU B 1 236 ? -12.789 -2.215 3.791 1 98.81 236 LEU B N 1
ATOM 4249 C CA . LEU B 1 236 ? -12.242 -2.105 2.441 1 98.81 236 LEU B CA 1
ATOM 4250 C C . LEU B 1 236 ? -12.781 -3.213 1.545 1 98.81 236 LEU B C 1
ATOM 4252 O O . LEU B 1 236 ? -13.086 -4.309 2.02 1 98.81 236 LEU B O 1
ATOM 4256 N N . ARG B 1 237 ? -12.938 -2.879 0.296 1 97.81 237 ARG B N 1
ATOM 4257 C CA . ARG B 1 237 ? -13.062 -3.932 -0.707 1 97.81 237 ARG B CA 1
ATOM 4258 C C . ARG B 1 237 ? -11.734 -4.641 -0.922 1 97.81 237 ARG B C 1
ATOM 4260 O O . ARG B 1 237 ? -10.688 -4.172 -0.455 1 97.81 237 ARG B O 1
ATOM 4267 N N . LYS B 1 238 ? -11.75 -5.75 -1.651 1 97 238 LYS B N 1
ATOM 4268 C CA . LYS B 1 238 ? -10.5 -6.387 -2.057 1 97 238 LYS B CA 1
ATOM 4269 C C . LYS B 1 238 ? -9.594 -5.402 -2.787 1 97 238 LYS B C 1
ATOM 4271 O O . LYS B 1 238 ? -10.062 -4.59 -3.588 1 97 238 LYS B O 1
ATOM 4276 N N . LYS B 1 239 ? -8.266 -5.473 -2.447 1 97.75 239 LYS B N 1
ATOM 4277 C CA . LYS B 1 239 ? -7.223 -4.656 -3.07 1 97.75 239 LYS B CA 1
ATOM 4278 C C . LYS B 1 239 ? -7.398 -3.182 -2.723 1 97.75 239 LYS B C 1
ATOM 4280 O O . LYS B 1 239 ? -6.828 -2.311 -3.383 1 97.75 239 LYS B O 1
ATOM 4285 N N . GLY B 1 240 ? -8.273 -2.914 -1.735 1 98.5 240 GLY B N 1
ATOM 4286 C CA . GLY B 1 240 ? -8.469 -1.54 -1.304 1 98.5 240 GLY B CA 1
ATOM 4287 C C . GLY B 1 240 ? -7.238 -0.936 -0.66 1 98.5 240 GLY B C 1
ATOM 4288 O O . GLY B 1 240 ? -6.262 -1.641 -0.39 1 98.5 240 GLY B O 1
ATOM 4289 N N . LEU B 1 241 ? -7.246 0.413 -0.428 1 98.81 241 LEU B N 1
ATOM 4290 C CA . LEU B 1 241 ? -6.125 1.164 0.128 1 98.81 241 LEU B CA 1
ATOM 4291 C C . LEU B 1 241 ? -6.461 1.687 1.521 1 98.81 241 LEU B C 1
ATOM 4293 O O . LEU B 1 241 ? -7.438 2.42 1.696 1 98.81 241 LEU B O 1
ATOM 4297 N N . TRP B 1 242 ? -5.676 1.223 2.51 1 98.81 242 TRP B N 1
ATOM 4298 C CA . TRP B 1 242 ? -5.75 1.746 3.869 1 98.81 242 TRP B CA 1
ATOM 4299 C C . TRP B 1 242 ? -4.613 2.725 4.141 1 98.81 242 TRP B C 1
ATOM 4301 O O . TRP B 1 242 ? -3.443 2.332 4.176 1 98.81 242 TRP B O 1
ATOM 4311 N N . VAL B 1 243 ? -4.93 3.984 4.285 1 98.88 243 VAL B N 1
ATOM 4312 C CA . VAL B 1 243 ? -3.945 5.004 4.633 1 98.88 243 VAL B CA 1
ATOM 4313 C C . VAL B 1 243 ? -4.145 5.445 6.082 1 98.88 243 VAL B C 1
ATOM 4315 O O . VAL B 1 243 ? -5.148 6.086 6.406 1 98.88 243 VAL B O 1
ATOM 4318 N N . VAL B 1 244 ? -3.25 5.07 6.906 1 98.56 244 VAL B N 1
ATOM 4319 C CA . VAL B 1 244 ? -3.27 5.516 8.297 1 98.56 244 VAL B CA 1
ATOM 4320 C C . VAL B 1 244 ? -2.334 6.711 8.469 1 98.56 244 VAL B C 1
ATOM 4322 O O . VAL B 1 244 ? -1.11 6.555 8.469 1 98.56 244 VAL B O 1
ATOM 4325 N N . TYR B 1 245 ? -2.918 7.891 8.664 1 97.88 245 TYR B N 1
ATOM 4326 C CA . TYR B 1 245 ? -2.098 9.094 8.609 1 97.88 245 TYR B CA 1
ATOM 4327 C C . TYR B 1 245 ? -2.094 9.805 9.961 1 97.88 245 TYR B C 1
ATOM 4329 O O . TYR B 1 245 ? -1.548 10.906 10.086 1 97.88 245 TYR B O 1
ATOM 4337 N N . GLY B 1 246 ? -2.723 9.148 10.977 1 95.06 246 GLY B N 1
ATOM 4338 C CA . GLY B 1 246 ? -2.727 9.664 12.336 1 95.06 246 GLY B CA 1
ATOM 4339 C C . GLY B 1 246 ? -2.785 8.578 13.391 1 95.06 246 GLY B C 1
ATOM 4340 O O . GLY B 1 246 ? -2.908 7.395 13.062 1 95.06 246 GLY B O 1
ATOM 4341 N N . ASN B 1 247 ? -2.631 8.961 14.68 1 93.81 247 ASN B N 1
ATOM 4342 C CA . ASN B 1 247 ? -2.635 8.102 15.859 1 93.81 247 ASN B CA 1
ATOM 4343 C C . ASN B 1 247 ? -3.406 8.734 17.016 1 93.81 247 ASN B C 1
ATOM 4345 O O . ASN B 1 247 ? -2.965 8.68 18.172 1 93.81 247 ASN B O 1
ATOM 4349 N N . ALA B 1 248 ? -4.488 9.359 16.688 1 92.12 248 ALA B N 1
ATOM 4350 C CA . ALA B 1 248 ? -5.223 10.125 17.688 1 92.12 248 ALA B CA 1
ATOM 4351 C C . ALA B 1 248 ? -5.605 9.25 18.875 1 92.12 248 ALA B C 1
ATOM 4353 O O . ALA B 1 248 ? -5.727 9.734 20 1 92.12 248 ALA B O 1
ATOM 4354 N N . SER B 1 249 ? -5.766 7.949 18.672 1 94.06 249 SER B N 1
ATOM 4355 C CA . SER B 1 249 ? -6.113 7.035 19.75 1 94.06 249 SER B CA 1
ATOM 4356 C C . SER B 1 249 ? -4.93 6.152 20.125 1 94.06 249 SER B C 1
ATOM 4358 O O . SER B 1 249 ? -5.098 5.141 20.812 1 94.06 249 SER B O 1
ATOM 4360 N N . GLY B 1 250 ? -3.783 6.539 19.609 1 93.19 250 GLY B N 1
ATOM 4361 C CA . GLY B 1 250 ? -2.594 5.727 19.812 1 93.19 250 GLY B CA 1
ATOM 4362 C C . GLY B 1 250 ? -2.123 5.039 18.547 1 93.19 250 GLY B C 1
ATOM 4363 O O . GLY B 1 250 ? -2.855 4.98 17.562 1 93.19 250 GLY B O 1
ATOM 4364 N N . PRO B 1 251 ? -0.896 4.531 18.562 1 94.5 251 PRO B N 1
ATOM 4365 C CA . PRO B 1 251 ? -0.328 3.92 17.359 1 94.5 251 PRO B CA 1
ATOM 4366 C C . PRO B 1 251 ? -0.977 2.582 17.016 1 94.5 251 PRO B C 1
ATOM 4368 O O . PRO B 1 251 ? -1.337 1.816 17.922 1 94.5 251 PRO B O 1
ATOM 4371 N N . VAL B 1 252 ? -1.125 2.346 15.758 1 97.25 252 VAL B N 1
ATOM 4372 C CA . VAL B 1 252 ? -1.567 1.044 15.266 1 97.25 252 VAL B CA 1
ATOM 4373 C C . VAL B 1 252 ? -0.527 -0.02 15.609 1 97.25 252 VAL B C 1
ATOM 4375 O O . VAL B 1 252 ? 0.675 0.206 15.461 1 97.25 252 VAL B O 1
ATOM 4378 N N . PRO B 1 253 ? -0.974 -1.18 16.125 1 96.81 253 PRO B N 1
ATOM 4379 C CA . PRO B 1 253 ? -0.013 -2.262 16.344 1 96.81 253 PRO B CA 1
ATOM 4380 C C . PRO B 1 253 ? 0.648 -2.74 15.055 1 96.81 253 PRO B C 1
ATOM 4382 O O . PRO B 1 253 ? 0.14 -2.479 13.961 1 96.81 253 PRO B O 1
ATOM 4385 N N . ALA B 1 254 ? 1.824 -3.398 15.266 1 97.62 254 ALA B N 1
ATOM 4386 C CA . ALA B 1 254 ? 2.494 -3.99 14.109 1 97.62 254 ALA B CA 1
ATOM 4387 C C . ALA B 1 254 ? 1.616 -5.051 13.445 1 97.62 254 ALA B C 1
ATOM 4389 O O . ALA B 1 254 ? 0.937 -5.816 14.133 1 97.62 254 ALA B O 1
ATOM 4390 N N . LEU B 1 255 ? 1.621 -5.059 12.094 1 97.38 255 LEU B N 1
ATOM 4391 C CA . LEU B 1 255 ? 0.854 -6.012 11.305 1 97.38 255 LEU B CA 1
ATOM 4392 C C . LEU B 1 255 ? 1.767 -6.805 10.375 1 97.38 255 LEU B C 1
ATOM 4394 O O . LEU B 1 255 ? 2.684 -6.242 9.773 1 97.38 255 LEU B O 1
ATOM 4398 N N . SER B 1 256 ? 1.474 -8.086 10.352 1 96.12 256 SER B N 1
ATOM 4399 C CA . SER B 1 256 ? 2.182 -8.898 9.367 1 96.12 256 SER B CA 1
ATOM 4400 C C . SER B 1 256 ? 1.635 -8.672 7.961 1 96.12 256 SER B C 1
ATOM 4402 O O . SER B 1 256 ? 0.432 -8.461 7.785 1 96.12 256 SER B O 1
ATOM 4404 N N . PRO B 1 257 ? 2.523 -8.742 6.945 1 96.69 257 PRO B N 1
ATOM 4405 C CA . PRO B 1 257 ? 2.014 -8.68 5.574 1 96.69 257 PRO B CA 1
ATOM 4406 C C . PRO B 1 257 ? 0.925 -9.719 5.305 1 96.69 257 PRO B C 1
ATOM 4408 O O . PRO B 1 257 ? 0.027 -9.484 4.492 1 96.69 257 PRO B O 1
ATOM 4411 N N . LEU B 1 258 ? 0.932 -10.789 5.992 1 94.94 258 LEU B N 1
ATOM 4412 C CA . LEU B 1 258 ? -0.064 -11.836 5.812 1 94.94 258 LEU B CA 1
ATOM 4413 C C . LEU B 1 258 ? -1.446 -11.359 6.238 1 94.94 258 LEU B C 1
ATOM 4415 O O . LEU B 1 258 ? -2.461 -11.82 5.711 1 94.94 258 LEU B O 1
ATOM 4419 N N . GLU B 1 259 ? -1.521 -10.406 7.172 1 95.88 259 GLU B N 1
ATOM 4420 C CA . GLU B 1 259 ? -2.799 -9.828 7.582 1 95.88 259 GLU B CA 1
ATOM 4421 C C . GLU B 1 259 ? -3.408 -8.992 6.461 1 95.88 259 GLU B C 1
ATOM 4423 O O . GLU B 1 259 ? -4.633 -8.922 6.324 1 95.88 259 GLU B O 1
ATOM 4428 N N . LEU B 1 260 ? -2.555 -8.367 5.676 1 97.75 260 LEU B N 1
ATOM 4429 C CA . LEU B 1 260 ? -3.039 -7.613 4.523 1 97.75 260 LEU B CA 1
ATOM 4430 C C . LEU B 1 260 ? -3.633 -8.547 3.475 1 97.75 260 LEU B C 1
ATOM 4432 O O . LEU B 1 260 ? -4.641 -8.219 2.844 1 97.75 260 LEU B O 1
ATOM 4436 N N . SER B 1 261 ? -2.951 -9.688 3.305 1 96.62 261 SER B N 1
ATOM 4437 C CA . SER B 1 261 ? -3.449 -10.719 2.4 1 96.62 261 SER B CA 1
ATOM 4438 C C . SER B 1 261 ? -4.82 -11.227 2.84 1 96.62 261 SER B C 1
ATOM 4440 O O . SER B 1 261 ? -5.75 -11.297 2.033 1 96.62 261 SER B O 1
ATOM 4442 N N . LYS B 1 262 ? -4.953 -11.555 4.078 1 95.62 262 LYS B N 1
ATOM 4443 C CA . LYS B 1 262 ? -6.195 -12.078 4.637 1 95.62 262 LYS B CA 1
ATOM 4444 C C . LYS B 1 262 ? -7.328 -11.07 4.504 1 95.62 262 LYS B C 1
ATOM 4446 O O . LYS B 1 262 ? -8.492 -11.453 4.348 1 95.62 262 LYS B O 1
ATOM 4451 N N . ALA B 1 263 ? -6.949 -9.812 4.516 1 97.94 263 ALA B N 1
ATOM 4452 C CA . ALA B 1 263 ? -7.941 -8.75 4.438 1 97.94 263 ALA B CA 1
ATOM 4453 C C . ALA B 1 263 ? -8.359 -8.492 2.994 1 97.94 263 ALA B C 1
ATOM 4455 O O . ALA B 1 263 ? -9.133 -7.574 2.717 1 97.94 263 ALA B O 1
ATOM 4456 N N . GLY B 1 264 ? -7.957 -9.305 2.064 1 97.94 264 GLY B N 1
ATOM 4457 C CA . GLY B 1 264 ? -8.344 -9.148 0.672 1 97.94 264 GLY B CA 1
ATOM 4458 C C . GLY B 1 264 ? -7.277 -8.477 -0.174 1 97.94 264 GLY B C 1
ATOM 4459 O O . GLY B 1 264 ? -7.586 -7.684 -1.064 1 97.94 264 GLY B O 1
ATOM 4460 N N . SER B 1 265 ? -5.945 -8.758 0.188 1 98.44 265 SER B N 1
ATOM 4461 C CA . SER B 1 265 ? -4.824 -8.234 -0.583 1 98.44 265 SER B CA 1
ATOM 4462 C C . SER B 1 265 ? -4.844 -6.707 -0.612 1 98.44 265 SER B C 1
ATOM 4464 O O . SER B 1 265 ? -4.688 -6.098 -1.674 1 98.44 265 SER B O 1
ATOM 4466 N N . ILE B 1 266 ? -5.082 -6.125 0.54 1 98.69 266 ILE B N 1
ATOM 4467 C CA . ILE B 1 266 ? -5.203 -4.672 0.592 1 98.69 266 ILE B CA 1
ATOM 4468 C C . ILE B 1 266 ? -3.812 -4.039 0.548 1 98.69 266 ILE B C 1
ATOM 4470 O O . ILE B 1 266 ? -2.805 -4.719 0.752 1 98.69 266 ILE B O 1
ATOM 4474 N N . TYR B 1 267 ? -3.732 -2.762 0.212 1 98.75 267 TYR B N 1
ATOM 4475 C CA . TYR B 1 267 ? -2.539 -1.925 0.264 1 98.75 267 TYR B CA 1
ATOM 4476 C C . TYR B 1 267 ? -2.592 -0.972 1.452 1 98.75 267 TYR B C 1
ATOM 4478 O O . TYR B 1 267 ? -3.674 -0.6 1.909 1 98.75 267 TYR B O 1
ATOM 4486 N N . THR B 1 268 ? -1.44 -0.635 1.979 1 98.69 268 THR B N 1
ATOM 4487 C CA . THR B 1 268 ? -1.435 0.275 3.119 1 98.69 268 THR B CA 1
ATOM 4488 C C . THR B 1 268 ? -0.214 1.189 3.074 1 98.69 268 THR B C 1
ATOM 4490 O O . THR B 1 268 ? 0.785 0.869 2.426 1 98.69 268 THR B O 1
ATOM 4493 N N . SER B 1 269 ? -0.301 2.348 3.656 1 98.56 269 SER B N 1
ATOM 4494 C CA . SER B 1 269 ? 0.792 3.287 3.887 1 98.56 269 SER B CA 1
ATOM 4495 C C . SER B 1 269 ? 0.527 4.152 5.113 1 98.56 269 SER B C 1
ATOM 4497 O O . SER B 1 269 ? -0.603 4.215 5.602 1 98.56 269 SER B O 1
ATOM 4499 N N . ARG B 1 270 ? 1.559 4.68 5.613 1 98.38 270 ARG B N 1
ATOM 4500 C CA . ARG B 1 270 ? 1.562 5.734 6.621 1 98.38 270 ARG B CA 1
ATOM 4501 C C . ARG B 1 270 ? 2.371 6.941 6.152 1 98.38 270 ARG B C 1
ATOM 4503 O O . ARG B 1 270 ? 3.529 7.105 6.535 1 98.38 270 ARG B O 1
ATOM 4510 N N . PRO B 1 271 ? 1.678 7.781 5.422 1 98.06 271 PRO B N 1
ATOM 4511 C CA . PRO B 1 271 ? 2.412 8.859 4.762 1 98.06 271 PRO B CA 1
ATOM 4512 C C . PRO B 1 271 ? 2.764 10.008 5.711 1 98.06 271 PRO B C 1
ATOM 4514 O O . PRO B 1 271 ? 1.997 10.305 6.629 1 98.06 271 PRO B O 1
ATOM 4517 N N . ARG B 1 272 ? 3.9 10.633 5.48 1 96.19 272 ARG B N 1
ATOM 4518 C CA . ARG B 1 272 ? 4.312 11.906 6.066 1 96.19 272 ARG B CA 1
ATOM 4519 C C . ARG B 1 272 ? 4.234 13.031 5.039 1 96.19 272 ARG B C 1
ATOM 4521 O O . ARG B 1 272 ? 4.664 12.867 3.896 1 96.19 272 ARG B O 1
ATOM 4528 N N . LEU B 1 273 ? 3.736 14.078 5.484 1 96.06 273 LEU B N 1
ATOM 4529 C CA . LEU B 1 273 ? 3.596 15.227 4.594 1 96.06 273 LEU B CA 1
ATOM 4530 C C . LEU B 1 273 ? 4.941 15.625 4.004 1 96.06 273 LEU B C 1
ATOM 4532 O O . LEU B 1 273 ? 5.027 15.992 2.828 1 96.06 273 LEU B O 1
ATOM 4536 N N . ILE B 1 274 ? 6.055 15.523 4.746 1 93.5 274 ILE B N 1
ATOM 4537 C CA . ILE B 1 274 ? 7.371 16 4.328 1 93.5 274 ILE B CA 1
ATOM 4538 C C . ILE B 1 274 ? 7.863 15.18 3.137 1 93.5 274 ILE B C 1
ATOM 4540 O O . ILE B 1 274 ? 8.695 15.641 2.354 1 93.5 274 ILE B O 1
ATOM 4544 N N . ASP B 1 275 ? 7.379 13.984 2.992 1 96.31 275 ASP B N 1
ATOM 4545 C CA . ASP B 1 275 ? 7.785 13.141 1.871 1 96.31 275 ASP B CA 1
ATOM 4546 C C . ASP B 1 275 ? 7.047 13.539 0.593 1 96.31 275 ASP B C 1
ATOM 4548 O O . ASP B 1 275 ? 7.457 13.164 -0.507 1 96.31 275 ASP B O 1
ATOM 4552 N N . TYR B 1 276 ? 5.945 14.258 0.701 1 96.25 276 TYR B N 1
ATOM 4553 C CA . TYR B 1 276 ? 5.148 14.695 -0.442 1 96.25 276 TYR B CA 1
ATOM 4554 C C . TYR B 1 276 ? 5.41 16.156 -0.758 1 96.25 276 TYR B C 1
ATOM 4556 O O . TYR B 1 276 ? 5.195 16.609 -1.888 1 96.25 276 TYR B O 1
ATOM 4564 N N . VAL B 1 277 ? 5.766 16.906 0.239 1 94.31 277 VAL B N 1
ATOM 4565 C CA . VAL B 1 277 ? 6.215 18.297 0.116 1 94.31 277 VAL B CA 1
ATOM 4566 C C . VAL B 1 277 ? 7.691 18.391 0.492 1 94.31 277 VAL B C 1
ATOM 4568 O O . VAL B 1 277 ? 8.031 18.891 1.567 1 94.31 277 VAL B O 1
ATOM 4571 N N . ASP B 1 278 ? 8.539 17.969 -0.448 1 89.12 278 ASP B N 1
ATOM 4572 C CA . ASP B 1 278 ? 9.938 17.688 -0.133 1 89.12 278 ASP B CA 1
ATOM 4573 C C . ASP B 1 278 ? 10.844 18.812 -0.614 1 89.12 278 ASP B C 1
ATOM 4575 O O . ASP B 1 278 ? 12.039 18.828 -0.322 1 89.12 278 ASP B O 1
ATOM 4579 N N . ASN B 1 279 ? 10.281 19.75 -1.331 1 89.56 279 ASN B N 1
ATOM 4580 C CA . ASN B 1 279 ? 11.031 20.906 -1.822 1 89.56 279 ASN B CA 1
ATOM 4581 C C . ASN B 1 279 ? 10.125 22.125 -2.02 1 89.56 279 ASN B C 1
ATOM 4583 O O . ASN B 1 279 ? 8.906 22.031 -1.832 1 89.56 279 ASN B O 1
ATOM 4587 N N . SER B 1 280 ? 10.719 23.219 -2.424 1 88.31 280 SER B N 1
ATOM 4588 C CA . SER B 1 280 ? 10 24.484 -2.512 1 88.31 280 SER B CA 1
ATOM 4589 C C . SER B 1 280 ? 8.938 24.438 -3.605 1 88.31 280 SER B C 1
ATOM 4591 O O . SER B 1 280 ? 7.887 25.078 -3.482 1 88.31 280 SER B O 1
ATOM 4593 N N . VAL B 1 281 ? 9.203 23.656 -4.605 1 91.81 281 VAL B N 1
ATOM 4594 C CA . VAL B 1 281 ? 8.242 23.562 -5.699 1 91.81 281 VAL B CA 1
ATOM 4595 C C . VAL B 1 281 ? 6.992 22.828 -5.223 1 91.81 281 VAL B C 1
ATOM 4597 O O . VAL B 1 281 ? 5.871 23.25 -5.488 1 91.81 281 VAL B O 1
ATOM 4600 N N . ASP B 1 282 ? 7.191 21.75 -4.465 1 93.06 282 ASP B N 1
ATOM 4601 C CA . ASP B 1 282 ? 6.074 21.016 -3.896 1 93.06 282 ASP B CA 1
ATOM 4602 C C . ASP B 1 282 ? 5.277 21.875 -2.922 1 93.06 282 ASP B C 1
ATOM 4604 O O . ASP B 1 282 ? 4.043 21.859 -2.938 1 93.06 282 ASP B O 1
ATOM 4608 N N . LEU B 1 283 ? 6.023 22.594 -2.115 1 94.25 283 LEU B N 1
ATOM 4609 C CA . LEU B 1 283 ? 5.402 23.453 -1.121 1 94.25 283 LEU B CA 1
ATOM 4610 C C . LEU B 1 283 ? 4.516 24.5 -1.791 1 94.25 283 LEU B C 1
ATOM 4612 O O . LEU B 1 283 ? 3.367 24.703 -1.391 1 94.25 283 LEU B O 1
ATOM 4616 N N . THR B 1 284 ? 5.039 25.094 -2.793 1 92.62 284 THR B N 1
ATOM 4617 C CA . THR B 1 284 ? 4.297 26.125 -3.523 1 92.62 284 THR B CA 1
ATOM 4618 C C . THR B 1 284 ? 3.078 25.516 -4.215 1 92.62 284 THR B C 1
ATOM 4620 O O . THR B 1 284 ? 1.98 26.062 -4.152 1 92.62 284 THR B O 1
ATOM 4623 N N . THR B 1 285 ? 3.24 24.344 -4.766 1 95.25 285 THR B N 1
ATOM 4624 C CA . THR B 1 285 ? 2.148 23.672 -5.469 1 95.25 285 THR B CA 1
ATOM 4625 C C . THR B 1 285 ? 1.015 23.328 -4.504 1 95.25 285 THR B C 1
ATOM 4627 O O . THR B 1 285 ? -0.143 23.672 -4.754 1 95.25 285 THR B O 1
ATOM 4630 N N . ALA B 1 286 ? 1.37 22.734 -3.428 1 96.38 286 ALA B N 1
ATOM 4631 C CA . ALA B 1 286 ? 0.371 22.312 -2.449 1 96.38 286 ALA B CA 1
ATOM 4632 C C . ALA B 1 286 ? -0.34 23.516 -1.841 1 96.38 286 ALA B C 1
ATOM 4634 O O . ALA B 1 286 ? -1.568 23.531 -1.73 1 96.38 286 ALA B O 1
ATOM 4635 N N . SER B 1 287 ? 0.404 24.547 -1.493 1 96.31 287 SER B N 1
ATOM 4636 C CA . SER B 1 287 ? -0.178 25.719 -0.855 1 96.31 287 SER B CA 1
ATOM 4637 C C . SER B 1 287 ? -1.054 26.5 -1.829 1 96.31 287 SER B C 1
ATOM 4639 O O . SER B 1 287 ? -2.119 27 -1.455 1 96.31 287 SER B O 1
ATOM 4641 N N . GLN B 1 288 ? -0.635 26.562 -3.055 1 95.5 288 GLN B N 1
ATOM 4642 C CA . GLN B 1 288 ? -1.415 27.297 -4.051 1 95.5 288 GLN B CA 1
ATOM 4643 C C . GLN B 1 288 ? -2.73 26.578 -4.348 1 95.5 288 GLN B C 1
ATOM 4645 O O . GLN B 1 288 ? -3.764 27.234 -4.539 1 95.5 288 GLN B O 1
ATOM 4650 N N . LYS B 1 289 ? -2.641 25.328 -4.41 1 97.19 289 LYS B N 1
ATOM 4651 C CA . LYS B 1 289 ? -3.877 24.578 -4.598 1 97.19 289 LYS B CA 1
ATOM 4652 C C . LYS B 1 289 ? -4.836 24.781 -3.43 1 97.19 289 LYS B C 1
ATOM 4654 O O . LYS B 1 289 ? -6.035 24.984 -3.631 1 97.19 289 LYS B O 1
ATOM 4659 N N . LEU B 1 290 ? -4.289 24.734 -2.256 1 97.75 290 LEU B N 1
ATOM 4660 C CA . LEU B 1 290 ? -5.074 24.984 -1.051 1 97.75 290 LEU B CA 1
ATOM 4661 C C . LEU B 1 290 ? -5.73 26.359 -1.101 1 97.75 290 LEU B C 1
ATOM 4663 O O . LEU B 1 290 ? -6.945 26.484 -0.932 1 97.75 290 LEU B O 1
ATOM 4667 N N . PHE B 1 291 ? -4.992 27.406 -1.415 1 97.12 291 PHE B N 1
ATOM 4668 C CA . PHE B 1 291 ? -5.504 28.766 -1.435 1 97.12 291 PHE B CA 1
ATOM 4669 C C . PHE B 1 291 ? -6.523 28.953 -2.555 1 97.12 291 PHE B C 1
ATOM 4671 O O . PHE B 1 291 ? -7.5 29.688 -2.4 1 97.12 291 PHE B O 1
ATOM 4678 N N . ALA B 1 292 ? -6.27 28.266 -3.65 1 97.56 292 ALA B N 1
ATOM 4679 C CA . ALA B 1 292 ? -7.215 28.344 -4.762 1 97.56 292 ALA B CA 1
ATOM 4680 C C . ALA B 1 292 ? -8.578 27.781 -4.363 1 97.56 292 ALA B C 1
ATOM 4682 O O . ALA B 1 292 ? -9.609 28.375 -4.68 1 97.56 292 ALA B O 1
ATOM 4683 N N . LEU B 1 293 ? -8.555 26.703 -3.684 1 97.88 293 LEU B N 1
ATOM 4684 C CA . LEU B 1 293 ? -9.812 26.078 -3.277 1 97.88 293 LEU B CA 1
ATOM 4685 C C . LEU B 1 293 ? -10.492 26.906 -2.191 1 97.88 293 LEU B C 1
ATOM 4687 O O . LEU B 1 293 ? -11.727 26.938 -2.109 1 97.88 293 LEU B O 1
ATOM 4691 N N . LEU B 1 294 ? -9.734 27.578 -1.346 1 97.06 294 LEU B N 1
ATOM 4692 C CA . LEU B 1 294 ? -10.305 28.5 -0.377 1 97.06 294 LEU B CA 1
ATOM 4693 C C . LEU B 1 294 ? -10.984 29.672 -1.081 1 97.06 294 LEU B C 1
ATOM 4695 O O . LEU B 1 294 ? -12.109 30.047 -0.734 1 97.06 294 LEU B O 1
ATOM 4699 N N . ARG B 1 295 ? -10.344 30.156 -2.094 1 95.56 295 ARG B N 1
ATOM 4700 C CA . ARG B 1 295 ? -10.867 31.297 -2.838 1 95.56 295 ARG B CA 1
ATOM 4701 C C . ARG B 1 295 ? -12.164 30.938 -3.555 1 95.56 295 ARG B C 1
ATOM 4703 O O . ARG B 1 295 ? -13.055 31.781 -3.688 1 95.56 295 ARG B O 1
ATOM 4710 N N . LYS B 1 296 ? -12.234 29.703 -3.961 1 96.56 296 LYS B N 1
ATOM 4711 C CA . LYS B 1 296 ? -13.422 29.234 -4.672 1 96.56 296 LYS B CA 1
ATOM 4712 C C . LYS B 1 296 ? -14.523 28.844 -3.695 1 96.56 296 LYS B C 1
ATOM 4714 O O . LYS B 1 296 ? -15.602 28.391 -4.109 1 96.56 296 LYS B O 1
ATOM 4719 N N . ASN B 1 297 ? -14.242 28.891 -2.457 1 96.19 297 ASN B N 1
ATOM 4720 C CA . ASN B 1 297 ? -15.164 28.562 -1.381 1 96.19 297 ASN B CA 1
ATOM 4721 C C . ASN B 1 297 ? -15.523 27.078 -1.385 1 96.19 297 ASN B C 1
ATOM 4723 O O . ASN B 1 297 ? -16.594 26.688 -0.9 1 96.19 297 ASN B O 1
ATOM 4727 N N . ILE B 1 298 ? -14.656 26.359 -2.002 1 97.25 298 ILE B N 1
ATOM 4728 C CA . ILE B 1 298 ? -14.797 24.906 -1.92 1 97.25 298 ILE B CA 1
ATOM 4729 C C . ILE B 1 298 ? -14.375 24.422 -0.534 1 97.25 298 ILE B C 1
ATOM 4731 O O . ILE B 1 298 ? -15.047 23.594 0.075 1 97.25 298 ILE B O 1
ATOM 4735 N N . LEU B 1 299 ? -13.219 24.969 -0.103 1 97.38 299 LEU B N 1
ATOM 4736 C CA . LEU B 1 299 ? -12.797 24.766 1.277 1 97.38 299 LEU B CA 1
ATOM 4737 C C . LEU B 1 299 ? -13.188 25.938 2.152 1 97.38 299 LEU B C 1
ATOM 4739 O O . LEU B 1 299 ? -13.086 27.094 1.725 1 97.38 299 LEU B O 1
ATOM 4743 N N . LYS B 1 300 ? -13.664 25.594 3.322 1 93.81 300 LYS B N 1
ATOM 4744 C CA . LYS B 1 300 ? -13.977 26.625 4.316 1 93.81 300 LYS B CA 1
ATOM 4745 C C . LYS B 1 300 ? -13.164 26.422 5.594 1 93.81 300 LYS B C 1
ATOM 4747 O O . LYS B 1 300 ? -13.055 25.297 6.09 1 93.81 300 LYS B O 1
ATOM 4752 N N . VAL B 1 301 ? -12.625 27.469 6.02 1 90.62 301 VAL B N 1
ATOM 4753 C CA . VAL B 1 301 ? -11.812 27.406 7.23 1 90.62 301 VAL B CA 1
ATOM 4754 C C . VAL B 1 301 ? -12.703 27.594 8.461 1 90.62 301 VAL B C 1
ATOM 4756 O O . VAL B 1 301 ? -13.406 28.594 8.578 1 90.62 301 VAL B O 1
ATOM 4759 N N . GLU B 1 302 ? -12.711 26.688 9.242 1 91.5 302 GLU B N 1
ATOM 4760 C CA . GLU B 1 302 ? -13.43 26.766 10.508 1 91.5 302 GLU B CA 1
ATOM 4761 C C . GLU B 1 302 ? -12.469 26.859 11.688 1 91.5 302 GLU B C 1
ATOM 4763 O O . GLU B 1 302 ? -11.992 25.828 12.18 1 91.5 302 GLU B O 1
ATOM 4768 N N . ILE B 1 303 ? -12.211 28.094 12.094 1 94.88 303 ILE B N 1
ATOM 4769 C CA . ILE B 1 303 ? -11.422 28.281 13.305 1 94.88 303 ILE B CA 1
ATOM 4770 C C . ILE B 1 303 ? -12.344 28.344 14.523 1 94.88 303 ILE B C 1
ATOM 4772 O O . ILE B 1 303 ? -12.867 29.406 14.867 1 94.88 303 ILE B O 1
ATOM 4776 N N . ASN B 1 304 ? -12.547 27.25 15.156 1 92.12 304 ASN B N 1
ATOM 4777 C CA . ASN B 1 304 ? -13.562 27.141 16.188 1 92.12 304 ASN B CA 1
ATOM 4778 C C . ASN B 1 304 ? -12.992 27.422 17.578 1 92.12 304 ASN B C 1
ATOM 4780 O O . ASN B 1 304 ? -13.742 27.656 18.531 1 92.12 304 ASN B O 1
ATOM 4784 N N . GLN B 1 305 ? -11.703 27.391 17.703 1 94.12 305 GLN B N 1
ATOM 4785 C CA . GLN B 1 305 ? -11.055 27.672 18.984 1 94.12 305 GLN B CA 1
ATOM 4786 C C . GLN B 1 305 ? -9.891 28.641 18.797 1 94.12 305 GLN B C 1
ATOM 4788 O O . GLN B 1 305 ? -9.117 28.531 17.844 1 94.12 305 GLN B O 1
ATOM 4793 N N . ARG B 1 306 ? -9.766 29.578 19.672 1 97.44 306 ARG B N 1
ATOM 4794 C CA . ARG B 1 306 ? -8.625 30.484 19.812 1 97.44 306 ARG B CA 1
ATOM 4795 C C . ARG B 1 306 ? -8.148 30.547 21.25 1 97.44 306 ARG B C 1
ATOM 4797 O O . ARG B 1 306 ? -8.953 30.672 22.188 1 97.44 306 ARG B O 1
ATOM 4804 N N . PHE B 1 307 ? -6.914 30.359 21.453 1 98 307 PHE B N 1
ATOM 4805 C CA . PHE B 1 307 ? -6.297 30.484 22.766 1 98 307 PHE B CA 1
ATOM 4806 C C . PHE B 1 307 ? -5.07 31.391 22.703 1 98 307 PHE B C 1
ATOM 4808 O O . PHE B 1 307 ? -4.352 31.406 21.703 1 98 307 PHE B O 1
ATOM 4815 N N . PRO B 1 308 ? -4.863 32.125 23.828 1 98.19 308 PRO B N 1
ATOM 4816 C CA . PRO B 1 308 ? -3.51 32.688 23.938 1 98.19 308 PRO B CA 1
ATOM 4817 C C . PRO B 1 308 ? -2.438 31.594 23.969 1 98.19 308 PRO B C 1
ATOM 4819 O O . PRO B 1 308 ? -2.654 30.516 24.531 1 98.19 308 PRO B O 1
ATOM 4822 N N . LEU B 1 309 ? -1.324 31.859 23.328 1 98.31 309 LEU B N 1
ATOM 4823 C CA . LEU B 1 309 ? -0.23 30.906 23.297 1 98.31 309 LEU B CA 1
ATOM 4824 C C . LEU B 1 309 ? 0.106 30.422 24.703 1 98.31 309 LEU B C 1
ATOM 4826 O O . LEU B 1 309 ? 0.459 29.25 24.906 1 98.31 309 LEU B O 1
ATOM 4830 N N . THR B 1 310 ? -0.062 31.219 25.688 1 97.69 310 THR B N 1
ATOM 4831 C CA . THR B 1 310 ? 0.264 30.891 27.078 1 97.69 310 THR B CA 1
ATOM 4832 C C . THR B 1 310 ? -0.681 29.828 27.625 1 97.69 310 THR B C 1
ATOM 4834 O O . THR B 1 310 ? -0.421 29.234 28.672 1 97.69 310 THR B O 1
ATOM 4837 N N . GLU B 1 311 ? -1.746 29.547 26.906 1 98 311 GLU B N 1
ATOM 4838 C CA . GLU B 1 311 ? -2.715 28.547 27.344 1 98 311 GLU B CA 1
ATOM 4839 C C . GLU B 1 311 ? -2.656 27.297 26.453 1 98 311 GLU B C 1
ATOM 4841 O O . GLU B 1 311 ? -3.639 26.562 26.344 1 98 311 GLU B O 1
ATOM 4846 N N . VAL B 1 312 ? -1.538 27.094 25.844 1 98.31 312 VAL B N 1
ATOM 4847 C CA . VAL B 1 312 ? -1.403 26 24.891 1 98.31 312 VAL B CA 1
ATOM 4848 C C . VAL B 1 312 ? -1.599 24.656 25.609 1 98.31 312 VAL B C 1
ATOM 4850 O O . VAL B 1 312 ? -2.064 23.688 25 1 98.31 312 VAL B O 1
ATOM 4853 N N . ALA B 1 313 ? -1.304 24.562 26.875 1 98.12 313 ALA B N 1
ATOM 4854 C CA . ALA B 1 313 ? -1.541 23.328 27.641 1 98.12 313 ALA B CA 1
ATOM 4855 C C . ALA B 1 313 ? -3.021 22.953 27.625 1 98.12 313 ALA B C 1
ATOM 4857 O O . ALA B 1 313 ? -3.371 21.797 27.391 1 98.12 313 ALA B O 1
ATOM 4858 N N . LYS B 1 314 ? -3.793 23.953 27.859 1 97.56 314 LYS B N 1
ATOM 4859 C CA . LYS B 1 314 ? -5.238 23.75 27.812 1 97.56 314 LYS B CA 1
ATOM 4860 C C . LYS B 1 314 ? -5.691 23.328 26.422 1 97.56 314 LYS B C 1
ATOM 4862 O O . LYS B 1 314 ? -6.535 22.453 26.266 1 97.56 314 LYS B O 1
ATOM 4867 N N . ALA B 1 315 ? -5.16 23.984 25.453 1 97.56 315 ALA B N 1
ATOM 4868 C CA . ALA B 1 315 ? -5.504 23.672 24.062 1 97.56 315 ALA B CA 1
ATOM 4869 C C . ALA B 1 315 ? -5.141 22.234 23.734 1 97.56 315 ALA B C 1
ATOM 4871 O O . ALA B 1 315 ? -5.914 21.516 23.078 1 97.56 315 ALA B O 1
ATOM 4872 N N . HIS B 1 316 ? -3.939 21.766 24.172 1 97.75 316 HIS B N 1
ATOM 4873 C CA . HIS B 1 316 ? -3.533 20.375 23.984 1 97.75 316 HIS B CA 1
ATOM 4874 C C . HIS B 1 316 ? -4.523 19.422 24.625 1 97.75 316 HIS B C 1
ATOM 4876 O O . HIS B 1 316 ? -4.906 18.406 24.031 1 97.75 316 HIS B O 1
ATOM 4882 N N . GLN B 1 317 ? -4.961 19.719 25.812 1 96.62 317 GLN B N 1
ATOM 4883 C CA . GLN B 1 317 ? -5.898 18.859 26.547 1 96.62 317 GLN B CA 1
ATOM 4884 C C . GLN B 1 317 ? -7.211 18.703 25.781 1 96.62 317 GLN B C 1
ATOM 4886 O O . GLN B 1 317 ? -7.734 17.594 25.656 1 96.62 317 GLN B O 1
ATOM 4891 N N . LEU B 1 318 ? -7.688 19.781 25.281 1 94.31 318 LEU B N 1
ATOM 4892 C CA . LEU B 1 318 ? -8.953 19.75 24.562 1 94.31 318 LEU B CA 1
ATOM 4893 C C . LEU B 1 318 ? -8.82 18.953 23.266 1 94.31 318 LEU B C 1
ATOM 4895 O O . LEU B 1 318 ? -9.719 18.188 22.906 1 94.31 318 LEU B O 1
ATOM 4899 N N . LEU B 1 319 ? -7.703 19.156 22.578 1 93.38 319 LEU B N 1
ATOM 4900 C CA . LEU B 1 319 ? -7.477 18.422 21.344 1 93.38 319 LEU B CA 1
ATOM 4901 C C . LEU B 1 319 ? -7.383 16.922 21.609 1 93.38 319 LEU B C 1
ATOM 4903 O O . LEU B 1 319 ? -8.023 16.125 20.922 1 93.38 319 LEU B O 1
ATOM 4907 N N . GLU B 1 320 ? -6.707 16.5 22.641 1 92.06 320 GLU B N 1
ATOM 4908 C CA . GLU B 1 320 ? -6.496 15.102 22.984 1 92.06 320 GLU B CA 1
ATOM 4909 C C . GLU B 1 320 ? -7.793 14.438 23.438 1 92.06 320 GLU B C 1
ATOM 4911 O O . GLU B 1 320 ? -7.969 13.227 23.281 1 92.06 320 GLU B O 1
ATOM 4916 N N . SER B 1 321 ? -8.617 15.336 23.984 1 90.12 321 SER B N 1
ATOM 4917 C CA . SER B 1 321 ? -9.883 14.797 24.484 1 90.12 321 SER B CA 1
ATOM 4918 C C . SER B 1 321 ? -10.945 14.789 23.375 1 90.12 321 SER B C 1
ATOM 4920 O O . SER B 1 321 ? -12.109 14.484 23.641 1 90.12 321 SER B O 1
ATOM 4922 N N . ARG B 1 322 ? -10.625 15.086 22.188 1 84.81 322 ARG B N 1
ATOM 4923 C CA . ARG B 1 322 ? -11.484 15.039 21.016 1 84.81 322 ARG B CA 1
ATOM 4924 C C . ARG B 1 322 ? -12.695 15.953 21.188 1 84.81 322 ARG B C 1
ATOM 4926 O O . ARG B 1 322 ? -13.805 15.602 20.781 1 84.81 322 ARG B O 1
ATOM 4933 N N . LYS B 1 323 ? -12.406 16.984 21.781 1 83.69 323 LYS B N 1
ATOM 4934 C CA . LYS B 1 323 ? -13.5 17.922 22.062 1 83.69 323 LYS B CA 1
ATOM 4935 C C . LYS B 1 323 ? -13.469 19.109 21.109 1 83.69 323 LYS B C 1
ATOM 4937 O O . LYS B 1 323 ? -14.273 20.031 21.234 1 83.69 323 LYS B O 1
ATOM 4942 N N . THR B 1 324 ? -12.578 19.094 20.25 1 86.94 324 THR B N 1
ATOM 4943 C CA . THR B 1 324 ? -12.477 20.203 19.297 1 86.94 324 THR B CA 1
ATOM 4944 C C . THR B 1 324 ? -13.07 19.828 17.953 1 86.94 324 THR B C 1
ATOM 4946 O O . THR B 1 324 ? -13.203 18.641 17.641 1 86.94 324 THR B O 1
ATOM 4949 N N . THR B 1 325 ? -13.562 20.781 17.219 1 89.31 325 THR B N 1
ATOM 4950 C CA . THR B 1 325 ? -13.938 20.688 15.805 1 89.31 325 THR B CA 1
ATOM 4951 C C . THR B 1 325 ? -13.211 21.75 14.984 1 89.31 325 THR B C 1
ATOM 4953 O O . THR B 1 325 ? -12.852 22.812 15.5 1 89.31 325 THR B O 1
ATOM 4956 N N . GLY B 1 326 ? -12.977 21.406 13.75 1 92.62 326 GLY B N 1
ATOM 4957 C CA . GLY B 1 326 ? -12.25 22.359 12.922 1 92.62 326 GLY B CA 1
ATOM 4958 C C . GLY B 1 326 ? -10.836 22.609 13.414 1 92.62 326 GLY B C 1
ATOM 4959 O O . GLY B 1 326 ? -10.148 21.688 13.852 1 92.62 326 GLY B O 1
ATOM 4960 N N . SER B 1 327 ? -10.391 23.828 13.297 1 95.62 327 SER B N 1
ATOM 4961 C CA . SER B 1 327 ? -9.008 24.156 13.609 1 95.62 327 SER B CA 1
ATOM 4962 C C . SER B 1 327 ? -8.922 24.984 14.891 1 95.62 327 SER B C 1
ATOM 4964 O O . SER B 1 327 ? -9.859 25.688 15.25 1 95.62 327 SER B O 1
ATOM 4966 N N . THR B 1 328 ? -7.855 24.812 15.594 1 96.56 328 THR B N 1
ATOM 4967 C CA . THR B 1 328 ? -7.488 25.609 16.75 1 96.56 328 THR B CA 1
ATOM 4968 C C . THR B 1 328 ? -6.277 26.484 16.453 1 96.56 328 THR B C 1
ATOM 4970 O O . THR B 1 328 ? -5.309 26.016 15.844 1 96.56 328 THR B O 1
ATOM 4973 N N . VAL B 1 329 ? -6.367 27.719 16.797 1 98.19 329 VAL B N 1
ATOM 4974 C CA . VAL B 1 329 ? -5.27 28.656 16.594 1 98.19 329 VAL B CA 1
ATOM 4975 C C . VAL B 1 329 ? -4.801 29.219 17.922 1 98.19 329 VAL B C 1
ATOM 4977 O O . VAL B 1 329 ? -5.617 29.484 18.812 1 98.19 329 VAL B O 1
ATOM 4980 N N . LEU B 1 330 ? -3.516 29.359 18.062 1 98.5 330 LEU B N 1
ATOM 4981 C CA . LEU B 1 330 ? -2.883 30 19.203 1 98.5 330 LEU B CA 1
ATOM 4982 C C . LEU B 1 330 ? -2.414 31.406 18.859 1 98.5 330 LEU B C 1
ATOM 4984 O O . LEU B 1 330 ? -1.767 31.609 17.828 1 98.5 330 LEU B O 1
ATOM 4988 N N . ILE B 1 331 ? -2.699 32.344 19.734 1 98 331 ILE B N 1
ATOM 4989 C CA . ILE B 1 331 ? -2.344 33.719 19.5 1 98 331 ILE B CA 1
ATOM 4990 C C . ILE B 1 331 ? -1.174 34.125 20.391 1 98 331 ILE B C 1
ATOM 4992 O O . ILE B 1 331 ? -1.308 34.156 21.625 1 98 331 ILE B O 1
ATOM 4996 N N . PRO B 1 332 ? -0.045 34.375 19.766 1 96.5 332 PRO B N 1
ATOM 4997 C CA . PRO B 1 332 ? 1.124 34.719 20.578 1 96.5 332 PRO B CA 1
ATOM 4998 C C . PRO B 1 332 ? 0.966 36.062 21.297 1 96.5 332 PRO B C 1
ATOM 5000 O O . PRO B 1 332 ? 0.194 36.906 20.859 1 96.5 332 PRO B O 1
#